Protein AF-A0A7R8VQY5-F1 (afdb_monomer_lite)

Sequence (567 aa):
MISCRVLVPRVKRPSGALSYQDTSLMSSVLMSSPSPHPIQCLLKETPDLGDINDELRLKAEQWLFHSKWLVLSSQHECLVTQEVYLQIVFLLGSRYFLYVQTEIWEEIQANLEKRLFHQKGLSPVKIGECLFQKQAAQLLLQLTVSLQTTPQTLFHRLEEVLVKMFTHQSYEVITVTLNFVLCVFENITEIDYENEDWNLTEAYKNGVHSWNNRSSLVLVDEIKISVIVMQTLVDLALREDIYHGCRKSVFRLLHHFREAFLVCQWAVNGNTIVVMEWLLRQCRQEHENVGYAVLRCMGYFIQVHLENKLQVPILPEYASEMCSTLLEFSLAERSFLCRQSAAIFLIDNCSLLSGNAPFLKVLDICTLWTAVLTLLQDDCQSVRELTSDLTHSLLPDNPKIPVLANRARELLLRQFVDLMLARDVSVCVVALLAWSLLNSAGEETVLTEDRVFDKGEMNIFVEEVTLTELTCQQLSRVFHIVGRDSLLSTPLSSEKVKWFSELCTINPVGVDTVEQLIAAALGKVSNQGLPTESRMDRTSHFLVPGQKNMFLAAFKVRRVVEVMCEV

Secondary structure (DSSP, 8-state):
----------PPPP-----TTHHHHHHHHHHHSPPHHHHHHHHHH----SS--HHHHHHHHHHHHHHGGGGT--SS--HHHHHHHHHHHHHHHHHHGGGS-HHHHHHHHHHHHHHHHS--S-----TTHHHHHHHHHHHHHHHHHHS--SHHHHHHHHHHHHHHHHT-S-HHHHHHHHHHHHHHHS-GGG--TT-TT--S-HHHHHHHHHHHHHTTTHHHHHHHH-HHHHHHHHHHHH-TTS-HHHHHHHHHHHTT-TTHHHHSHHHHT--HHHHHHHHHHHHHHS-HHHHHHHHHHHHHHHHHHHHTT-SSPPPHHHHHHHHHHHHHHHSTTS-HHHHHHHHHHHHHTGGGTTT--TT--HHHHHHHHHHHHHHHT-SSHHHHHHHHTHHHHH-TTS-SSPPPHHHHHHHHHHHHHHHHHHH-HHHHHHHHHHHHH-----------------TTHHHHHHHHHHHHHHHHHHHHHHHHHH-HHHHHT-B--HHHHHHHHHHHT---SS--BHHHHHHHHHHHHHHTTPPPGGG--TT-SSPPTTHHHHHHHHHHHHHHHHHHHH-

Foldseek 3Di:
DDDDDDDDDDDDDDPDDDDPPPVVVVCCVCVVQPHLVVLVVVLVPDDDDPDDDVVVLVSLQVCLVVCLCLLQDDDDDALVVLLSVLVSVVSCCLPCVVPHDLVSLVSSLVSLCCNQQVPDDCDPDGVNPLSSLLSSLLSNLLSLLSSDPDLVSSLVSNLVSLLSQLPGPDPSSLLSSLLLLVLLVDDPVPPDPPCPPPPDDPSSSVSSVVSCVVVVVSNVVSCLPDLSNLQSLVVSLVDPPHDLSSNLSSLLNLLSRLCSLVSHPVCVVPDPAVLLVVLLCCLPPDDLSNNLSSLSNNLSSVLSCVVVVRVHADALVSLLSNLVSLLVLLAQPHDPSSNLSSLVSCQSVVVVLLVPRPSYDPLSNLSNLNSLLSQLLHLDPVSNQSSLCSCCVQPVVDPPDRDRSLRSLLSSLVSSLVSCVVPPLLLLLLSLLLLLQQQSDDDDDPDQDQDDQDVSNVVSLVSSLSSNLSSLVSNLVSCVVPPLVCQQADFDDPVSLVSSCVRRVFNQPPGGGNVSSLVSSLVVLVVVDQDDPVPPPVPDPTDGPPVSSSVSNVSSSVSNVCSSVVD

pLDDT: mean 77.96, std 19.27, range [21.45, 97.62]

InterPro domains:
  IPR016024 Armadillo-type fold [SSF48371] (133-445)

Radius of gyration: 31.46 Å; chains: 1; bounding box: 79×49×96 Å

Organism: Timema douglasi (NCBI:txid61478)

Structure (mmCIF, N/CA/C/O backbone):
data_AF-A0A7R8VQY5-F1
#
_entry.id   AF-A0A7R8VQY5-F1
#
loop_
_atom_site.group_PDB
_atom_site.id
_atom_site.type_symbol
_atom_site.label_atom_id
_atom_site.label_alt_id
_atom_site.label_comp_id
_atom_site.label_asym_id
_atom_site.label_entity_id
_atom_site.label_seq_id
_atom_site.pdbx_PDB_ins_code
_atom_site.Cartn_x
_atom_site.Cartn_y
_atom_site.Cartn_z
_atom_site.occupancy
_atom_site.B_iso_or_equiv
_atom_site.auth_seq_id
_atom_site.auth_comp_id
_atom_site.auth_asym_id
_atom_site.auth_atom_id
_atom_site.pdbx_PDB_model_num
ATOM 1 N N . MET A 1 1 ? -20.997 -8.696 -38.480 1.00 34.38 1 MET A N 1
ATOM 2 C CA . MET A 1 1 ? -20.256 -8.384 -39.724 1.00 34.38 1 MET A CA 1
ATOM 3 C C . MET A 1 1 ? -20.495 -6.927 -40.079 1.00 34.38 1 MET A C 1
ATOM 5 O O . MET A 1 1 ? -21.510 -6.612 -40.682 1.00 34.38 1 MET A O 1
ATOM 9 N N . ILE A 1 2 ? -19.604 -6.037 -39.644 1.00 23.94 2 ILE A N 1
ATOM 10 C CA . ILE A 1 2 ? -19.624 -4.615 -40.002 1.00 23.94 2 ILE A CA 1
ATOM 11 C C . ILE A 1 2 ? -18.206 -4.274 -40.459 1.00 23.94 2 ILE A C 1
ATOM 13 O O . ILE A 1 2 ? -17.239 -4.483 -39.734 1.00 23.94 2 ILE A O 1
ATOM 17 N N . SER A 1 3 ? -18.106 -3.854 -41.718 1.00 21.45 3 SER A N 1
ATOM 18 C CA . SER A 1 3 ? -16.881 -3.478 -42.420 1.00 21.45 3 SER A CA 1
ATOM 19 C C . SER A 1 3 ? -16.529 -2.030 -42.078 1.00 21.45 3 SER A C 1
ATOM 21 O O . SER A 1 3 ? -17.258 -1.115 -42.457 1.00 21.45 3 SER A O 1
ATOM 23 N N . CYS A 1 4 ? -15.408 -1.808 -41.389 1.00 23.11 4 CYS A N 1
ATOM 24 C CA . CYS A 1 4 ? -14.835 -0.472 -41.227 1.00 23.11 4 CYS A CA 1
ATOM 25 C C . CYS A 1 4 ? -13.930 -0.152 -42.423 1.00 23.11 4 CYS A C 1
ATOM 27 O O . CYS A 1 4 ? -12.768 -0.551 -42.475 1.00 23.11 4 CYS A O 1
ATOM 29 N N . ARG A 1 5 ? -14.479 0.578 -43.401 1.00 25.08 5 ARG A N 1
ATOM 30 C CA . ARG A 1 5 ? -13.703 1.282 -44.430 1.00 25.08 5 ARG A CA 1
ATOM 31 C C . ARG A 1 5 ? -13.025 2.494 -43.791 1.00 25.08 5 ARG A C 1
ATOM 33 O O . ARG A 1 5 ? -13.704 3.420 -43.356 1.00 25.08 5 ARG A O 1
ATOM 40 N N . VAL A 1 6 ? -11.696 2.500 -43.775 1.00 26.03 6 VAL A N 1
ATOM 41 C CA . VAL A 1 6 ? -10.888 3.669 -43.408 1.00 26.03 6 VAL A CA 1
ATOM 42 C C . VAL A 1 6 ? -11.078 4.753 -44.474 1.00 26.03 6 VAL A C 1
ATOM 44 O O . VAL A 1 6 ? -10.739 4.566 -45.643 1.00 26.03 6 VAL A O 1
ATOM 47 N N . LEU A 1 7 ? -11.658 5.883 -44.070 1.00 24.23 7 LEU A N 1
ATOM 48 C CA . LEU A 1 7 ? -11.763 7.101 -44.868 1.00 24.23 7 LEU A CA 1
ATOM 49 C C . LEU A 1 7 ? -10.409 7.820 -44.870 1.00 24.23 7 LEU A C 1
ATOM 51 O O . LEU A 1 7 ? -9.959 8.317 -43.843 1.00 24.23 7 LEU A O 1
ATOM 55 N N . VAL A 1 8 ? -9.777 7.899 -46.041 1.00 26.69 8 VAL A N 1
ATOM 56 C CA . VAL A 1 8 ? -8.613 8.760 -46.289 1.00 26.69 8 VAL A CA 1
ATOM 57 C C . VAL A 1 8 ? -9.110 10.200 -46.486 1.00 26.69 8 VAL A C 1
ATOM 59 O O . VAL A 1 8 ? -9.892 10.437 -47.415 1.00 26.69 8 VAL A O 1
ATOM 62 N N . PRO A 1 9 ? -8.686 11.188 -45.678 1.00 26.88 9 PRO A N 1
ATOM 63 C CA . PRO A 1 9 ? -9.050 12.573 -45.926 1.00 26.88 9 PRO A CA 1
ATOM 64 C C . PRO A 1 9 ? -8.280 13.116 -47.137 1.00 26.88 9 PRO A C 1
ATOM 66 O O . PRO A 1 9 ? -7.052 13.071 -47.202 1.00 26.88 9 PRO A O 1
ATOM 69 N N . ARG A 1 10 ? -9.014 13.667 -48.113 1.00 25.62 10 ARG A N 1
ATOM 70 C CA . ARG A 1 10 ? -8.450 14.454 -49.221 1.00 25.62 10 ARG A CA 1
ATOM 71 C C . ARG A 1 10 ? -7.886 15.768 -48.674 1.00 25.62 10 ARG A C 1
ATOM 73 O O . ARG A 1 10 ? -8.628 16.726 -48.473 1.00 25.62 10 ARG A O 1
ATOM 80 N N . VAL A 1 11 ? -6.571 15.828 -48.486 1.00 28.77 11 VAL A N 1
ATOM 81 C CA . VAL A 1 11 ? -5.852 17.079 -48.212 1.00 28.77 11 VAL A CA 1
ATOM 82 C C . VAL A 1 11 ? -5.717 17.876 -49.515 1.00 28.77 11 VAL A C 1
ATOM 84 O O . VAL A 1 11 ? -5.180 17.390 -50.513 1.00 28.77 11 VAL A O 1
ATOM 87 N N . LYS A 1 12 ? -6.234 19.111 -49.517 1.00 27.45 12 LYS A N 1
ATOM 88 C CA . LYS A 1 12 ? -6.000 20.110 -50.571 1.00 27.45 12 LYS A CA 1
ATOM 89 C C . LYS A 1 12 ? -4.505 20.453 -50.613 1.00 27.45 12 LYS A C 1
ATOM 91 O O . LYS A 1 12 ? -3.930 20.815 -49.593 1.00 27.45 12 LYS A O 1
ATOM 96 N N . ARG A 1 13 ? -3.896 20.359 -51.800 1.00 26.38 13 ARG A N 1
ATOM 97 C CA . ARG A 1 13 ? -2.498 20.748 -52.061 1.00 26.38 13 ARG A CA 1
ATOM 98 C C . ARG A 1 13 ? -2.269 22.229 -51.713 1.00 26.38 13 ARG A C 1
ATOM 10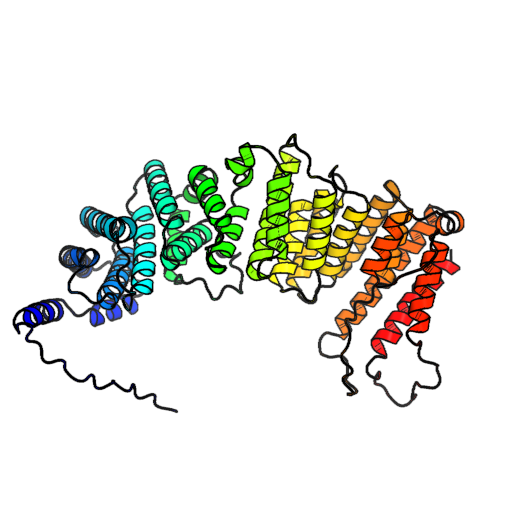0 O O . ARG A 1 13 ? -2.964 23.063 -52.296 1.00 26.38 13 ARG A O 1
ATOM 107 N N . PRO A 1 14 ? -1.266 22.584 -50.893 1.00 27.61 14 PRO A N 1
ATOM 108 C CA . PRO A 1 14 ? -0.628 23.883 -50.996 1.00 27.61 14 PRO A CA 1
ATOM 109 C C . PRO A 1 14 ? 0.340 23.842 -52.182 1.00 27.61 14 PRO A C 1
ATOM 111 O O . PRO A 1 14 ? 1.211 22.979 -52.288 1.00 27.61 14 PRO A O 1
ATOM 114 N N . SER A 1 15 ? 0.151 24.771 -53.108 1.00 31.50 15 SER A N 1
ATOM 115 C CA . SER A 1 15 ? 1.085 25.097 -54.176 1.00 31.50 15 SER A CA 1
ATOM 116 C C . SER A 1 15 ? 2.346 25.727 -53.581 1.00 31.50 15 SER A C 1
ATOM 118 O O . SER A 1 15 ? 2.346 26.902 -53.228 1.00 31.50 15 SER A O 1
ATOM 120 N N . GLY A 1 16 ? 3.411 24.940 -53.471 1.00 29.59 16 GLY A N 1
ATOM 121 C CA . GLY A 1 16 ? 4.752 25.398 -53.123 1.00 29.59 16 GLY A CA 1
ATOM 122 C C . GLY A 1 16 ? 5.750 24.347 -53.582 1.00 29.59 16 GLY A C 1
ATOM 123 O O . GLY A 1 16 ? 5.718 23.216 -53.108 1.00 29.59 16 GLY A O 1
ATOM 124 N N . ALA A 1 17 ? 6.558 24.690 -54.581 1.00 33.94 17 ALA A N 1
ATOM 125 C CA . ALA A 1 17 ? 7.503 23.794 -55.227 1.00 33.94 17 ALA A CA 1
ATOM 126 C C . ALA A 1 17 ? 8.576 23.310 -54.235 1.00 33.94 17 ALA A C 1
ATOM 128 O O . ALA A 1 17 ? 9.464 24.067 -53.857 1.00 33.94 17 ALA A O 1
ATOM 129 N N . LEU A 1 18 ? 8.495 22.038 -53.844 1.00 27.86 18 LEU A N 1
ATOM 130 C CA . LEU A 1 18 ? 9.621 21.270 -53.317 1.00 27.86 18 LEU A CA 1
ATOM 131 C C . LEU A 1 18 ? 10.141 20.385 -54.451 1.00 27.86 18 LEU A C 1
ATOM 133 O O . LEU A 1 18 ? 9.359 19.792 -55.197 1.00 27.86 18 LEU A O 1
ATOM 137 N N . SER A 1 19 ? 11.461 20.378 -54.623 1.00 30.75 19 SER A N 1
ATOM 138 C CA . SER A 1 19 ? 12.134 19.717 -55.736 1.00 30.75 19 SER A CA 1
ATOM 139 C C . SER A 1 19 ? 11.834 18.210 -55.756 1.00 30.75 19 SER A C 1
ATOM 141 O O . SER A 1 19 ? 11.828 17.532 -54.731 1.00 30.75 19 SER A O 1
ATOM 143 N N . TYR A 1 20 ? 11.563 17.682 -56.947 1.00 29.66 20 TYR A N 1
ATOM 144 C CA . TYR A 1 20 ? 11.150 16.296 -57.192 1.00 29.66 20 TYR A CA 1
ATOM 145 C C . TYR A 1 20 ? 12.300 15.270 -57.066 1.00 29.66 20 TYR A C 1
ATOM 147 O O . TYR A 1 20 ? 12.116 14.107 -57.415 1.00 29.66 20 TYR A O 1
ATOM 155 N N . GLN A 1 21 ? 13.491 15.676 -56.606 1.00 30.36 21 GLN A N 1
ATOM 156 C CA . GLN A 1 21 ? 14.675 14.809 -56.572 1.00 30.36 21 GLN A CA 1
ATOM 157 C C . GLN A 1 21 ? 14.874 14.087 -55.225 1.00 30.36 21 GLN A C 1
ATOM 159 O O . GLN A 1 21 ? 15.297 12.930 -55.235 1.00 30.36 21 GLN A O 1
ATOM 164 N N . ASP A 1 22 ? 14.431 14.655 -54.098 1.00 32.56 22 ASP A N 1
ATOM 165 C CA . ASP A 1 22 ? 14.669 14.069 -52.762 1.00 32.56 22 ASP A CA 1
ATOM 166 C C . ASP A 1 22 ? 13.656 12.980 -52.348 1.00 32.56 22 ASP A C 1
ATOM 168 O O . ASP A 1 22 ? 13.945 12.130 -51.507 1.00 32.56 22 ASP A O 1
ATOM 172 N N . THR A 1 23 ? 12.488 12.905 -52.997 1.00 32.62 23 THR A N 1
ATOM 173 C CA . THR A 1 23 ? 11.527 11.794 -52.802 1.00 32.62 23 THR A CA 1
ATOM 174 C C . THR A 1 23 ? 11.926 10.519 -53.557 1.00 32.62 23 THR A C 1
ATOM 176 O O . THR A 1 23 ? 11.497 9.419 -53.193 1.00 32.62 23 THR A O 1
ATOM 179 N N . SER A 1 24 ? 12.794 10.634 -54.570 1.00 32.19 24 SER A N 1
ATOM 180 C CA . SER A 1 24 ? 13.313 9.483 -55.322 1.00 32.19 24 SER A CA 1
ATOM 181 C C . SER A 1 24 ? 14.397 8.717 -54.553 1.00 32.19 24 SER A C 1
ATOM 183 O O . SER A 1 24 ? 14.490 7.501 -54.690 1.00 32.19 24 SER A O 1
ATOM 185 N N . LEU A 1 25 ? 15.149 9.397 -53.675 1.00 34.53 25 LEU A N 1
ATOM 186 C CA . LEU A 1 25 ? 16.160 8.768 -52.820 1.00 34.53 25 LEU A CA 1
ATOM 187 C C . LEU A 1 25 ? 15.533 8.016 -51.635 1.00 34.53 25 LEU A C 1
ATOM 189 O O . LEU A 1 25 ? 15.974 6.924 -51.298 1.00 34.53 25 LEU A O 1
ATOM 193 N N . MET A 1 26 ? 14.459 8.538 -51.031 1.00 33.72 26 MET A N 1
ATOM 194 C CA . MET A 1 26 ? 13.738 7.808 -49.975 1.00 33.72 26 MET A CA 1
ATOM 195 C C . MET A 1 26 ? 12.961 6.605 -50.513 1.00 33.72 26 MET A C 1
ATOM 197 O O . MET A 1 26 ? 12.927 5.563 -49.864 1.00 33.72 26 MET A O 1
ATOM 201 N N . SER A 1 27 ? 12.351 6.721 -51.697 1.00 33.25 27 SER A N 1
ATOM 202 C CA . SER A 1 27 ? 11.717 5.570 -52.346 1.00 33.25 27 SER A CA 1
ATOM 203 C C . SER A 1 27 ? 12.754 4.563 -52.832 1.00 33.25 27 SER A C 1
ATOM 205 O O . SER A 1 27 ? 12.504 3.375 -52.701 1.00 33.25 27 SER A O 1
ATOM 207 N N . SER A 1 28 ? 13.941 4.978 -53.286 1.00 32.22 28 SER A N 1
ATOM 208 C CA . SER A 1 28 ? 14.998 4.030 -53.647 1.00 32.22 28 SER A CA 1
ATOM 209 C C . SER A 1 28 ? 15.638 3.355 -52.431 1.00 32.22 28 SER A C 1
ATOM 211 O O . SER A 1 28 ? 15.892 2.162 -52.513 1.00 32.22 28 SER A O 1
ATOM 213 N N . VAL A 1 29 ? 15.813 4.018 -51.281 1.00 36.72 29 VAL A N 1
ATOM 214 C CA . VAL A 1 29 ? 16.324 3.389 -50.039 1.00 36.72 29 VAL A CA 1
ATOM 215 C C . VAL A 1 29 ? 15.279 2.467 -49.387 1.00 36.72 29 VAL A C 1
ATOM 217 O O . VAL A 1 29 ? 15.623 1.373 -48.943 1.00 36.72 29 VAL A O 1
ATOM 220 N N . LEU A 1 30 ? 13.992 2.836 -49.406 1.00 33.88 30 LEU A N 1
ATOM 221 C CA . LEU A 1 30 ? 12.891 1.979 -48.929 1.00 33.88 30 LEU A CA 1
ATOM 222 C C . LEU A 1 30 ? 12.521 0.843 -49.906 1.00 33.88 30 LEU A C 1
ATOM 224 O O . LEU A 1 30 ? 11.869 -0.110 -49.487 1.00 33.88 30 LEU A O 1
ATOM 228 N N . MET A 1 31 ? 12.913 0.934 -51.185 1.00 33.31 31 MET A N 1
ATOM 229 C CA . MET A 1 31 ? 12.715 -0.116 -52.204 1.00 33.31 31 MET A CA 1
ATOM 230 C C . MET A 1 31 ? 13.965 -0.979 -52.455 1.00 33.31 31 MET A C 1
ATOM 232 O O . MET A 1 31 ? 13.833 -2.055 -53.032 1.00 33.31 31 MET A O 1
ATOM 236 N N . SER A 1 32 ? 15.166 -0.537 -52.057 1.00 34.78 32 SER A N 1
ATOM 237 C CA . SER A 1 32 ? 16.423 -1.310 -52.177 1.00 34.78 32 SER A CA 1
ATOM 238 C C . SER A 1 32 ? 16.846 -2.015 -50.884 1.00 34.78 32 SER A C 1
ATOM 240 O O . SER A 1 32 ? 17.662 -2.932 -50.932 1.00 34.78 32 SER A O 1
ATOM 242 N N . SER A 1 33 ? 16.256 -1.649 -49.746 1.00 38.16 33 SER A N 1
ATOM 243 C CA . SER A 1 33 ? 16.259 -2.443 -48.514 1.00 38.16 33 SER A CA 1
ATOM 244 C C . SER A 1 33 ? 14.977 -3.284 -48.470 1.00 38.16 33 SER A C 1
ATOM 246 O O . SER A 1 33 ? 13.924 -2.768 -48.859 1.00 38.16 33 SER A O 1
ATOM 248 N N . PRO A 1 34 ? 15.006 -4.568 -48.050 1.00 38.28 34 PRO A N 1
ATOM 249 C CA . PRO A 1 34 ? 13.780 -5.347 -47.924 1.00 38.28 34 PRO A CA 1
ATOM 250 C C . PRO A 1 34 ? 12.838 -4.577 -47.000 1.00 38.28 34 PRO A C 1
ATOM 252 O O . PRO A 1 34 ? 13.249 -4.112 -45.936 1.00 38.28 34 PRO A O 1
ATOM 255 N N . SER A 1 35 ? 11.597 -4.374 -47.441 1.00 40.47 35 SER A N 1
ATOM 256 C CA . SER A 1 35 ? 10.646 -3.543 -46.711 1.00 40.47 35 SER A CA 1
ATOM 257 C C . SER A 1 35 ? 10.541 -3.981 -45.234 1.00 40.47 35 SER A C 1
ATOM 259 O O . SER A 1 35 ? 10.805 -5.137 -44.891 1.00 40.47 35 SER A O 1
ATOM 261 N N . PRO A 1 36 ? 10.157 -3.086 -44.308 1.00 42.69 36 PRO A N 1
ATOM 262 C CA . PRO A 1 36 ? 9.990 -3.450 -42.897 1.00 42.69 36 PRO A CA 1
ATOM 263 C C . PRO A 1 36 ? 8.952 -4.572 -42.685 1.00 42.69 36 PRO A C 1
ATOM 265 O O . PRO A 1 36 ? 8.957 -5.242 -41.655 1.00 42.69 36 PRO A O 1
ATOM 268 N N . HIS A 1 37 ? 8.089 -4.817 -43.677 1.00 43.12 37 HIS A N 1
ATOM 269 C CA . HIS A 1 37 ? 6.975 -5.753 -43.598 1.00 43.12 37 HIS A CA 1
ATOM 270 C C . HIS A 1 37 ? 7.401 -7.242 -43.681 1.00 43.12 37 HIS A C 1
ATOM 272 O O . HIS A 1 37 ? 6.973 -8.007 -42.818 1.00 43.12 37 HIS A O 1
ATOM 278 N N . PRO A 1 38 ? 8.279 -7.682 -44.609 1.00 40.50 38 PRO A N 1
ATOM 279 C CA . PRO A 1 38 ? 8.898 -9.006 -44.580 1.00 40.50 38 PRO A CA 1
ATOM 280 C C . PRO A 1 38 ? 9.696 -9.297 -43.313 1.00 40.50 38 PRO A C 1
ATOM 282 O O . PRO A 1 38 ? 9.561 -10.390 -42.782 1.00 40.50 38 PRO A O 1
ATOM 285 N N . ILE A 1 39 ? 10.488 -8.347 -42.800 1.00 43.91 39 ILE A N 1
ATOM 286 C CA . ILE A 1 39 ? 11.306 -8.564 -41.593 1.00 43.91 39 ILE A CA 1
ATOM 287 C C . ILE A 1 39 ? 10.414 -8.722 -40.355 1.00 43.91 39 ILE A C 1
ATOM 289 O O . ILE A 1 39 ? 10.633 -9.632 -39.560 1.00 43.91 39 ILE A O 1
ATOM 293 N N . GLN A 1 40 ? 9.369 -7.902 -40.205 1.00 42.69 40 GLN A N 1
ATOM 294 C CA . GLN A 1 40 ? 8.418 -8.055 -39.099 1.00 42.69 40 GLN A CA 1
ATOM 295 C C . GLN A 1 40 ? 7.598 -9.352 -39.186 1.00 42.69 40 GLN A C 1
ATOM 297 O O . GLN A 1 40 ? 7.351 -9.965 -38.148 1.00 42.69 40 GLN A O 1
ATOM 302 N N . CYS A 1 41 ? 7.202 -9.794 -40.386 1.00 44.31 41 CYS A N 1
ATOM 303 C CA . CYS A 1 41 ? 6.523 -11.082 -40.583 1.00 44.31 41 CYS A CA 1
ATOM 304 C C . CYS A 1 41 ? 7.463 -12.269 -40.304 1.00 44.31 41 CYS A C 1
ATOM 306 O O . CYS A 1 41 ? 7.114 -13.139 -39.514 1.00 44.31 41 CYS A O 1
ATOM 308 N N . LEU A 1 42 ? 8.690 -12.251 -40.839 1.00 44.53 42 LEU A N 1
ATOM 309 C CA . LEU A 1 42 ? 9.710 -13.283 -40.603 1.00 44.53 42 LEU A CA 1
ATOM 310 C C . LEU A 1 42 ? 10.110 -13.387 -39.128 1.00 44.53 42 LEU A C 1
ATOM 312 O O . LEU A 1 42 ? 10.303 -14.486 -38.624 1.00 44.53 42 LEU A O 1
ATOM 316 N N . LEU A 1 43 ? 10.218 -12.264 -38.412 1.00 47.41 43 LEU A N 1
ATOM 317 C CA . LEU A 1 43 ? 10.582 -12.279 -36.996 1.00 47.41 43 LEU A CA 1
ATOM 318 C C . LEU A 1 43 ? 9.411 -12.706 -36.097 1.00 47.41 43 LEU A C 1
ATOM 320 O O . LEU A 1 43 ? 9.649 -13.373 -35.093 1.00 47.41 43 LEU A O 1
ATOM 324 N N . LYS A 1 44 ? 8.155 -12.386 -36.434 1.00 49.28 44 LYS A N 1
ATOM 325 C CA . LYS A 1 44 ? 6.986 -12.826 -35.646 1.00 49.28 44 LYS A CA 1
ATOM 326 C C . LYS A 1 44 ? 6.641 -14.308 -35.835 1.00 49.28 44 LYS A C 1
ATOM 328 O O . LYS A 1 44 ? 6.089 -14.896 -34.914 1.00 49.28 44 LYS A O 1
ATOM 333 N N . GLU A 1 45 ? 6.979 -14.905 -36.978 1.00 42.72 45 GLU A N 1
ATOM 334 C CA . GLU A 1 45 ? 6.582 -16.279 -37.335 1.00 42.72 45 GLU A CA 1
ATOM 335 C C . GLU A 1 45 ? 7.619 -17.370 -37.016 1.00 42.72 45 GLU A C 1
ATOM 337 O O . GLU A 1 45 ? 7.315 -18.548 -37.180 1.00 42.72 45 GLU A O 1
ATOM 342 N N . THR A 1 46 ? 8.818 -17.033 -36.526 1.00 42.72 46 THR A N 1
ATOM 343 C CA . THR A 1 46 ? 9.845 -18.032 -36.167 1.00 42.72 46 THR A CA 1
ATOM 344 C C . THR A 1 46 ? 10.036 -18.146 -34.647 1.00 42.72 46 THR A C 1
ATOM 346 O O . THR A 1 46 ? 10.909 -17.463 -34.094 1.00 42.72 46 THR A O 1
ATOM 349 N N . PRO A 1 47 ? 9.240 -18.967 -33.942 1.00 41.28 47 PRO A N 1
ATOM 350 C CA . PRO A 1 47 ? 9.587 -19.440 -32.610 1.00 41.28 47 PRO A CA 1
ATOM 351 C C . PRO A 1 47 ? 10.605 -20.584 -32.753 1.00 41.28 47 PRO A C 1
ATOM 353 O O . PRO A 1 47 ? 10.423 -21.465 -33.586 1.00 41.28 47 PRO A O 1
ATOM 356 N N . ASP A 1 48 ? 11.684 -20.552 -31.973 1.00 45.44 48 ASP A N 1
ATOM 357 C CA . ASP A 1 48 ? 12.651 -21.650 -31.817 1.00 45.44 48 ASP A CA 1
ATOM 358 C C . ASP A 1 48 ? 13.304 -22.214 -33.092 1.00 45.44 48 ASP A C 1
ATOM 360 O O . ASP A 1 48 ? 13.007 -23.317 -33.548 1.00 45.44 48 ASP A O 1
ATOM 364 N N . LEU A 1 49 ? 14.322 -21.519 -33.603 1.00 43.78 49 LEU A N 1
ATOM 365 C CA . LEU A 1 49 ? 15.382 -22.181 -34.367 1.00 43.78 49 LEU A CA 1
ATOM 366 C C . LEU A 1 49 ? 16.663 -22.138 -33.538 1.00 43.78 49 LEU A C 1
ATOM 368 O O . LEU A 1 49 ? 17.332 -21.112 -33.450 1.00 43.78 49 LEU A O 1
ATOM 372 N N . GLY A 1 50 ? 16.974 -23.282 -32.924 1.00 44.78 50 GLY A N 1
ATOM 373 C CA . GLY A 1 50 ? 18.222 -23.551 -32.203 1.00 44.78 50 GLY A CA 1
ATOM 374 C C . GLY A 1 50 ? 19.483 -23.482 -33.073 1.00 44.78 50 GLY A C 1
ATOM 375 O O . GLY A 1 50 ? 20.577 -23.557 -32.531 1.00 44.78 50 GLY A O 1
ATOM 376 N N . ASP A 1 51 ? 19.332 -23.261 -34.381 1.00 50.75 51 ASP A N 1
ATOM 377 C CA . ASP A 1 51 ? 20.398 -22.847 -35.285 1.00 50.75 51 ASP A CA 1
ATOM 378 C C . ASP A 1 51 ? 20.090 -21.439 -35.798 1.00 50.75 51 ASP A C 1
ATOM 380 O O . ASP A 1 51 ? 19.240 -21.224 -36.669 1.00 50.75 51 ASP A O 1
ATOM 384 N N . ILE A 1 52 ? 20.786 -20.450 -35.242 1.00 58.97 52 ILE A N 1
ATOM 385 C CA . ILE A 1 52 ? 20.768 -19.089 -35.769 1.00 58.97 52 ILE A CA 1
ATOM 386 C C . ILE A 1 52 ? 21.368 -19.143 -37.172 1.00 58.97 52 ILE A C 1
ATOM 388 O O . ILE A 1 52 ? 22.565 -19.355 -37.334 1.00 58.97 52 ILE A O 1
ATOM 392 N N . ASN A 1 53 ? 20.528 -18.961 -38.191 1.00 73.56 53 ASN A N 1
ATOM 393 C CA . ASN A 1 53 ? 20.972 -18.909 -39.577 1.00 73.56 53 ASN A CA 1
ATOM 394 C C . ASN A 1 53 ? 21.998 -17.768 -39.738 1.00 73.56 53 ASN A C 1
ATOM 396 O O . ASN A 1 53 ? 21.632 -16.590 -39.674 1.00 73.56 53 ASN A O 1
ATOM 400 N N . ASP A 1 54 ? 23.273 -18.116 -39.949 1.00 77.00 54 ASP A N 1
ATOM 401 C CA . ASP A 1 54 ? 24.388 -17.174 -40.132 1.00 77.00 54 ASP A CA 1
ATOM 402 C C . ASP A 1 54 ? 24.098 -16.128 -41.224 1.00 77.00 54 ASP A C 1
ATOM 404 O O . ASP A 1 54 ? 24.537 -14.980 -41.128 1.00 77.00 54 ASP A O 1
ATOM 408 N N . GLU A 1 55 ? 23.305 -16.492 -42.237 1.00 81.25 55 GLU A N 1
ATOM 409 C CA . GLU A 1 55 ? 22.863 -15.581 -43.292 1.00 81.25 55 GLU A CA 1
ATOM 410 C C . GLU A 1 55 ? 21.918 -14.496 -42.753 1.00 81.25 55 GLU A C 1
ATOM 412 O O . GLU A 1 55 ? 22.046 -13.323 -43.111 1.00 81.25 55 GLU A O 1
ATOM 417 N N . LEU A 1 56 ? 20.977 -14.858 -41.873 1.00 79.00 56 LEU A N 1
ATOM 418 C CA . LEU A 1 56 ? 20.065 -13.902 -41.236 1.00 79.00 56 LEU A CA 1
ATOM 419 C C . LEU A 1 56 ? 20.802 -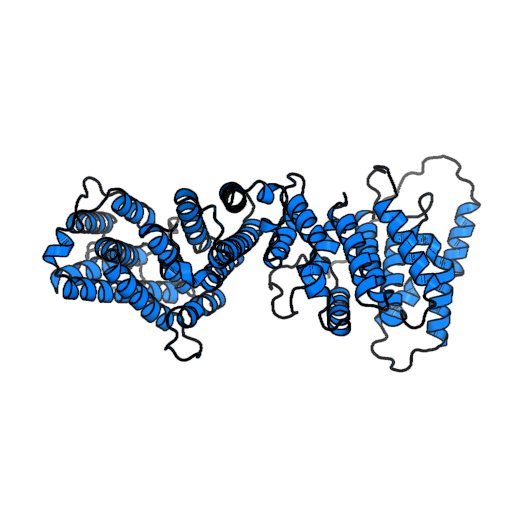13.007 -40.242 1.00 79.00 56 LEU A C 1
ATOM 421 O O . LEU A 1 56 ? 20.519 -11.809 -40.201 1.00 79.00 56 LEU A O 1
ATOM 425 N N . ARG A 1 57 ? 21.781 -13.552 -39.508 1.00 81.75 57 ARG A N 1
ATOM 426 C CA . ARG A 1 57 ? 22.674 -12.757 -38.652 1.00 81.75 57 ARG A CA 1
ATOM 427 C C . ARG A 1 57 ? 23.398 -11.688 -39.467 1.00 81.75 57 ARG A C 1
ATOM 429 O O . ARG A 1 57 ? 23.305 -10.511 -39.134 1.00 81.75 57 ARG A O 1
ATOM 436 N N . LEU A 1 58 ? 24.084 -12.087 -40.542 1.00 84.88 58 LEU A N 1
ATOM 437 C CA . LEU A 1 58 ? 24.868 -11.163 -41.366 1.00 84.88 58 LEU A CA 1
ATOM 438 C C . LEU A 1 58 ? 23.976 -10.088 -42.005 1.00 84.88 58 LEU A C 1
ATOM 440 O O . LEU A 1 58 ? 24.345 -8.916 -42.040 1.00 84.88 58 LEU A O 1
ATOM 444 N N . LYS A 1 59 ? 22.775 -10.466 -42.464 1.00 85.50 59 LYS A N 1
ATOM 445 C CA . LYS A 1 59 ? 21.783 -9.513 -42.986 1.00 85.50 59 LYS A CA 1
ATOM 446 C C . LYS A 1 59 ? 21.306 -8.533 -41.917 1.00 85.50 59 LYS A C 1
ATOM 448 O O . LYS A 1 59 ? 21.170 -7.351 -42.219 1.00 85.50 59 LYS A O 1
ATOM 453 N N . ALA A 1 60 ? 21.062 -8.995 -40.691 1.00 84.38 60 ALA A N 1
ATOM 454 C CA . ALA A 1 60 ? 20.664 -8.132 -39.582 1.00 84.38 60 ALA A CA 1
ATOM 455 C C . ALA A 1 60 ? 21.775 -7.139 -39.209 1.00 84.38 60 ALA A C 1
ATOM 457 O O . ALA A 1 60 ? 21.504 -5.948 -39.075 1.00 84.38 60 ALA A O 1
ATOM 458 N N . GLU A 1 61 ? 23.020 -7.606 -39.107 1.00 87.44 61 GLU A N 1
ATOM 459 C CA . GLU A 1 61 ? 24.192 -6.769 -38.832 1.00 87.44 61 GLU A CA 1
ATOM 460 C C . GLU A 1 61 ? 24.391 -5.702 -39.914 1.00 87.44 61 GLU A C 1
ATOM 462 O O . GLU A 1 61 ? 24.491 -4.513 -39.608 1.00 87.44 61 GLU A O 1
ATOM 467 N N . GLN A 1 62 ? 24.372 -6.106 -41.188 1.00 88.69 62 GLN A N 1
ATOM 468 C CA . GLN A 1 62 ? 24.466 -5.174 -42.310 1.00 88.69 62 GLN A CA 1
ATOM 469 C C . GLN A 1 62 ? 23.316 -4.171 -42.290 1.00 88.69 62 GLN A C 1
ATOM 471 O O . GLN A 1 62 ? 23.554 -2.980 -42.477 1.00 88.69 62 GLN A O 1
ATOM 476 N N . TRP A 1 63 ? 22.082 -4.615 -42.052 1.00 89.19 63 TRP A N 1
ATOM 477 C CA . TRP A 1 63 ? 20.938 -3.712 -41.982 1.00 89.19 63 TRP A CA 1
ATOM 478 C C . TRP A 1 63 ? 21.137 -2.666 -40.882 1.00 89.19 63 TRP A C 1
ATOM 480 O O . TRP A 1 63 ? 21.121 -1.478 -41.198 1.00 89.19 63 TRP A O 1
ATOM 490 N N . LEU A 1 64 ? 21.451 -3.092 -39.650 1.00 89.38 64 LEU A N 1
ATOM 491 C CA . LEU A 1 64 ? 21.706 -2.202 -38.511 1.00 89.38 64 LEU A CA 1
ATOM 492 C C . LEU A 1 64 ? 22.830 -1.201 -38.800 1.00 89.38 64 LEU A C 1
ATOM 494 O O . LEU A 1 64 ? 22.679 -0.008 -38.528 1.00 89.38 64 LEU A O 1
ATOM 498 N N . PHE A 1 65 ? 23.933 -1.658 -39.397 1.00 88.75 65 PHE A N 1
ATOM 499 C CA . PHE A 1 65 ? 25.054 -0.795 -39.764 1.00 88.75 65 PHE A CA 1
ATOM 500 C C . PHE A 1 65 ? 24.634 0.329 -40.723 1.00 88.75 65 PHE A C 1
ATOM 502 O O . PHE A 1 65 ? 25.034 1.479 -40.536 1.00 88.75 65 PHE A O 1
ATOM 509 N N . HIS A 1 66 ? 23.801 0.022 -41.722 1.00 86.88 66 HIS A N 1
ATOM 510 C CA . HIS A 1 66 ? 23.341 0.998 -42.715 1.00 86.88 66 HIS A CA 1
ATOM 511 C C . HIS A 1 66 ? 22.159 1.850 -42.238 1.00 86.88 66 HIS A C 1
ATOM 513 O O . HIS A 1 66 ? 21.899 2.897 -42.829 1.00 86.88 66 HIS A O 1
ATOM 519 N N . SER A 1 67 ? 21.435 1.428 -41.199 1.00 84.50 67 SER A N 1
ATOM 520 C CA . SER A 1 67 ? 20.207 2.080 -40.730 1.00 84.50 67 SER A CA 1
ATOM 521 C C . SER A 1 67 ? 20.359 2.845 -39.414 1.00 84.50 67 SER A C 1
ATOM 523 O O . SER A 1 67 ? 19.480 3.633 -39.075 1.00 84.50 67 SER A O 1
ATOM 525 N N . LYS A 1 68 ? 21.456 2.663 -38.664 1.00 83.12 68 LYS A N 1
ATOM 526 C CA . LYS A 1 68 ? 21.679 3.285 -37.338 1.00 83.12 68 LYS A CA 1
ATOM 527 C C . LYS A 1 68 ? 21.546 4.811 -37.299 1.00 83.12 68 LYS A C 1
ATOM 529 O O . LYS A 1 68 ? 21.192 5.369 -36.261 1.00 83.12 68 LYS A O 1
ATOM 534 N N . TRP A 1 69 ? 21.765 5.489 -38.42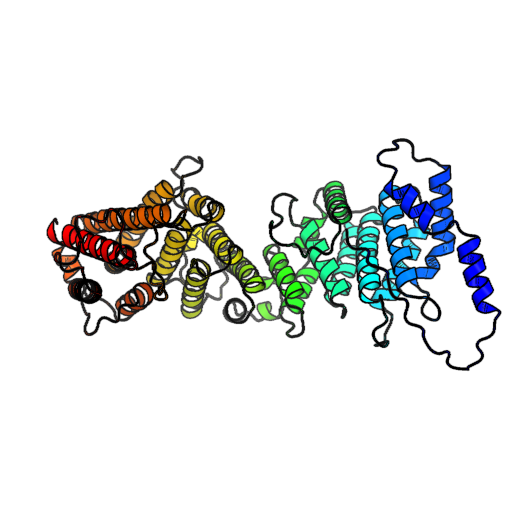6 1.00 80.00 69 TRP A N 1
ATOM 535 C CA . TRP A 1 69 ? 21.604 6.941 -38.555 1.00 80.00 69 TRP A CA 1
ATOM 536 C C . TRP A 1 69 ? 20.144 7.411 -38.429 1.00 80.00 69 TRP A C 1
ATOM 538 O O . TRP A 1 69 ? 19.918 8.568 -38.063 1.00 80.00 69 TRP A O 1
ATOM 548 N N . LEU A 1 70 ? 19.159 6.529 -38.661 1.00 80.69 70 LEU A N 1
ATOM 549 C CA . LEU A 1 70 ? 17.722 6.831 -38.548 1.00 80.69 70 LEU A CA 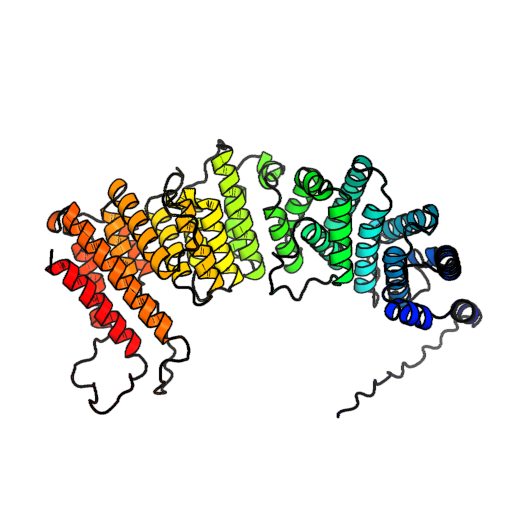1
ATOM 550 C C . LEU A 1 70 ? 17.317 7.265 -37.129 1.00 80.69 70 LEU A C 1
ATOM 552 O O . LEU A 1 70 ? 16.308 7.939 -36.952 1.00 80.69 70 LEU A O 1
ATOM 556 N N . VAL A 1 71 ? 18.121 6.937 -36.111 1.00 77.88 71 VAL A N 1
ATOM 557 C CA . VAL A 1 71 ? 17.908 7.400 -34.728 1.00 77.88 71 VAL A CA 1
ATOM 558 C C . VAL A 1 71 ? 18.137 8.914 -34.590 1.00 77.88 71 VAL A C 1
ATOM 560 O O . VAL A 1 71 ? 17.471 9.579 -33.795 1.00 77.88 71 VAL A O 1
ATOM 563 N N . LEU A 1 72 ? 19.073 9.486 -35.358 1.00 74.88 72 LEU A N 1
ATOM 564 C CA . LEU A 1 72 ? 19.462 10.899 -35.261 1.00 74.88 72 LEU A CA 1
ATOM 565 C C . LEU A 1 72 ? 18.777 11.813 -36.279 1.00 74.88 72 LEU A C 1
ATOM 567 O O . LEU A 1 72 ? 18.870 13.041 -36.145 1.00 74.88 72 LEU A O 1
ATOM 571 N N . SER A 1 73 ? 18.101 11.268 -37.290 1.00 72.12 73 SER A N 1
ATOM 572 C CA . SER A 1 73 ? 17.468 12.084 -38.324 1.00 72.12 73 SER A CA 1
ATOM 573 C C . SER A 1 73 ? 16.414 13.008 -37.680 1.00 72.12 73 SER A C 1
ATOM 575 O O . SER A 1 73 ? 15.516 12.614 -36.935 1.00 72.12 73 SER A O 1
ATOM 577 N N . SER A 1 74 ? 16.590 14.319 -37.845 1.00 61.25 74 SER A N 1
ATOM 578 C CA . SER A 1 74 ? 15.756 15.337 -37.178 1.00 61.25 74 SER A CA 1
ATOM 579 C C . SER A 1 74 ? 15.007 16.239 -38.152 1.00 61.25 74 SER A C 1
ATOM 581 O O . SER A 1 74 ? 14.074 16.924 -37.734 1.00 61.25 74 SER A O 1
ATOM 583 N N . GLN A 1 75 ? 15.381 16.223 -39.436 1.00 54.94 75 GLN A N 1
ATOM 584 C CA . GLN A 1 75 ? 14.957 17.247 -40.392 1.00 54.94 75 GLN A CA 1
ATOM 585 C C . GLN A 1 75 ? 13.996 16.754 -41.488 1.00 54.94 75 GLN A C 1
ATOM 587 O O . GLN A 1 75 ? 13.248 17.580 -42.002 1.00 54.94 75 GLN A O 1
ATOM 592 N N . HIS A 1 76 ? 13.923 15.450 -41.802 1.00 54.12 76 HIS A N 1
ATOM 593 C CA . HIS A 1 76 ? 13.157 14.978 -42.974 1.00 54.12 76 HIS A CA 1
ATOM 594 C C . HIS A 1 76 ? 12.342 13.685 -42.799 1.00 54.12 76 HIS A C 1
ATOM 596 O O . HIS A 1 76 ? 11.672 13.271 -43.741 1.00 54.12 76 HIS A O 1
ATOM 602 N N . GLU A 1 77 ? 12.334 13.062 -41.618 1.00 62.22 77 GLU A N 1
ATOM 603 C CA . GLU A 1 77 ? 11.682 11.759 -41.428 1.00 62.22 77 GLU A CA 1
ATOM 604 C C . GLU A 1 77 ? 10.478 11.815 -40.489 1.00 62.22 77 GLU A C 1
ATOM 606 O O . GLU A 1 77 ? 10.447 12.557 -39.506 1.00 62.22 77 GLU A O 1
ATOM 611 N N . CYS A 1 78 ? 9.461 11.016 -40.821 1.00 76.19 78 CYS A N 1
ATOM 612 C CA . CYS A 1 78 ? 8.284 10.830 -39.987 1.00 76.19 78 CYS A CA 1
ATOM 613 C C . CYS A 1 78 ? 8.676 10.049 -38.724 1.00 76.19 78 CYS A C 1
ATOM 615 O O . CYS A 1 78 ? 9.268 8.976 -38.828 1.00 76.19 78 CYS A O 1
ATOM 617 N N . LEU A 1 79 ? 8.302 10.544 -37.539 1.00 79.00 79 LEU A N 1
ATOM 618 C CA . LEU A 1 79 ? 8.575 9.862 -36.265 1.00 79.00 79 LEU A CA 1
ATOM 619 C C . LEU A 1 79 ? 7.956 8.461 -36.201 1.00 79.00 79 LEU A C 1
ATOM 621 O O . LEU A 1 79 ? 8.493 7.595 -35.526 1.00 79.00 79 LEU A O 1
ATOM 625 N N . VAL A 1 80 ? 6.882 8.211 -36.955 1.00 77.75 80 VAL A N 1
ATOM 626 C CA . VAL A 1 80 ? 6.291 6.872 -37.106 1.00 77.75 80 VAL A CA 1
ATOM 627 C C . VAL A 1 80 ? 7.272 5.906 -37.781 1.00 77.75 80 VAL A C 1
ATOM 629 O O . VAL A 1 80 ? 7.384 4.757 -37.376 1.00 77.75 80 VAL A O 1
ATOM 632 N N . THR A 1 81 ? 8.038 6.359 -38.777 1.00 81.62 81 THR A N 1
ATOM 633 C CA . THR A 1 81 ? 9.066 5.525 -39.419 1.00 81.62 81 THR A CA 1
ATOM 634 C C . THR A 1 81 ? 10.201 5.211 -38.450 1.00 81.62 81 THR A C 1
ATOM 636 O O . THR A 1 81 ? 10.668 4.076 -38.397 1.00 81.62 81 THR A O 1
ATOM 639 N N . GLN A 1 82 ? 10.623 6.201 -37.661 1.00 83.50 82 GLN A N 1
ATOM 640 C CA . GLN A 1 82 ? 11.647 6.007 -36.633 1.00 83.50 82 GLN A CA 1
ATOM 641 C C . GLN A 1 82 ? 11.161 5.071 -35.523 1.00 83.50 82 GLN A C 1
ATOM 643 O O . GLN A 1 82 ? 11.921 4.250 -35.032 1.00 83.50 82 GLN A O 1
ATOM 648 N N . GLU A 1 83 ? 9.891 5.154 -35.151 1.00 84.38 83 GLU A N 1
ATOM 649 C CA . GLU A 1 83 ? 9.266 4.265 -34.177 1.00 84.38 83 GLU A CA 1
ATOM 650 C C . GLU A 1 83 ? 9.255 2.809 -34.663 1.00 84.38 83 GLU A C 1
ATOM 652 O O . GLU A 1 83 ? 9.752 1.930 -33.959 1.00 84.38 83 GLU A O 1
ATOM 657 N N . VAL A 1 84 ? 8.821 2.559 -35.903 1.00 84.00 84 VAL A N 1
ATOM 658 C CA . VAL A 1 84 ? 8.887 1.226 -36.530 1.00 84.00 84 VAL A CA 1
ATOM 659 C C . VAL A 1 84 ? 10.329 0.728 -36.615 1.00 84.00 84 VAL A C 1
ATOM 661 O O . VAL A 1 84 ? 10.597 -0.447 -36.362 1.00 84.00 84 VAL A O 1
ATOM 664 N N . TYR A 1 85 ? 11.269 1.617 -36.943 1.00 87.69 85 TYR A N 1
ATOM 665 C CA . TYR A 1 85 ? 12.691 1.301 -36.934 1.00 87.69 85 TYR A CA 1
ATOM 666 C C . TYR A 1 85 ? 13.145 0.822 -35.548 1.00 87.69 85 TYR A C 1
ATOM 668 O O . TYR A 1 85 ? 13.714 -0.263 -35.442 1.00 87.69 85 TYR A O 1
ATOM 676 N N . LEU A 1 86 ? 12.834 1.567 -34.484 1.00 87.88 86 LEU A N 1
ATOM 677 C CA . LEU A 1 86 ? 13.190 1.191 -33.114 1.00 87.88 86 LEU A CA 1
ATOM 678 C C . LEU A 1 86 ? 12.567 -0.142 -32.693 1.00 87.88 86 LEU A C 1
ATOM 680 O O . LEU A 1 86 ? 13.251 -0.940 -32.059 1.00 87.88 86 LEU A O 1
ATOM 684 N N . GLN A 1 87 ? 11.328 -0.435 -33.097 1.00 83.38 87 GLN A N 1
ATOM 685 C CA . GLN A 1 87 ? 10.719 -1.747 -32.851 1.00 83.38 87 GLN A CA 1
ATOM 686 C C . GLN A 1 87 ? 11.502 -2.885 -33.522 1.00 83.38 87 GLN A C 1
ATOM 688 O O . GLN A 1 87 ? 11.693 -3.945 -32.926 1.00 83.38 87 GLN A O 1
ATOM 693 N N . ILE A 1 88 ? 11.964 -2.686 -34.761 1.00 85.00 88 ILE A N 1
ATOM 694 C CA . ILE A 1 88 ? 12.780 -3.686 -35.462 1.00 85.00 88 ILE A CA 1
ATOM 695 C C . ILE A 1 88 ? 14.122 -3.853 -34.750 1.00 85.00 88 ILE A C 1
ATOM 697 O O . ILE A 1 88 ? 14.533 -4.983 -34.501 1.00 85.00 88 ILE A O 1
ATOM 701 N N . VAL A 1 89 ? 14.779 -2.755 -34.366 1.00 88.06 89 VAL A N 1
ATOM 702 C CA . VAL A 1 89 ? 16.043 -2.806 -33.615 1.00 88.06 89 VAL A CA 1
ATOM 703 C C . VAL A 1 89 ? 15.861 -3.524 -32.279 1.00 88.06 89 VAL A C 1
ATOM 705 O O . VAL A 1 89 ? 16.692 -4.356 -31.930 1.00 88.06 89 VAL A O 1
ATOM 708 N N . PHE A 1 90 ? 14.761 -3.276 -31.568 1.00 84.81 90 PHE A N 1
ATOM 709 C CA . PHE A 1 90 ? 14.412 -3.969 -30.329 1.00 84.81 90 PHE A CA 1
ATOM 710 C C . PHE A 1 90 ? 14.279 -5.486 -30.539 1.00 84.81 90 PHE A C 1
ATOM 712 O O . PHE A 1 90 ? 14.893 -6.279 -29.821 1.00 84.81 90 PHE A O 1
ATOM 719 N N . LEU A 1 91 ? 13.543 -5.906 -31.574 1.00 82.06 91 LEU A N 1
ATOM 720 C CA . LEU A 1 91 ? 13.402 -7.321 -31.932 1.00 82.06 91 LEU A CA 1
ATOM 721 C C . LEU A 1 91 ? 14.748 -7.950 -32.310 1.00 82.06 91 LEU A C 1
ATOM 723 O O . LEU A 1 91 ? 15.059 -9.052 -31.854 1.00 82.06 91 LEU A O 1
ATOM 727 N N . LEU A 1 92 ? 15.565 -7.252 -33.102 1.00 85.25 92 LEU A N 1
ATOM 728 C CA . LEU A 1 92 ? 16.901 -7.716 -33.470 1.00 85.25 92 LEU A CA 1
ATOM 729 C C . LEU A 1 92 ? 17.811 -7.823 -32.245 1.00 85.25 92 LEU A C 1
ATOM 731 O O . LEU A 1 92 ? 18.484 -8.837 -32.096 1.00 85.25 92 LEU A O 1
ATOM 735 N N . GLY A 1 93 ? 17.776 -6.851 -31.334 1.00 82.69 93 GLY A N 1
ATOM 736 C CA . GLY A 1 93 ? 18.498 -6.901 -30.066 1.00 82.69 93 GLY A CA 1
ATOM 737 C C . GLY A 1 93 ? 18.064 -8.094 -29.216 1.00 82.69 93 GLY A C 1
ATOM 738 O O . GLY A 1 93 ? 18.895 -8.837 -28.717 1.00 82.69 93 GLY A O 1
ATOM 739 N N . SER A 1 94 ? 16.767 -8.386 -29.118 1.00 77.62 94 SER A N 1
ATOM 740 C CA . SER A 1 94 ? 16.304 -9.533 -28.321 1.00 77.62 94 SER A CA 1
ATOM 741 C C . SER A 1 94 ? 16.824 -10.899 -28.809 1.00 77.62 94 SER A C 1
ATOM 743 O O . SER A 1 94 ? 16.916 -11.830 -28.012 1.00 77.62 94 SER A O 1
ATOM 745 N N . ARG A 1 95 ? 17.191 -11.026 -30.095 1.00 79.62 95 ARG A N 1
ATOM 746 C CA . ARG A 1 95 ? 17.588 -12.305 -30.720 1.00 79.62 95 ARG A CA 1
ATOM 747 C C . ARG A 1 95 ? 19.059 -12.397 -31.112 1.00 79.62 95 ARG A C 1
ATOM 749 O O . ARG A 1 95 ? 19.660 -13.456 -30.984 1.00 79.62 95 ARG A O 1
ATOM 756 N N . TYR A 1 96 ? 19.629 -11.305 -31.605 1.00 82.81 96 TYR A N 1
ATOM 757 C CA . TYR A 1 96 ? 20.938 -11.272 -32.257 1.00 82.81 96 TYR A CA 1
ATOM 758 C C . TYR A 1 96 ? 21.962 -10.410 -31.513 1.00 82.81 96 TYR A C 1
ATOM 760 O O . TYR A 1 96 ? 23.040 -10.172 -32.048 1.00 82.81 96 TYR A O 1
ATOM 768 N N . PHE A 1 97 ? 21.668 -9.945 -30.293 1.00 84.31 97 PHE A N 1
ATOM 769 C CA . PHE A 1 97 ? 22.556 -9.034 -29.562 1.00 84.31 97 PHE A CA 1
ATOM 770 C C . PHE A 1 97 ? 24.005 -9.533 -29.468 1.00 84.31 97 PHE A C 1
ATOM 772 O O . PHE A 1 97 ? 24.912 -8.814 -29.865 1.00 84.31 97 PHE A O 1
ATOM 779 N N . LEU A 1 98 ? 24.208 -10.787 -29.040 1.00 83.38 98 LEU A N 1
ATOM 780 C CA . LEU A 1 98 ? 25.536 -11.409 -28.887 1.00 83.38 98 LEU A CA 1
ATOM 781 C C . LEU A 1 98 ? 26.258 -11.692 -30.216 1.00 83.38 98 LEU A C 1
ATOM 783 O O . LEU A 1 98 ? 27.406 -12.126 -30.217 1.00 83.38 98 LEU A O 1
ATOM 787 N N . TYR A 1 99 ? 25.564 -11.518 -31.337 1.00 84.50 99 TYR A N 1
ATOM 788 C CA . TYR A 1 99 ? 25.985 -11.965 -32.660 1.00 84.50 99 TYR A CA 1
ATOM 789 C C . TYR A 1 99 ? 26.300 -10.810 -33.613 1.00 84.50 99 TYR A C 1
ATOM 791 O O . TYR A 1 99 ? 26.926 -11.026 -34.646 1.00 84.50 99 TYR A O 1
ATOM 799 N N . VAL A 1 100 ? 25.845 -9.606 -33.282 1.00 86.50 100 VAL A N 1
ATOM 800 C CA . VAL A 1 100 ? 26.123 -8.364 -34.006 1.00 86.50 100 VAL A CA 1
ATOM 801 C C . VAL A 1 100 ? 27.293 -7.659 -33.318 1.00 86.50 100 VAL A C 1
ATOM 803 O O . VAL A 1 100 ? 27.403 -7.711 -32.094 1.00 86.50 100 VAL A O 1
ATOM 806 N N . GLN A 1 101 ? 28.151 -6.992 -34.095 1.00 89.38 101 GLN A N 1
ATOM 807 C CA . GLN A 1 101 ? 29.282 -6.216 -33.573 1.00 89.38 101 GLN A CA 1
ATOM 808 C C . GLN A 1 101 ? 28.851 -5.219 -32.489 1.00 89.38 101 GLN A C 1
ATOM 810 O O . GLN A 1 101 ? 27.921 -4.429 -32.688 1.00 89.38 101 GLN A O 1
ATOM 815 N N . THR A 1 102 ? 29.551 -5.241 -31.353 1.00 90.19 102 THR A N 1
ATOM 816 C CA . THR A 1 102 ? 29.278 -4.396 -30.182 1.00 90.19 102 THR A CA 1
ATOM 817 C C . THR A 1 102 ? 29.286 -2.911 -30.540 1.00 90.19 102 THR A C 1
ATOM 819 O O . THR A 1 102 ? 28.418 -2.168 -30.090 1.00 90.19 102 THR A O 1
ATOM 822 N N . GLU A 1 103 ? 30.181 -2.489 -31.432 1.00 92.75 103 GLU A N 1
ATOM 823 C CA . GLU A 1 103 ? 30.344 -1.102 -31.875 1.00 92.75 103 GLU A CA 1
ATOM 824 C C . GLU A 1 103 ? 29.071 -0.550 -32.540 1.00 92.75 103 GLU A C 1
ATOM 826 O O . GLU A 1 103 ? 28.754 0.635 -32.420 1.00 92.75 103 GLU A O 1
ATOM 831 N N . ILE A 1 104 ? 28.302 -1.405 -33.228 1.00 91.62 104 ILE A N 1
ATOM 832 C CA . ILE A 1 104 ? 27.027 -1.010 -33.845 1.00 91.62 104 ILE A CA 1
ATOM 833 C C . ILE A 1 104 ? 26.005 -0.679 -32.755 1.00 91.62 104 ILE A C 1
ATOM 835 O O . ILE A 1 104 ? 25.295 0.324 -32.853 1.00 91.62 104 ILE A O 1
ATOM 839 N N . TRP A 1 105 ? 25.935 -1.506 -31.713 1.00 93.12 105 TRP A N 1
ATOM 840 C CA . TRP A 1 105 ? 25.032 -1.295 -30.587 1.00 93.12 105 TRP A CA 1
ATOM 841 C C . TRP A 1 105 ? 25.425 -0.081 -29.748 1.00 93.12 105 TRP A C 1
ATOM 843 O O . TRP A 1 105 ? 24.544 0.692 -29.373 1.00 93.12 105 TRP A O 1
ATOM 853 N N . GLU A 1 106 ? 26.719 0.120 -29.501 1.00 92.69 106 GLU A N 1
ATOM 854 C CA . GLU A 1 106 ? 27.246 1.300 -28.806 1.00 92.69 106 GLU A CA 1
ATOM 855 C C . GLU A 1 106 ? 26.902 2.594 -29.556 1.00 92.69 106 GLU A C 1
ATOM 857 O O . GLU A 1 106 ? 26.463 3.572 -28.948 1.00 92.69 106 GLU A O 1
ATOM 862 N N . GLU A 1 107 ? 27.013 2.603 -30.888 1.00 92.69 107 GLU A N 1
ATOM 863 C CA . GLU A 1 107 ? 26.632 3.768 -31.691 1.00 92.69 107 GLU A CA 1
ATOM 864 C C . GLU A 1 107 ? 25.117 4.020 -31.658 1.00 92.69 107 GLU A C 1
ATOM 866 O O . GLU A 1 107 ? 24.681 5.167 -31.525 1.00 92.69 107 GLU A O 1
ATOM 871 N N . ILE A 1 108 ? 24.295 2.966 -31.727 1.00 92.44 108 ILE A N 1
ATOM 872 C CA . ILE A 1 108 ? 22.838 3.086 -31.563 1.00 92.44 108 ILE A CA 1
ATOM 873 C C . ILE A 1 108 ? 22.505 3.651 -30.175 1.00 92.44 108 ILE A C 1
ATOM 875 O O . ILE A 1 108 ? 21.693 4.574 -30.081 1.00 92.44 108 ILE A O 1
ATOM 879 N N . GLN A 1 109 ? 23.145 3.154 -29.113 1.00 93.75 109 GLN A N 1
ATOM 880 C CA . GLN A 1 109 ? 22.962 3.645 -27.746 1.00 93.75 109 GLN A CA 1
ATOM 881 C C . GLN A 1 109 ? 23.326 5.133 -27.637 1.00 93.75 109 GLN A C 1
ATOM 883 O O . GLN A 1 109 ? 22.510 5.934 -27.177 1.00 93.75 109 GLN A O 1
ATOM 888 N N . ALA A 1 110 ? 24.500 5.533 -28.131 1.00 91.62 110 ALA A N 1
ATOM 889 C CA . ALA A 1 110 ? 24.942 6.927 -28.126 1.00 91.62 110 ALA A CA 1
ATOM 890 C C . ALA A 1 110 ? 23.977 7.843 -28.901 1.00 91.62 110 ALA A C 1
ATOM 892 O O . ALA A 1 110 ? 23.675 8.963 -28.471 1.00 91.62 110 ALA A O 1
ATOM 893 N N . ASN A 1 111 ? 23.441 7.358 -30.023 1.00 91.06 111 ASN A N 1
ATOM 894 C CA . ASN A 1 111 ? 22.454 8.083 -30.815 1.00 91.06 111 ASN A CA 1
ATOM 895 C C . ASN A 1 111 ? 21.126 8.261 -30.063 1.00 91.06 111 ASN A C 1
ATOM 897 O O . ASN A 1 111 ? 20.553 9.354 -30.100 1.00 91.06 111 ASN A O 1
ATOM 901 N N . LEU A 1 112 ? 20.658 7.230 -29.351 1.00 92.31 112 LEU A N 1
ATOM 902 C CA . LEU A 1 112 ? 19.457 7.299 -28.512 1.00 92.31 112 LEU A CA 1
ATOM 903 C C . LEU A 1 112 ? 19.632 8.305 -27.373 1.00 92.31 112 LEU A C 1
ATOM 905 O O . LEU A 1 112 ? 18.763 9.149 -27.170 1.00 92.31 112 LEU A O 1
ATOM 909 N N . GLU A 1 113 ? 20.765 8.283 -26.674 1.00 92.50 113 GLU A N 1
ATOM 910 C CA . GLU A 1 113 ? 21.050 9.223 -25.581 1.00 92.50 113 GLU A CA 1
ATOM 911 C C . GLU A 1 113 ? 21.153 10.667 -26.060 1.00 92.50 113 GLU A C 1
ATOM 913 O O . GLU A 1 113 ? 20.642 11.596 -25.426 1.00 92.50 113 GLU A O 1
ATOM 918 N N . LYS A 1 114 ? 21.794 10.882 -27.209 1.00 89.62 114 LYS A N 1
ATOM 919 C CA . LYS A 1 114 ? 21.838 12.201 -27.838 1.00 89.62 114 LYS A CA 1
ATOM 920 C C . LYS A 1 114 ? 20.430 12.673 -28.195 1.00 89.62 114 LYS A C 1
ATOM 922 O O . LYS A 1 114 ? 20.103 13.840 -27.979 1.00 89.62 114 LYS A O 1
ATOM 927 N N . ARG A 1 115 ? 19.590 11.779 -28.717 1.00 86.50 115 ARG A N 1
ATOM 928 C CA . ARG A 1 115 ? 18.224 12.107 -29.122 1.00 86.50 115 ARG A CA 1
ATOM 929 C C . ARG A 1 115 ? 17.308 12.393 -27.932 1.00 86.50 115 ARG A C 1
ATOM 931 O O . ARG A 1 115 ? 16.579 13.376 -27.984 1.00 86.50 115 ARG A O 1
ATOM 938 N N . LEU A 1 116 ? 17.365 11.575 -26.884 1.00 89.06 116 LEU A N 1
ATOM 939 C CA . LEU A 1 116 ? 16.532 11.722 -25.690 1.00 89.06 116 LEU A CA 1
ATOM 940 C C . LEU A 1 116 ? 16.998 12.886 -24.805 1.00 89.06 116 LEU A C 1
ATOM 942 O O . LEU A 1 116 ? 16.180 13.699 -24.399 1.00 89.06 116 LEU A O 1
ATOM 946 N N . PHE A 1 117 ? 18.301 13.021 -24.539 1.00 89.62 117 PHE A N 1
ATOM 947 C CA . PHE A 1 117 ? 18.784 13.953 -23.508 1.00 89.62 117 PHE A CA 1
ATOM 948 C C . PHE A 1 117 ? 19.336 15.283 -24.036 1.00 89.62 117 PHE A C 1
ATOM 950 O O . PHE A 1 117 ? 19.407 16.252 -23.282 1.00 89.62 117 PHE A O 1
ATOM 957 N N . HIS A 1 118 ? 19.752 15.367 -25.306 1.00 79.56 118 HIS A N 1
ATOM 958 C CA . HIS A 1 118 ? 20.486 16.539 -25.814 1.00 79.56 118 HIS A CA 1
ATOM 959 C C . HIS A 1 118 ? 19.708 17.386 -26.824 1.00 79.56 118 HIS A C 1
ATOM 961 O O . HIS A 1 118 ? 20.164 18.479 -27.180 1.00 79.56 118 HIS A O 1
ATOM 967 N N . GLN A 1 119 ? 18.536 16.943 -27.285 1.00 68.56 119 GLN A N 1
ATOM 968 C CA . GLN A 1 119 ? 17.746 17.714 -28.240 1.00 68.56 119 GLN A CA 1
ATOM 969 C C . GLN A 1 119 ? 16.944 18.811 -27.522 1.00 68.56 119 GLN A C 1
ATOM 971 O O . GLN A 1 119 ? 15.774 18.661 -27.187 1.00 68.56 119 GLN A O 1
ATOM 976 N N . LYS A 1 120 ? 17.608 19.942 -27.258 1.00 53.69 120 LYS A N 1
ATOM 977 C CA . LYS A 1 120 ? 16.993 21.128 -26.651 1.00 53.69 120 LYS A CA 1
ATOM 978 C C . LYS A 1 120 ? 16.037 21.801 -27.634 1.00 53.69 120 LYS A C 1
ATOM 980 O O . LYS A 1 120 ? 16.471 22.410 -28.609 1.00 53.69 120 LYS A O 1
ATOM 985 N N . GLY A 1 121 ? 14.747 21.749 -27.333 1.00 53.59 121 GLY A N 1
ATOM 986 C CA . GLY A 1 121 ? 13.744 22.600 -27.958 1.00 53.59 121 GLY A CA 1
ATOM 987 C C . GLY A 1 121 ? 12.375 21.946 -27.952 1.00 53.59 121 GLY A C 1
ATOM 988 O O . GLY A 1 121 ? 12.224 20.845 -28.470 1.00 53.59 121 GLY A O 1
ATOM 989 N N . LEU A 1 122 ? 11.385 22.659 -27.410 1.00 44.69 122 LEU A N 1
ATOM 990 C CA . LEU A 1 122 ? 9.962 22.404 -27.626 1.00 44.69 122 LEU A CA 1
ATOM 991 C C . LEU A 1 122 ? 9.683 22.515 -29.132 1.00 44.69 122 LEU A C 1
ATOM 993 O O . LEU A 1 122 ? 9.314 23.572 -29.644 1.00 44.69 122 LEU A O 1
ATOM 997 N N . SER A 1 123 ? 9.939 21.439 -29.874 1.00 53.22 123 SER A N 1
ATOM 998 C CA . SER A 1 123 ? 9.372 21.284 -31.205 1.00 53.22 123 SER A CA 1
ATOM 999 C C . SER A 1 123 ? 7.856 21.171 -31.018 1.00 53.22 123 SER A C 1
ATOM 1001 O O . SER A 1 123 ? 7.424 20.547 -30.049 1.00 53.22 123 SER A O 1
ATOM 1003 N N . PRO A 1 124 ? 7.029 21.792 -31.876 1.00 56.91 124 PRO A N 1
ATOM 1004 C CA . PRO A 1 124 ? 5.583 21.608 -31.798 1.00 56.91 124 PRO A CA 1
ATOM 1005 C C . PRO A 1 124 ? 5.273 20.110 -31.796 1.00 56.91 124 PRO A C 1
ATOM 1007 O O . PRO A 1 124 ? 5.850 19.406 -32.622 1.00 56.91 124 PRO A O 1
ATOM 1010 N N . VAL A 1 125 ? 4.401 19.662 -30.879 1.00 59.62 125 VAL A N 1
ATOM 1011 C CA . VAL A 1 125 ? 4.008 18.254 -30.672 1.00 59.62 125 VAL A CA 1
ATOM 1012 C C . VAL A 1 125 ? 3.944 17.527 -32.011 1.00 59.62 125 VAL A C 1
ATOM 1014 O O . VAL A 1 125 ? 3.058 17.790 -32.834 1.00 59.62 125 VAL A O 1
ATOM 1017 N N . LYS A 1 126 ? 4.918 16.650 -32.267 1.00 73.06 126 LYS A N 1
ATOM 1018 C CA . LYS A 1 126 ? 4.982 15.916 -33.531 1.00 73.06 126 LYS A CA 1
ATOM 1019 C C . LYS A 1 126 ? 4.193 14.622 -33.389 1.00 73.06 126 LYS A C 1
ATOM 1021 O O . LYS A 1 126 ? 4.321 13.893 -32.409 1.00 73.06 126 LYS A O 1
ATOM 1026 N N . ILE A 1 127 ? 3.386 14.303 -34.398 1.00 76.44 127 ILE A N 1
ATOM 1027 C 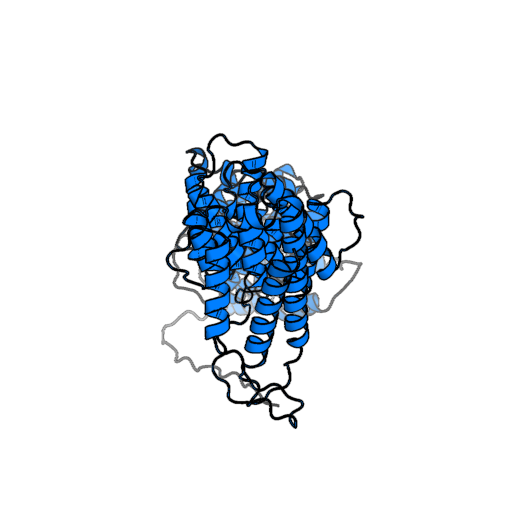CA . ILE A 1 127 ? 2.666 13.025 -34.455 1.00 76.44 127 ILE A CA 1
ATOM 1028 C C . ILE A 1 127 ? 3.683 11.879 -34.331 1.00 76.44 127 ILE A C 1
ATOM 1030 O O . ILE A 1 127 ? 4.624 11.805 -35.121 1.00 76.44 127 ILE A O 1
ATOM 1034 N N . GLY A 1 128 ? 3.480 10.996 -33.351 1.00 78.62 128 GLY A N 1
ATOM 1035 C CA . GLY A 1 128 ? 4.345 9.840 -33.091 1.00 78.62 128 GLY A CA 1
ATOM 1036 C C . GLY A 1 128 ? 5.495 10.087 -32.109 1.00 78.62 128 GLY A C 1
ATOM 1037 O O . GLY A 1 128 ? 6.228 9.148 -31.819 1.00 78.62 128 GLY A O 1
ATOM 1038 N N . GLU A 1 129 ? 5.649 11.296 -31.563 1.00 84.06 129 GLU A N 1
ATOM 1039 C CA . GLU A 1 129 ? 6.723 11.625 -30.612 1.00 84.06 129 GLU A CA 1
ATOM 1040 C C . GLU A 1 129 ? 6.656 10.809 -29.320 1.00 84.06 129 GLU A C 1
ATOM 1042 O O . GLU A 1 129 ? 7.656 10.204 -28.943 1.00 84.06 129 GLU A O 1
ATOM 1047 N N . CYS A 1 130 ? 5.471 10.685 -28.719 1.00 85.75 130 CYS A N 1
ATOM 1048 C CA . CYS A 1 130 ? 5.243 9.850 -27.539 1.00 85.75 130 CYS A CA 1
ATOM 1049 C C . CYS A 1 130 ? 5.643 8.383 -27.786 1.00 85.75 130 CYS A C 1
ATOM 1051 O O . CYS A 1 130 ? 6.335 7.766 -26.977 1.00 85.75 130 CYS A O 1
ATOM 1053 N N . LEU A 1 131 ? 5.244 7.820 -28.935 1.00 85.31 131 LEU A N 1
ATOM 1054 C CA . LEU A 1 131 ? 5.556 6.431 -29.289 1.00 85.31 131 LEU A CA 1
ATOM 1055 C C . LEU A 1 131 ? 7.056 6.241 -29.537 1.00 85.31 131 LEU A C 1
ATOM 1057 O O . LEU A 1 131 ? 7.641 5.284 -29.036 1.00 85.31 131 LEU A O 1
ATOM 1061 N N . PHE A 1 132 ? 7.688 7.176 -30.250 1.00 88.38 132 PHE A N 1
ATOM 1062 C CA . PHE A 1 132 ? 9.133 7.174 -30.448 1.00 88.38 132 PHE A CA 1
ATOM 1063 C C . PHE A 1 132 ? 9.878 7.234 -29.109 1.00 88.38 132 PHE A C 1
ATOM 1065 O O . PHE A 1 132 ? 10.742 6.399 -28.863 1.00 88.38 132 PHE A O 1
ATOM 1072 N N . GLN A 1 133 ? 9.531 8.178 -28.228 1.00 89.88 133 GLN A N 1
ATOM 1073 C CA . GLN A 1 133 ? 10.170 8.350 -26.919 1.00 89.88 133 GLN A CA 1
ATOM 1074 C C . GLN A 1 133 ? 10.022 7.101 -26.049 1.00 89.88 133 GLN A C 1
ATOM 1076 O O . GLN A 1 133 ? 10.999 6.661 -25.445 1.00 89.88 133 GLN A O 1
ATOM 1081 N N . LYS A 1 134 ? 8.834 6.486 -26.051 1.00 89.19 134 LYS A N 1
ATOM 1082 C CA . LYS A 1 134 ? 8.567 5.214 -25.373 1.00 89.19 134 LYS A CA 1
ATOM 1083 C C . LYS A 1 134 ? 9.495 4.098 -25.867 1.00 89.19 134 LYS A C 1
ATOM 1085 O O . LYS A 1 134 ? 10.159 3.458 -25.055 1.00 89.19 134 LYS A O 1
ATOM 1090 N N . GLN A 1 135 ? 9.567 3.877 -27.181 1.00 88.50 135 GLN A N 1
ATOM 1091 C CA . GLN A 1 135 ? 10.408 2.822 -27.768 1.00 88.50 135 GLN A CA 1
ATOM 1092 C C . GLN A 1 135 ? 11.904 3.107 -27.588 1.00 88.50 135 GLN A C 1
ATOM 1094 O O . GLN A 1 135 ? 12.685 2.206 -27.288 1.00 88.50 135 GLN A O 1
ATOM 1099 N N . ALA A 1 136 ? 12.308 4.371 -27.722 1.00 91.69 136 ALA A N 1
ATOM 1100 C CA . ALA A 1 136 ? 13.687 4.804 -27.533 1.00 91.69 136 ALA A CA 1
ATOM 1101 C C . ALA A 1 136 ? 14.147 4.571 -26.090 1.00 91.69 136 ALA A C 1
ATOM 1103 O O . ALA A 1 136 ? 15.242 4.057 -25.876 1.00 91.69 136 ALA A O 1
ATOM 1104 N N . ALA A 1 137 ? 13.298 4.897 -25.112 1.00 93.19 137 ALA A N 1
ATOM 1105 C CA . ALA A 1 137 ? 13.548 4.646 -23.698 1.00 93.19 137 ALA A CA 1
ATOM 1106 C C . ALA A 1 137 ? 13.705 3.144 -23.399 1.00 93.19 137 ALA A C 1
ATOM 1108 O O . ALA A 1 137 ? 14.667 2.752 -22.741 1.00 93.19 137 ALA A O 1
ATOM 1109 N N . GLN A 1 138 ? 12.809 2.299 -23.924 1.00 91.25 138 GLN A N 1
ATOM 1110 C CA . GLN A 1 138 ? 12.878 0.841 -23.748 1.00 91.25 138 GLN A CA 1
ATOM 1111 C C . GLN A 1 138 ? 14.173 0.258 -24.322 1.00 91.25 138 GLN A C 1
ATOM 1113 O O . GLN A 1 138 ? 14.874 -0.497 -23.648 1.00 91.25 138 GLN A O 1
ATOM 1118 N N . LEU A 1 139 ? 14.512 0.634 -25.558 1.00 91.44 139 LEU A N 1
ATOM 1119 C CA . LEU A 1 139 ? 15.721 0.152 -26.215 1.00 91.44 139 LEU A CA 1
ATOM 1120 C C . LEU A 1 139 ? 16.990 0.657 -25.515 1.00 91.44 139 LEU A C 1
ATOM 1122 O O . LEU A 1 139 ? 17.941 -0.105 -25.364 1.00 91.44 139 LEU A O 1
ATOM 1126 N N . LEU A 1 140 ? 17.009 1.908 -25.048 1.00 94.44 140 LEU A N 1
ATOM 1127 C CA . LEU A 1 140 ? 18.148 2.457 -24.313 1.00 94.44 140 LEU A CA 1
ATOM 1128 C C . LEU A 1 140 ? 18.413 1.676 -23.018 1.00 94.44 140 LEU A C 1
ATOM 1130 O O . LEU A 1 140 ? 19.561 1.324 -22.745 1.00 94.44 140 LEU A O 1
ATOM 1134 N N . LEU A 1 141 ? 17.370 1.365 -22.244 1.00 92.44 141 LEU A N 1
ATOM 1135 C CA . LEU A 1 141 ? 17.496 0.565 -21.021 1.00 92.44 141 LEU A CA 1
ATOM 1136 C C . LEU A 1 141 ? 17.992 -0.854 -21.331 1.00 92.44 141 LEU A C 1
ATOM 1138 O O . LEU A 1 141 ? 18.935 -1.324 -20.695 1.00 92.44 141 LEU A O 1
ATOM 1142 N N . GLN A 1 142 ? 17.441 -1.499 -22.364 1.00 89.00 142 GLN A N 1
ATOM 1143 C CA . GLN A 1 142 ? 17.910 -2.807 -22.825 1.00 89.00 142 GLN A CA 1
ATOM 1144 C C . GLN A 1 142 ? 19.395 -2.795 -23.202 1.00 89.00 142 GLN A C 1
ATOM 1146 O O . GLN A 1 142 ? 20.145 -3.667 -22.760 1.00 89.00 142 GLN A O 1
ATOM 1151 N N . LEU A 1 143 ? 19.822 -1.839 -24.031 1.00 90.62 143 LEU A N 1
ATOM 1152 C CA . LEU A 1 143 ? 21.211 -1.749 -24.485 1.00 90.62 143 LEU A CA 1
ATOM 1153 C C . LEU A 1 143 ? 22.154 -1.449 -23.320 1.00 90.62 143 LEU A C 1
ATOM 1155 O O . LEU A 1 143 ? 23.218 -2.053 -23.236 1.00 90.62 143 LEU A O 1
ATOM 1159 N N . THR A 1 144 ? 21.734 -0.594 -22.386 1.00 91.12 144 THR A N 1
ATOM 1160 C CA . THR A 1 144 ? 22.512 -0.273 -21.182 1.00 91.12 144 THR A CA 1
ATOM 1161 C C . THR A 1 144 ? 22.783 -1.515 -20.343 1.00 91.12 144 THR A C 1
ATOM 1163 O O . THR A 1 144 ? 23.912 -1.716 -19.902 1.00 91.12 144 THR A O 1
ATOM 1166 N N . VAL A 1 145 ? 21.776 -2.373 -20.172 1.00 87.88 145 VAL A N 1
ATOM 1167 C CA . VAL A 1 145 ? 21.935 -3.628 -19.429 1.00 87.88 145 VAL A CA 1
ATOM 1168 C C . VAL A 1 145 ? 22.726 -4.670 -20.221 1.00 87.88 145 VAL A C 1
ATOM 1170 O O . VAL A 1 145 ? 23.532 -5.397 -19.649 1.00 87.88 145 VAL A O 1
ATOM 1173 N N . SER A 1 146 ? 22.523 -4.741 -21.537 1.00 85.06 146 SER A N 1
ATOM 1174 C CA . SER A 1 146 ? 23.077 -5.815 -22.369 1.00 85.06 146 SER A CA 1
ATOM 1175 C C . SER A 1 146 ? 24.541 -5.591 -22.771 1.00 85.06 146 SER A C 1
ATOM 1177 O O . SER A 1 146 ? 25.277 -6.563 -22.913 1.00 85.06 146 SER A O 1
ATOM 1179 N N . LEU A 1 147 ? 24.982 -4.340 -22.966 1.00 86.44 147 LEU A N 1
ATOM 1180 C CA . LEU A 1 147 ? 26.338 -4.016 -23.450 1.00 86.44 147 LEU A CA 1
ATOM 1181 C C . LEU A 1 147 ? 27.420 -4.107 -22.373 1.00 86.44 147 LEU A C 1
ATOM 1183 O O . LEU A 1 147 ? 28.607 -4.145 -22.688 1.00 86.44 147 LEU A O 1
ATOM 1187 N N . GLN A 1 148 ? 27.036 -4.133 -21.102 1.00 82.31 148 GLN A N 1
ATOM 1188 C CA . GLN A 1 148 ? 27.987 -4.073 -20.002 1.00 82.31 148 GLN A CA 1
ATOM 1189 C C . GLN A 1 148 ? 28.404 -5.480 -19.575 1.00 82.31 148 GLN A C 1
ATOM 1191 O O . GLN A 1 148 ? 27.579 -6.311 -19.206 1.00 82.31 148 GLN A O 1
ATOM 1196 N N . THR A 1 149 ? 29.709 -5.749 -19.624 1.00 71.00 149 THR A N 1
ATOM 1197 C CA . THR A 1 149 ? 30.264 -7.084 -19.352 1.00 71.00 149 THR A CA 1
ATOM 1198 C C . THR A 1 149 ? 30.579 -7.323 -17.879 1.00 71.00 149 THR A C 1
ATOM 1200 O O . THR A 1 149 ? 30.710 -8.476 -17.469 1.00 71.00 149 THR A O 1
ATOM 1203 N N . THR A 1 150 ? 30.696 -6.261 -17.072 1.00 77.19 150 THR A N 1
ATOM 1204 C CA . THR A 1 150 ? 30.999 -6.366 -15.639 1.00 77.19 150 THR A CA 1
ATOM 1205 C C . THR A 1 150 ? 29.902 -5.726 -14.786 1.00 77.19 150 THR A C 1
ATOM 1207 O O . THR A 1 150 ? 29.397 -4.665 -15.159 1.00 77.19 150 THR A O 1
ATOM 1210 N N . PRO A 1 151 ? 29.551 -6.307 -13.621 1.00 75.31 151 PRO A N 1
ATOM 1211 C CA . PRO A 1 151 ? 28.505 -5.759 -12.753 1.00 75.31 151 PRO A CA 1
ATOM 1212 C C . PRO A 1 151 ? 28.770 -4.320 -12.281 1.00 75.31 151 PRO A C 1
ATOM 1214 O O . PRO A 1 151 ? 27.853 -3.510 -12.218 1.00 75.31 151 PRO A O 1
ATOM 1217 N N . GLN A 1 152 ? 30.034 -3.980 -12.006 1.00 74.31 152 GLN A N 1
ATOM 1218 C CA . GLN A 1 152 ? 30.422 -2.658 -11.501 1.00 74.31 152 GLN A CA 1
ATOM 1219 C C . GLN A 1 152 ? 30.240 -1.555 -12.553 1.00 74.31 152 GLN A C 1
ATOM 1221 O O . GLN A 1 152 ? 29.674 -0.503 -12.262 1.00 74.31 152 GLN A O 1
ATOM 1226 N N . THR A 1 153 ? 30.688 -1.791 -13.792 1.00 80.19 153 THR A N 1
ATOM 1227 C CA . THR A 1 153 ? 30.516 -0.816 -14.884 1.00 80.19 153 THR A CA 1
ATOM 1228 C C . THR A 1 153 ? 29.061 -0.727 -15.329 1.00 80.19 153 THR A C 1
ATOM 1230 O O . THR A 1 153 ? 28.589 0.359 -15.667 1.00 80.19 153 THR A O 1
ATOM 1233 N N . LEU A 1 154 ? 28.341 -1.854 -15.273 1.00 83.50 154 LEU A N 1
ATOM 1234 C CA . LEU A 1 154 ? 26.908 -1.924 -15.526 1.00 83.50 154 LEU A CA 1
ATOM 1235 C C . LEU A 1 154 ? 26.134 -1.001 -14.593 1.00 83.50 154 LEU A C 1
ATOM 1237 O O . LEU A 1 154 ? 25.368 -0.166 -15.072 1.00 83.50 154 LEU A O 1
ATOM 1241 N N . PHE A 1 155 ? 26.348 -1.126 -13.284 1.00 84.75 155 PHE A N 1
ATOM 1242 C CA . PHE A 1 155 ? 25.572 -0.363 -12.321 1.00 84.75 155 PHE A CA 1
ATOM 1243 C C . PHE A 1 155 ? 25.825 1.144 -12.425 1.00 84.75 155 PHE A C 1
ATOM 1245 O O . PHE A 1 155 ? 24.863 1.892 -12.574 1.00 84.75 155 PHE A O 1
ATOM 1252 N N . HIS A 1 156 ? 27.085 1.596 -12.457 1.00 88.69 156 HIS A N 1
ATOM 1253 C CA . HIS A 1 156 ? 27.391 3.027 -12.598 1.00 88.69 156 HIS A CA 1
ATOM 1254 C C . HIS A 1 156 ? 26.736 3.624 -13.853 1.00 88.69 156 HIS A C 1
ATOM 1256 O O . HIS A 1 156 ? 26.196 4.732 -13.834 1.00 88.69 156 HIS A O 1
ATOM 1262 N N . ARG A 1 157 ? 26.768 2.890 -14.973 1.00 90.75 157 ARG A N 1
ATOM 1263 C CA . ARG A 1 157 ? 26.145 3.356 -16.213 1.00 90.75 157 ARG A CA 1
ATOM 1264 C C . ARG A 1 157 ? 24.621 3.360 -16.126 1.00 90.75 157 ARG A C 1
ATOM 1266 O O . ARG A 1 157 ? 23.990 4.306 -16.595 1.00 90.75 157 ARG A O 1
ATOM 1273 N N . LEU A 1 158 ? 24.033 2.318 -15.547 1.00 91.81 158 LEU A N 1
ATOM 1274 C CA . LEU A 1 158 ? 22.592 2.218 -15.365 1.00 91.81 158 LEU A CA 1
ATOM 1275 C C . LEU A 1 158 ? 22.077 3.322 -14.437 1.00 91.81 158 LEU A C 1
ATOM 1277 O O . LEU A 1 158 ? 21.100 3.973 -14.786 1.00 91.81 158 LEU A O 1
ATOM 1281 N N . GLU A 1 159 ? 22.753 3.585 -13.318 1.00 93.88 159 GLU A N 1
ATOM 1282 C CA . GLU A 1 159 ? 22.436 4.677 -12.392 1.00 93.88 159 GLU A CA 1
ATOM 1283 C C . GLU A 1 159 ? 22.389 6.028 -13.122 1.00 93.88 159 GLU A C 1
ATOM 1285 O O . GLU A 1 159 ? 21.383 6.736 -13.053 1.00 93.88 159 GLU A O 1
ATOM 1290 N N . GLU A 1 160 ? 23.425 6.351 -13.905 1.00 94.38 160 GLU A N 1
ATOM 1291 C CA . GLU A 1 160 ? 23.483 7.589 -14.693 1.00 94.38 160 GLU A CA 1
ATOM 1292 C C . GLU A 1 160 ? 22.296 7.717 -15.666 1.00 94.38 160 GLU A C 1
ATOM 1294 O O . GLU A 1 160 ? 21.685 8.786 -15.784 1.00 94.38 160 GLU A O 1
ATOM 1299 N N . VAL A 1 161 ? 21.959 6.629 -16.368 1.00 95.19 161 VAL A N 1
ATOM 1300 C CA . VAL A 1 161 ? 20.842 6.589 -17.322 1.00 95.19 161 VAL A CA 1
ATOM 1301 C C . VAL A 1 161 ? 19.502 6.734 -16.599 1.00 95.19 161 VAL A C 1
ATOM 1303 O O . VAL A 1 161 ? 18.684 7.559 -17.009 1.00 95.19 161 VAL A O 1
ATOM 1306 N N . LEU A 1 162 ? 19.286 6.003 -15.503 1.00 95.81 162 LEU A N 1
ATOM 1307 C CA . LEU A 1 162 ? 18.056 6.064 -14.710 1.00 95.81 162 LEU A CA 1
ATOM 1308 C C . LEU A 1 162 ? 17.799 7.483 -14.195 1.00 95.81 162 LEU A C 1
ATOM 1310 O O . LEU A 1 162 ? 16.707 8.014 -14.391 1.00 95.81 162 LEU A O 1
ATOM 1314 N N . VAL A 1 163 ? 18.809 8.139 -13.619 1.00 95.44 163 VAL A N 1
ATOM 1315 C CA . VAL A 1 163 ? 18.691 9.513 -13.097 1.00 95.44 163 VAL A CA 1
ATOM 1316 C C . VAL A 1 163 ? 18.302 10.497 -14.205 1.00 95.44 163 VAL A C 1
ATOM 1318 O O . VAL A 1 163 ? 17.386 11.308 -14.033 1.00 95.44 163 VAL A O 1
ATOM 1321 N N . LYS A 1 164 ? 18.938 10.403 -15.379 1.00 95.50 164 LYS A N 1
ATOM 1322 C CA . LYS A 1 164 ? 18.599 11.240 -16.544 1.00 95.50 164 LYS A CA 1
ATOM 1323 C C . LYS A 1 164 ? 17.178 10.993 -17.053 1.00 95.50 164 LYS A C 1
ATOM 1325 O O . LYS A 1 164 ? 16.518 11.930 -17.497 1.00 95.50 164 LYS A O 1
ATOM 1330 N N . MET A 1 165 ? 16.694 9.753 -17.002 1.00 95.75 165 MET A N 1
ATOM 1331 C CA . MET A 1 165 ? 15.350 9.413 -17.472 1.00 95.75 165 MET A CA 1
ATOM 1332 C C . MET A 1 165 ? 14.251 9.769 -16.462 1.00 95.75 165 MET A C 1
ATOM 1334 O O . MET A 1 165 ? 13.188 10.230 -16.875 1.00 95.75 165 MET A O 1
ATOM 1338 N N . PHE A 1 166 ? 14.496 9.642 -15.154 1.00 94.81 166 PHE A N 1
ATOM 1339 C CA . PHE A 1 166 ? 13.559 10.093 -14.114 1.00 94.81 166 PHE A CA 1
ATOM 1340 C C . PHE A 1 166 ? 13.374 11.612 -14.105 1.00 94.81 166 PHE A C 1
ATOM 1342 O O . PHE A 1 166 ? 12.286 12.107 -13.819 1.00 94.81 166 PHE A O 1
ATOM 1349 N N . THR A 1 167 ? 14.423 12.353 -14.459 1.00 92.69 167 THR A N 1
ATOM 1350 C CA . THR A 1 167 ? 14.398 13.821 -14.556 1.00 92.69 167 THR A CA 1
ATOM 1351 C C . THR A 1 167 ? 13.968 14.332 -15.936 1.00 92.69 167 THR A C 1
ATOM 1353 O O . THR A 1 167 ? 13.980 15.538 -16.190 1.00 92.69 167 THR A O 1
ATOM 1356 N N . HIS A 1 168 ? 13.558 13.433 -16.836 1.00 92.50 168 HIS A N 1
ATOM 1357 C CA . HIS A 1 168 ? 13.118 13.784 -18.181 1.00 92.50 168 HIS A CA 1
ATOM 1358 C C . HIS A 1 168 ? 11.787 14.562 -18.167 1.00 92.50 168 HIS A C 1
ATOM 1360 O O . HIS A 1 168 ? 11.021 14.505 -17.210 1.00 92.50 168 HIS A O 1
ATOM 1366 N N . GLN A 1 169 ? 11.491 15.310 -19.235 1.00 88.81 169 GLN A N 1
ATOM 1367 C CA . GLN A 1 169 ? 10.251 16.102 -19.335 1.00 88.81 169 GLN A CA 1
ATOM 1368 C C . GLN A 1 169 ? 9.069 15.311 -19.921 1.00 88.81 169 GLN A C 1
ATOM 1370 O O . GLN A 1 169 ? 7.918 15.615 -19.623 1.00 88.81 169 GLN A O 1
ATOM 1375 N N . SER A 1 170 ? 9.340 14.305 -20.761 1.00 89.00 170 SER A N 1
ATOM 1376 C CA . SER A 1 170 ? 8.298 13.437 -21.334 1.00 89.00 170 SER A CA 1
ATOM 1377 C C . SER A 1 170 ? 7.819 12.389 -20.331 1.00 89.00 170 SER A C 1
ATOM 1379 O O . SER A 1 170 ? 8.617 11.653 -19.741 1.00 89.00 170 SER A O 1
ATOM 1381 N N . TYR A 1 171 ? 6.495 12.295 -20.221 1.00 88.88 171 TYR A N 1
ATOM 1382 C CA . TYR A 1 171 ? 5.769 11.297 -19.443 1.00 88.88 171 TYR A CA 1
ATOM 1383 C C . TYR A 1 171 ? 6.138 9.861 -19.834 1.00 88.88 171 TYR A C 1
ATOM 1385 O O . TYR A 1 171 ? 6.306 9.003 -18.969 1.00 88.88 171 TYR A O 1
ATOM 1393 N N . GLU A 1 172 ? 6.290 9.599 -21.129 1.00 90.00 172 GLU A N 1
ATOM 1394 C CA . GLU A 1 172 ? 6.560 8.277 -21.688 1.00 90.00 172 GLU A CA 1
ATOM 1395 C C . GLU A 1 172 ? 7.928 7.760 -21.251 1.00 90.00 172 GLU A C 1
ATOM 1397 O O . GLU A 1 172 ? 8.045 6.598 -20.860 1.00 90.00 172 GLU A O 1
ATOM 1402 N N . VAL A 1 173 ? 8.946 8.627 -21.260 1.00 92.75 173 VAL A N 1
ATOM 1403 C CA . VAL A 1 173 ? 10.298 8.277 -20.803 1.00 92.75 173 VAL A CA 1
ATOM 1404 C C . VAL A 1 173 ? 10.290 7.962 -19.309 1.00 92.75 173 VAL A C 1
ATOM 1406 O O . VAL A 1 173 ? 10.792 6.910 -18.910 1.00 92.75 173 VAL A O 1
ATOM 1409 N N . ILE A 1 174 ? 9.669 8.816 -18.488 1.00 93.38 174 ILE A N 1
ATOM 1410 C CA . ILE A 1 174 ? 9.570 8.593 -17.037 1.00 93.38 174 ILE A CA 1
ATOM 1411 C C . ILE A 1 174 ? 8.832 7.277 -16.756 1.00 93.38 174 ILE A C 1
ATOM 1413 O O . ILE A 1 174 ? 9.334 6.431 -16.022 1.00 93.38 174 ILE A O 1
ATOM 1417 N N . THR A 1 175 ? 7.670 7.066 -17.380 1.00 91.12 175 THR A N 1
ATOM 1418 C CA . THR A 1 175 ? 6.821 5.886 -17.150 1.00 91.12 175 THR A CA 1
ATOM 1419 C C . THR A 1 175 ? 7.523 4.589 -17.541 1.00 91.12 175 THR A C 1
ATOM 1421 O O . THR A 1 175 ? 7.490 3.621 -16.784 1.00 91.12 175 THR A O 1
ATOM 1424 N N . VAL A 1 176 ? 8.190 4.554 -18.701 1.00 91.12 176 VAL A N 1
ATOM 1425 C CA . VAL A 1 176 ? 8.980 3.384 -19.123 1.00 91.12 176 VAL A CA 1
ATOM 1426 C C . VAL A 1 176 ? 10.088 3.083 -18.118 1.00 91.12 176 VAL A C 1
ATOM 1428 O O . VAL A 1 176 ? 10.305 1.918 -17.794 1.00 91.12 176 VAL A O 1
ATOM 1431 N N . THR A 1 177 ? 10.749 4.117 -17.602 1.00 94.56 177 THR A N 1
ATOM 1432 C CA . THR A 1 177 ? 11.839 3.972 -16.628 1.00 94.56 177 THR A CA 1
ATOM 1433 C C . THR A 1 177 ? 11.328 3.435 -15.299 1.00 94.56 177 THR A C 1
ATOM 1435 O O . THR A 1 177 ? 11.869 2.459 -14.789 1.00 94.56 177 THR A O 1
ATOM 1438 N N . LEU A 1 178 ? 10.246 4.009 -14.764 1.00 93.00 178 LEU A N 1
ATOM 1439 C CA . LEU A 1 178 ? 9.624 3.542 -13.522 1.00 93.00 178 LEU A CA 1
ATOM 1440 C C . LEU A 1 178 ? 9.162 2.086 -13.648 1.00 93.00 178 LEU A C 1
ATOM 1442 O O . LEU A 1 178 ? 9.448 1.276 -12.773 1.00 93.00 178 LEU A O 1
ATOM 1446 N N . ASN A 1 179 ? 8.511 1.730 -14.759 1.00 88.88 179 ASN A N 1
ATOM 1447 C CA . ASN A 1 179 ? 8.043 0.364 -14.988 1.00 88.88 179 ASN A CA 1
ATOM 1448 C C . ASN A 1 179 ? 9.197 -0.623 -15.206 1.00 88.88 179 ASN A C 1
ATOM 1450 O O . ASN A 1 179 ? 9.099 -1.768 -14.778 1.00 88.88 179 ASN A O 1
ATOM 1454 N N . PHE A 1 180 ? 10.291 -0.200 -15.848 1.00 90.62 180 PHE A N 1
ATOM 1455 C CA . PHE A 1 180 ? 11.499 -1.016 -15.954 1.00 90.62 180 PHE A CA 1
ATOM 1456 C C . PHE A 1 180 ? 12.058 -1.336 -14.570 1.00 90.62 180 PHE A C 1
ATOM 1458 O O . PHE A 1 180 ? 12.305 -2.502 -14.282 1.00 90.62 180 PHE A O 1
ATOM 1465 N N . VAL A 1 181 ? 12.206 -0.326 -13.708 1.00 91.50 181 VAL A N 1
ATOM 1466 C CA . VAL A 1 181 ? 12.703 -0.552 -12.350 1.00 91.50 181 VAL A CA 1
ATOM 1467 C C . VAL A 1 181 ? 11.716 -1.426 -11.573 1.00 91.50 181 VAL A C 1
ATOM 1469 O O . VAL A 1 181 ? 12.141 -2.422 -11.010 1.00 91.50 181 VAL A O 1
ATOM 1472 N N . LEU A 1 182 ? 10.404 -1.184 -11.639 1.00 88.25 182 LEU A N 1
ATOM 1473 C CA . LEU A 1 182 ? 9.414 -2.068 -11.002 1.00 88.25 182 LEU A CA 1
ATOM 1474 C C . LEU A 1 182 ? 9.542 -3.525 -11.475 1.00 88.25 182 LEU A C 1
ATOM 1476 O O . LEU A 1 182 ? 9.554 -4.419 -10.641 1.00 88.25 182 LEU A O 1
ATOM 1480 N N . CYS A 1 183 ? 9.739 -3.778 -12.776 1.00 86.25 183 CYS A N 1
ATOM 1481 C CA . CYS A 1 183 ? 10.015 -5.127 -13.293 1.00 86.25 183 CYS A CA 1
ATOM 1482 C C . CYS A 1 183 ? 11.317 -5.741 -12.753 1.00 86.25 183 CYS A C 1
ATOM 1484 O O . CYS A 1 183 ? 11.426 -6.961 -12.676 1.00 86.25 183 CYS A O 1
ATOM 1486 N N . VAL A 1 184 ? 12.329 -4.931 -12.429 1.00 87.19 184 VAL A N 1
ATOM 1487 C CA . VAL A 1 184 ? 13.565 -5.425 -11.799 1.00 87.19 184 VAL A CA 1
ATOM 1488 C C . VAL A 1 184 ? 13.291 -5.869 -10.356 1.00 87.19 184 VAL A C 1
ATOM 1490 O O . VAL A 1 184 ? 13.850 -6.875 -9.926 1.00 87.19 184 VAL A O 1
ATOM 1493 N N . PHE A 1 185 ? 12.424 -5.155 -9.630 1.00 82.56 185 PHE A N 1
ATOM 1494 C CA . PHE A 1 185 ? 12.110 -5.407 -8.218 1.00 82.56 185 PHE A CA 1
ATOM 1495 C C . PHE A 1 185 ? 11.030 -6.473 -7.978 1.00 82.56 185 PHE A C 1
ATOM 1497 O O . PHE A 1 185 ? 11.162 -7.262 -7.043 1.00 82.56 185 PHE A O 1
ATOM 1504 N N . GLU A 1 186 ? 9.963 -6.489 -8.776 1.00 75.19 186 GLU A N 1
ATOM 1505 C CA . GLU A 1 186 ? 8.839 -7.412 -8.610 1.00 75.19 186 GLU A CA 1
ATOM 1506 C C . GLU A 1 186 ? 9.196 -8.791 -9.187 1.00 75.19 186 GLU A C 1
ATOM 1508 O O . GLU A 1 186 ? 9.576 -8.926 -10.352 1.00 75.19 186 GLU A O 1
ATOM 1513 N N . ASN A 1 187 ? 9.035 -9.848 -8.389 1.00 60.62 187 ASN A N 1
ATOM 1514 C CA . ASN A 1 187 ? 8.940 -11.195 -8.945 1.00 60.62 187 ASN A CA 1
ATOM 1515 C C . ASN A 1 187 ? 7.614 -11.304 -9.713 1.00 60.62 187 ASN A C 1
ATOM 1517 O O . ASN A 1 187 ? 6.596 -10.784 -9.260 1.00 60.62 187 ASN A O 1
ATOM 1521 N N . ILE A 1 188 ? 7.609 -12.028 -10.839 1.00 49.00 188 ILE A N 1
ATOM 1522 C CA . ILE A 1 188 ? 6.460 -12.214 -11.759 1.00 49.00 188 ILE A CA 1
ATOM 1523 C C . ILE A 1 188 ? 5.141 -12.584 -11.034 1.00 49.00 188 ILE A C 1
ATOM 1525 O O . ILE A 1 188 ? 4.055 -12.382 -11.567 1.00 49.00 188 ILE A O 1
ATOM 1529 N N . THR A 1 189 ? 5.220 -13.107 -9.809 1.00 40.97 189 THR A N 1
ATOM 1530 C CA . THR A 1 189 ? 4.096 -13.570 -8.988 1.00 40.97 189 THR A CA 1
ATOM 1531 C C . THR A 1 189 ? 3.330 -12.484 -8.223 1.00 40.97 189 THR A C 1
ATOM 1533 O O . THR A 1 189 ? 2.198 -12.751 -7.834 1.00 40.97 189 THR A O 1
ATOM 1536 N N . GLU A 1 190 ? 3.899 -11.294 -7.996 1.00 44.78 190 GLU A N 1
ATOM 1537 C CA . GLU A 1 190 ? 3.258 -10.195 -7.233 1.00 44.78 190 GLU A CA 1
ATOM 1538 C C . GLU A 1 190 ? 2.721 -9.061 -8.117 1.00 44.78 190 GLU A C 1
ATOM 1540 O O . GLU A 1 190 ? 2.315 -8.011 -7.618 1.00 44.78 190 GLU A O 1
ATOM 1545 N N . ILE A 1 191 ? 2.701 -9.261 -9.436 1.00 46.06 191 ILE A N 1
ATOM 1546 C CA . ILE A 1 191 ? 2.173 -8.266 -10.366 1.00 46.06 191 ILE A CA 1
ATOM 1547 C C . ILE A 1 191 ? 0.676 -8.105 -10.074 1.00 46.06 191 ILE A C 1
ATOM 1549 O O . ILE A 1 191 ? -0.121 -8.976 -10.419 1.00 46.06 191 ILE A O 1
ATOM 1553 N N . ASP A 1 192 ? 0.317 -6.991 -9.424 1.00 50.16 192 ASP A N 1
ATOM 1554 C CA . ASP A 1 192 ? -1.060 -6.557 -9.167 1.00 50.16 192 ASP A CA 1
ATOM 1555 C C . ASP A 1 192 ? -1.927 -6.839 -10.407 1.00 50.16 192 ASP A C 1
ATOM 1557 O O . ASP A 1 192 ? -1.751 -6.200 -11.452 1.00 50.16 192 ASP A O 1
ATOM 1561 N N . TYR A 1 193 ? -2.867 -7.783 -10.278 1.00 41.47 193 TYR A N 1
ATOM 1562 C CA . TYR A 1 193 ? -3.736 -8.280 -11.355 1.00 41.47 193 TYR A CA 1
ATOM 1563 C C . TYR A 1 193 ? -4.631 -7.198 -11.997 1.00 41.47 193 TYR A C 1
ATOM 1565 O O . TYR A 1 193 ? -5.319 -7.481 -12.973 1.00 41.47 193 TYR A O 1
ATOM 1573 N N . GLU A 1 194 ? -4.605 -5.958 -11.499 1.00 47.28 194 GLU A N 1
ATOM 1574 C CA . GLU A 1 194 ? -5.437 -4.848 -11.979 1.00 47.28 194 GLU A CA 1
ATOM 1575 C C . GLU A 1 194 ? -4.678 -3.740 -12.729 1.00 47.28 194 GLU A C 1
ATOM 1577 O O . GLU A 1 194 ? -5.299 -2.793 -13.211 1.00 47.28 194 GLU A O 1
ATOM 1582 N N . ASN A 1 195 ? -3.351 -3.810 -12.890 1.00 46.81 195 ASN A N 1
ATOM 1583 C CA . ASN A 1 195 ? -2.660 -2.817 -13.723 1.00 46.81 195 ASN A CA 1
ATOM 1584 C C . ASN A 1 195 ? -2.696 -3.232 -15.209 1.00 46.81 195 ASN A C 1
ATOM 1586 O O . ASN A 1 195 ? -1.727 -3.765 -15.748 1.00 46.81 195 ASN A O 1
ATOM 1590 N N . GLU A 1 196 ? -3.788 -2.908 -15.904 1.00 46.62 196 GLU A N 1
ATOM 1591 C CA . GLU A 1 196 ? -3.864 -2.947 -17.379 1.00 46.62 196 GLU A CA 1
ATOM 1592 C C . GLU A 1 196 ? -2.918 -1.929 -18.063 1.00 46.62 196 GLU A C 1
ATOM 1594 O O . GLU A 1 196 ? -2.690 -1.997 -19.268 1.00 46.62 196 GLU A O 1
ATOM 1599 N N . ASP A 1 197 ? -2.286 -1.030 -17.299 1.00 49.91 197 ASP A N 1
ATOM 1600 C CA . ASP A 1 197 ? -1.490 0.093 -17.814 1.00 49.91 197 ASP A CA 1
ATOM 1601 C C . ASP A 1 197 ? 0.036 -0.104 -17.765 1.00 49.91 197 ASP A C 1
ATOM 1603 O O . ASP A 1 197 ? 0.806 0.854 -17.935 1.00 49.91 197 ASP A O 1
ATOM 1607 N N . TRP A 1 198 ? 0.529 -1.339 -17.594 1.00 51.66 198 TRP A N 1
ATOM 1608 C CA . TRP A 1 198 ? 1.937 -1.607 -17.911 1.00 51.66 198 TRP A CA 1
ATOM 1609 C C . TRP A 1 198 ? 2.067 -1.497 -19.420 1.00 51.66 198 TRP A C 1
ATOM 1611 O O . TRP A 1 198 ? 1.952 -2.462 -20.162 1.00 51.66 198 TRP A O 1
ATOM 1621 N N . ASN A 1 199 ? 2.372 -0.296 -19.879 1.00 58.47 199 ASN A N 1
ATOM 1622 C CA . ASN A 1 199 ? 2.688 0.036 -21.257 1.00 58.47 199 ASN A CA 1
ATOM 1623 C C . ASN A 1 199 ? 3.888 -0.767 -21.834 1.00 58.47 199 ASN A C 1
ATOM 1625 O O . ASN A 1 199 ? 4.351 -0.465 -22.935 1.00 58.47 199 ASN A O 1
ATOM 1629 N N . LEU A 1 200 ? 4.414 -1.754 -21.104 1.00 65.69 200 LEU A N 1
ATOM 1630 C CA . LEU A 1 200 ? 5.476 -2.672 -21.487 1.00 65.69 200 LEU A CA 1
ATOM 1631 C C . LEU A 1 200 ? 4.874 -3.950 -22.079 1.00 65.69 200 LEU A C 1
ATOM 1633 O O . LEU A 1 200 ? 3.949 -4.533 -21.522 1.00 65.69 200 LEU A O 1
ATOM 1637 N N . THR A 1 201 ? 5.430 -4.413 -23.194 1.00 71.69 201 THR A N 1
ATOM 1638 C CA . THR A 1 201 ? 5.046 -5.705 -23.769 1.00 71.69 201 THR A CA 1
ATOM 1639 C C . THR A 1 201 ? 5.508 -6.845 -22.860 1.00 71.69 201 THR A C 1
ATOM 1641 O O . THR A 1 201 ? 6.549 -6.747 -22.212 1.00 71.69 201 THR A O 1
ATOM 1644 N N . GLU A 1 202 ? 4.777 -7.959 -22.847 1.00 73.50 202 GLU A N 1
ATOM 1645 C CA . GLU A 1 202 ? 5.151 -9.158 -22.079 1.00 73.50 202 GLU A CA 1
ATOM 1646 C C . GLU A 1 202 ? 6.569 -9.650 -22.424 1.00 73.50 202 GLU A C 1
ATOM 1648 O O . GLU A 1 202 ? 7.348 -10.049 -21.562 1.00 73.50 202 GLU A O 1
ATOM 1653 N N . ALA A 1 203 ? 6.958 -9.521 -23.697 1.00 72.75 203 ALA A N 1
ATOM 1654 C CA . ALA A 1 203 ? 8.313 -9.806 -24.159 1.00 72.75 203 ALA A CA 1
ATOM 1655 C C . ALA A 1 203 ? 9.376 -8.921 -23.480 1.00 72.75 203 ALA A C 1
ATOM 1657 O O . ALA A 1 203 ? 10.451 -9.413 -23.141 1.00 72.75 203 ALA A O 1
ATOM 1658 N N . TYR A 1 204 ? 9.083 -7.635 -23.257 1.00 74.62 204 TYR A N 1
ATOM 1659 C CA . TYR A 1 204 ? 9.987 -6.728 -22.549 1.00 74.62 204 TYR A CA 1
ATOM 1660 C C . TYR A 1 204 ? 10.124 -7.119 -21.076 1.00 74.62 204 TYR A C 1
ATOM 1662 O O . TYR A 1 204 ? 11.246 -7.217 -20.589 1.00 74.62 204 TYR A O 1
ATOM 1670 N N . LYS A 1 205 ? 9.012 -7.413 -20.386 1.00 77.62 205 LYS A N 1
ATOM 1671 C CA . LYS A 1 205 ? 9.031 -7.862 -18.980 1.00 77.62 205 LYS A CA 1
ATOM 1672 C C . LYS A 1 205 ? 9.889 -9.117 -18.809 1.00 77.62 205 LYS A C 1
ATOM 1674 O O . LYS A 1 205 ? 10.816 -9.134 -18.003 1.00 77.62 205 LYS A O 1
ATOM 1679 N N . ASN A 1 206 ? 9.657 -10.125 -19.651 1.00 79.50 206 ASN A N 1
ATOM 1680 C CA . ASN A 1 206 ? 10.447 -11.357 -19.665 1.00 79.50 206 ASN A CA 1
ATOM 1681 C C . ASN A 1 206 ? 11.935 -11.101 -19.954 1.00 79.50 206 ASN A C 1
ATOM 1683 O O . ASN A 1 206 ? 12.801 -11.735 -19.348 1.00 79.50 206 ASN A O 1
ATOM 1687 N N . GLY A 1 207 ? 12.241 -10.139 -20.831 1.00 78.62 207 GLY A N 1
ATOM 1688 C CA . GLY A 1 207 ? 13.604 -9.666 -21.071 1.00 78.62 207 GLY A CA 1
ATOM 1689 C C . GLY A 1 207 ? 14.257 -9.106 -19.807 1.00 78.62 207 GLY A C 1
ATOM 1690 O O . GLY A 1 207 ? 15.335 -9.566 -19.431 1.00 78.62 207 GLY A O 1
ATOM 1691 N N . VAL A 1 208 ? 13.577 -8.191 -19.108 1.00 80.31 208 VAL A N 1
ATOM 1692 C CA . VAL A 1 208 ? 14.062 -7.583 -17.856 1.00 80.31 208 VAL A CA 1
ATOM 1693 C C . VAL A 1 208 ? 14.333 -8.641 -16.787 1.00 80.31 208 VAL A C 1
ATOM 1695 O O . VAL A 1 208 ? 15.424 -8.658 -16.214 1.00 80.31 208 VAL A O 1
ATOM 1698 N N . HIS A 1 209 ? 13.406 -9.578 -16.567 1.00 79.38 209 HIS A N 1
ATOM 1699 C CA . HIS A 1 209 ? 13.612 -10.668 -15.607 1.00 79.38 209 HIS A CA 1
ATOM 1700 C C . HIS A 1 209 ? 14.778 -11.577 -16.009 1.00 79.38 209 HIS A C 1
ATOM 1702 O O . HIS A 1 209 ? 15.599 -11.941 -15.166 1.00 79.38 209 HIS A O 1
ATOM 1708 N N . SER A 1 210 ? 14.912 -11.909 -17.299 1.00 79.88 210 SER A N 1
ATOM 1709 C CA . SER A 1 210 ? 16.062 -12.680 -17.777 1.00 79.88 210 SER A CA 1
ATOM 1710 C C . SER A 1 210 ? 17.380 -11.947 -17.534 1.00 79.88 210 SER A C 1
ATOM 1712 O O . SER A 1 210 ? 18.374 -12.613 -17.240 1.00 79.88 210 SER A O 1
ATOM 1714 N N . TRP A 1 211 ? 17.428 -10.623 -17.679 1.00 76.75 211 TRP A N 1
ATOM 1715 C CA . TRP A 1 211 ? 18.638 -9.849 -17.404 1.00 76.75 211 TRP A CA 1
ATOM 1716 C C . TRP A 1 211 ? 18.960 -9.824 -15.913 1.00 76.75 211 TRP A C 1
ATOM 1718 O O . TRP A 1 211 ? 20.100 -10.102 -15.541 1.00 76.75 211 TRP A O 1
ATOM 1728 N N . ASN A 1 212 ? 17.955 -9.596 -15.064 1.00 75.62 212 ASN A N 1
ATOM 1729 C CA . ASN A 1 212 ? 18.122 -9.615 -13.613 1.00 75.62 212 ASN A CA 1
ATOM 1730 C C . ASN A 1 212 ? 18.659 -10.975 -13.124 1.00 75.62 212 ASN A C 1
ATOM 1732 O O . ASN A 1 212 ? 19.655 -11.038 -12.400 1.00 75.62 212 ASN A O 1
ATOM 1736 N N . ASN A 1 213 ? 18.089 -12.072 -13.631 1.00 77.00 213 ASN A N 1
ATOM 1737 C CA . ASN A 1 213 ? 18.523 -13.434 -13.310 1.00 77.00 213 ASN A CA 1
ATOM 1738 C C . ASN A 1 213 ? 19.957 -13.729 -13.775 1.00 77.00 213 ASN A C 1
ATOM 1740 O O . ASN A 1 213 ? 20.720 -14.358 -13.045 1.00 77.00 213 ASN A O 1
ATOM 1744 N N . ARG A 1 214 ? 20.357 -13.255 -14.965 1.00 73.06 214 ARG A N 1
ATOM 1745 C CA . ARG A 1 214 ? 21.743 -13.397 -15.458 1.00 73.06 214 ARG A CA 1
ATOM 1746 C C . ARG A 1 214 ? 22.746 -12.620 -14.611 1.00 73.06 214 ARG A C 1
ATOM 1748 O O . ARG A 1 214 ? 23.889 -13.048 -14.493 1.00 73.06 214 ARG A O 1
ATOM 1755 N N . SER A 1 215 ? 22.320 -11.504 -14.027 1.00 64.38 215 SER A N 1
ATOM 1756 C CA . SER A 1 215 ? 23.137 -10.701 -13.116 1.00 64.38 215 SER A CA 1
ATOM 1757 C C . SER A 1 215 ? 23.162 -11.231 -11.676 1.00 64.38 215 SER A C 1
ATOM 1759 O O . SER A 1 215 ? 23.677 -10.546 -10.802 1.00 64.38 215 SER A O 1
ATOM 1761 N N . SER A 1 216 ? 22.616 -12.425 -11.404 1.00 64.12 216 SER A N 1
ATOM 1762 C CA . SER A 1 216 ? 22.530 -13.013 -10.057 1.00 64.12 216 SER A CA 1
ATOM 1763 C C . SER A 1 216 ? 21.883 -12.082 -9.020 1.00 64.12 216 SER A C 1
ATOM 1765 O O . SER A 1 216 ? 22.332 -12.041 -7.880 1.00 64.12 216 SER A O 1
ATOM 1767 N N . LEU A 1 217 ? 20.853 -11.321 -9.418 1.00 68.62 217 LEU A N 1
ATOM 1768 C CA . LEU A 1 217 ? 20.160 -10.318 -8.588 1.00 68.62 217 LEU A CA 1
ATOM 1769 C C . LEU A 1 217 ? 21.011 -9.111 -8.146 1.00 68.62 217 LEU A C 1
ATOM 1771 O O . LEU A 1 217 ? 20.500 -8.240 -7.446 1.00 68.62 217 LEU A O 1
ATOM 1775 N N . VAL A 1 218 ? 22.258 -8.987 -8.620 1.00 75.75 218 VAL A N 1
ATOM 1776 C CA . VAL A 1 218 ? 23.147 -7.858 -8.287 1.00 75.75 218 VAL A CA 1
ATOM 1777 C C . VAL A 1 218 ? 22.516 -6.519 -8.678 1.00 75.75 218 VAL A C 1
ATOM 1779 O O . VAL A 1 218 ? 22.660 -5.540 -7.959 1.00 75.75 218 VAL A O 1
ATOM 1782 N N . LEU A 1 219 ? 21.751 -6.467 -9.775 1.00 79.44 219 LEU A N 1
ATOM 1783 C CA . LEU A 1 219 ? 21.063 -5.244 -10.200 1.00 79.44 219 LEU A CA 1
ATOM 1784 C C . LEU A 1 219 ? 20.050 -4.727 -9.170 1.00 79.44 219 LEU A C 1
ATOM 1786 O O . LEU A 1 219 ? 19.975 -3.520 -8.954 1.00 79.44 219 LEU A O 1
ATOM 1790 N N . VAL A 1 220 ? 19.276 -5.616 -8.542 1.00 84.88 220 VAL A N 1
ATOM 1791 C CA . VAL A 1 220 ? 18.296 -5.226 -7.516 1.00 84.88 220 VAL A CA 1
ATOM 1792 C C . VAL A 1 220 ? 19.015 -4.639 -6.311 1.00 84.88 220 VAL A C 1
ATOM 1794 O O . VAL A 1 220 ? 18.630 -3.574 -5.832 1.00 84.88 220 VAL A O 1
ATOM 1797 N N . ASP A 1 221 ? 20.054 -5.323 -5.839 1.00 84.44 221 ASP A N 1
ATOM 1798 C CA . ASP A 1 221 ? 20.782 -4.930 -4.635 1.00 84.44 221 ASP A CA 1
ATOM 1799 C C . ASP A 1 221 ? 21.531 -3.608 -4.834 1.00 84.44 221 ASP A C 1
ATOM 1801 O O . ASP A 1 221 ? 21.426 -2.719 -3.991 1.00 84.44 221 ASP A O 1
ATOM 1805 N N . GLU A 1 222 ? 22.200 -3.428 -5.975 1.00 87.19 222 GLU A N 1
ATOM 1806 C CA . GLU A 1 222 ? 22.914 -2.187 -6.298 1.00 87.19 222 GLU A CA 1
ATOM 1807 C C . GLU A 1 222 ? 21.950 -0.999 -6.461 1.00 87.19 222 GLU A C 1
ATOM 1809 O O . GLU A 1 222 ? 22.184 0.080 -5.913 1.00 87.19 222 GLU A O 1
ATOM 1814 N N . ILE A 1 223 ? 20.805 -1.189 -7.137 1.00 88.31 223 ILE A N 1
ATOM 1815 C CA . ILE A 1 223 ? 19.783 -0.133 -7.217 1.00 88.31 223 ILE A CA 1
ATOM 1816 C C . ILE A 1 223 ? 19.263 0.194 -5.813 1.00 88.31 223 ILE A C 1
ATOM 1818 O O . ILE A 1 223 ? 19.185 1.371 -5.468 1.00 88.31 223 ILE A O 1
ATOM 1822 N N . LYS A 1 224 ? 18.970 -0.811 -4.978 1.00 87.19 224 LYS A N 1
ATOM 1823 C CA . LYS A 1 224 ? 18.474 -0.623 -3.603 1.00 87.19 224 LYS A CA 1
ATOM 1824 C C . LYS A 1 224 ? 19.408 0.166 -2.697 1.00 87.19 224 LYS A C 1
ATOM 1826 O O . LYS A 1 224 ? 18.902 0.742 -1.743 1.00 87.19 224 LYS A O 1
ATOM 1831 N N . ILE A 1 225 ? 20.716 0.185 -2.948 1.00 88.44 225 ILE A N 1
ATOM 1832 C CA . ILE A 1 225 ? 21.689 0.954 -2.149 1.00 88.44 225 ILE A CA 1
ATOM 1833 C C . ILE A 1 225 ? 22.074 2.294 -2.796 1.00 88.44 225 ILE A C 1
ATOM 1835 O O . ILE A 1 225 ? 22.806 3.083 -2.196 1.00 88.44 225 ILE A O 1
ATOM 1839 N N . SER A 1 226 ? 21.570 2.587 -3.999 1.00 90.94 226 SER A N 1
ATOM 1840 C CA . SER A 1 226 ? 21.832 3.842 -4.706 1.00 90.94 226 SER A CA 1
ATOM 1841 C C . SER A 1 226 ? 21.175 5.038 -4.017 1.00 90.94 226 SER A C 1
ATOM 1843 O O . SER A 1 226 ? 19.981 5.311 -4.174 1.00 90.94 226 SER A O 1
ATOM 1845 N N . VAL A 1 227 ? 21.987 5.834 -3.325 1.00 90.19 227 VAL A N 1
ATOM 1846 C CA . VAL A 1 227 ? 21.563 7.117 -2.746 1.00 90.19 227 VAL A CA 1
ATOM 1847 C C . VAL A 1 227 ? 21.048 8.083 -3.820 1.00 90.19 227 VAL A C 1
ATOM 1849 O O . VAL A 1 227 ? 20.075 8.803 -3.597 1.00 90.19 227 VAL A O 1
ATOM 1852 N N . ILE A 1 228 ? 21.676 8.095 -5.000 1.00 91.44 228 ILE A N 1
ATOM 1853 C CA . ILE A 1 228 ? 21.337 9.034 -6.076 1.00 91.44 228 ILE A CA 1
ATOM 1854 C C . ILE A 1 228 ? 19.972 8.686 -6.682 1.00 91.44 228 ILE A C 1
ATOM 1856 O O . ILE A 1 228 ? 19.147 9.582 -6.886 1.00 91.44 228 ILE A O 1
ATOM 1860 N N . VAL A 1 229 ? 19.693 7.400 -6.928 1.00 92.25 229 VAL A N 1
ATOM 1861 C CA . VAL A 1 229 ? 18.378 6.951 -7.414 1.00 92.25 229 VAL A CA 1
ATOM 1862 C C . VAL A 1 229 ? 17.300 7.223 -6.371 1.00 92.25 229 VAL A C 1
ATOM 1864 O O . VAL A 1 229 ? 16.260 7.773 -6.732 1.00 92.25 229 VAL A O 1
ATOM 1867 N N . MET A 1 230 ? 17.551 6.921 -5.091 1.00 90.31 230 MET A N 1
ATOM 1868 C CA . MET A 1 230 ? 16.611 7.233 -4.007 1.00 90.31 230 MET A CA 1
ATOM 1869 C C . MET A 1 230 ? 16.258 8.721 -3.971 1.00 90.31 230 MET A C 1
ATOM 1871 O O . MET A 1 230 ? 15.080 9.067 -4.029 1.00 90.31 230 MET A O 1
ATOM 1875 N N . GLN A 1 231 ? 17.266 9.599 -3.932 1.00 89.75 231 GLN A N 1
ATOM 1876 C CA . GLN A 1 231 ? 17.062 11.049 -3.913 1.00 89.75 231 GLN A CA 1
ATOM 1877 C C . GLN A 1 231 ? 16.268 11.510 -5.138 1.00 89.75 231 GLN A C 1
ATOM 1879 O O . GLN A 1 231 ? 15.313 12.266 -5.000 1.00 89.75 231 GLN A O 1
ATOM 1884 N N . THR A 1 232 ? 16.599 10.990 -6.322 1.00 92.19 232 THR A N 1
ATOM 1885 C CA . THR A 1 232 ? 15.904 11.346 -7.567 1.00 92.19 232 THR A CA 1
ATOM 1886 C C . THR A 1 232 ? 14.434 10.917 -7.551 1.00 92.19 232 THR A C 1
ATOM 1888 O O . THR A 1 232 ? 13.569 11.681 -7.976 1.00 92.19 232 THR A O 1
ATOM 1891 N N . LEU A 1 233 ? 14.125 9.712 -7.061 1.00 92.56 233 LEU A N 1
ATOM 1892 C CA . LEU A 1 233 ? 12.745 9.225 -6.940 1.00 92.56 233 LEU A CA 1
ATOM 1893 C C . LEU A 1 233 ? 11.945 10.050 -5.936 1.00 92.56 233 LEU A C 1
ATOM 1895 O O . LEU A 1 233 ? 10.782 10.365 -6.179 1.00 92.56 233 LEU A O 1
ATOM 1899 N N . VAL A 1 234 ? 12.566 10.425 -4.825 1.00 89.62 234 VAL A N 1
ATOM 1900 C CA . VAL A 1 234 ? 11.926 11.263 -3.818 1.00 89.62 234 VAL A CA 1
ATOM 1901 C C . VAL A 1 234 ? 11.682 12.680 -4.344 1.00 89.62 234 VAL A C 1
ATOM 1903 O O . VAL A 1 234 ? 10.571 13.188 -4.207 1.00 89.62 234 VAL A O 1
ATOM 1906 N N . ASP A 1 235 ? 12.654 13.291 -5.021 1.00 88.81 235 ASP A N 1
ATOM 1907 C CA . ASP A 1 235 ? 12.471 14.589 -5.680 1.00 88.81 235 ASP A CA 1
ATOM 1908 C C . ASP A 1 235 ? 11.346 14.522 -6.722 1.00 88.81 235 ASP A C 1
ATOM 1910 O O . ASP A 1 235 ? 10.519 15.429 -6.821 1.00 88.81 235 ASP A O 1
ATOM 1914 N N . LEU A 1 236 ? 11.263 13.412 -7.461 1.00 90.94 236 LEU A N 1
ATOM 1915 C CA . LEU A 1 236 ? 10.189 13.155 -8.415 1.00 90.94 236 LEU A CA 1
ATOM 1916 C C . LEU A 1 236 ? 8.820 13.005 -7.725 1.00 90.94 236 LEU A C 1
ATOM 1918 O O . LEU A 1 236 ? 7.823 13.474 -8.271 1.00 90.94 236 LEU A O 1
ATOM 1922 N N . ALA A 1 237 ? 8.754 12.418 -6.527 1.00 89.69 237 ALA A N 1
ATOM 1923 C CA . ALA A 1 237 ? 7.526 12.333 -5.731 1.00 89.69 237 ALA A CA 1
ATOM 1924 C C . ALA A 1 237 ? 7.057 13.708 -5.222 1.00 89.69 237 ALA A C 1
ATOM 1926 O O . ALA A 1 237 ? 5.855 13.959 -5.143 1.00 89.69 237 ALA A O 1
ATOM 1927 N N . LEU A 1 238 ? 8.001 14.598 -4.896 1.00 87.75 238 LEU A N 1
ATOM 1928 C CA . LEU A 1 238 ? 7.734 15.948 -4.386 1.00 87.75 238 LEU A CA 1
ATOM 1929 C C . LEU A 1 238 ? 7.271 16.932 -5.471 1.00 87.75 238 LEU A C 1
ATOM 1931 O O . LEU A 1 238 ? 6.703 17.977 -5.148 1.00 87.75 238 LEU A O 1
ATOM 1935 N N . ARG A 1 239 ? 7.499 16.625 -6.752 1.00 87.56 239 ARG A N 1
ATOM 1936 C CA . ARG A 1 239 ? 7.069 17.468 -7.874 1.00 87.56 239 ARG A CA 1
ATOM 1937 C C . ARG A 1 239 ? 5.551 17.550 -7.958 1.00 87.56 239 ARG A C 1
ATOM 1939 O O . ARG A 1 239 ? 4.875 16.531 -8.066 1.00 87.56 239 ARG A O 1
ATOM 1946 N N . GLU A 1 240 ? 5.012 18.765 -7.993 1.00 83.69 240 GLU A N 1
ATOM 1947 C CA . GLU A 1 240 ? 3.567 18.995 -8.127 1.00 83.69 240 GLU A CA 1
ATOM 1948 C C . GLU A 1 240 ? 3.048 18.708 -9.545 1.00 83.69 240 GLU A C 1
ATOM 1950 O O . GLU A 1 240 ? 1.900 18.302 -9.701 1.00 83.69 240 GLU A O 1
ATOM 1955 N N . ASP A 1 241 ? 3.900 18.856 -10.565 1.00 86.19 241 ASP A N 1
ATOM 1956 C CA . ASP A 1 241 ? 3.565 18.775 -11.993 1.00 86.19 241 ASP A CA 1
ATOM 1957 C C . ASP A 1 241 ? 3.623 17.356 -12.589 1.00 86.19 241 ASP A C 1
ATOM 1959 O O . ASP A 1 241 ? 3.456 17.171 -13.796 1.00 86.19 241 ASP A O 1
ATOM 1963 N N . ILE A 1 242 ? 3.878 16.339 -11.766 1.00 86.81 242 ILE A N 1
ATOM 1964 C CA . ILE A 1 242 ? 3.980 14.953 -12.221 1.00 86.81 242 ILE A CA 1
ATOM 1965 C C . ILE A 1 242 ? 2.596 14.319 -12.438 1.00 86.81 242 ILE A C 1
ATOM 1967 O O . ILE A 1 242 ? 1.678 14.463 -11.635 1.00 86.81 242 ILE A O 1
ATOM 1971 N N . TYR A 1 243 ? 2.461 13.545 -13.516 1.00 85.94 243 TYR A N 1
ATOM 1972 C CA . TYR A 1 243 ? 1.259 12.760 -13.803 1.00 85.94 243 TYR A CA 1
ATOM 1973 C C . TYR A 1 243 ? 0.978 11.723 -12.702 1.00 85.94 243 TYR A C 1
ATOM 1975 O O . TYR A 1 243 ? 1.893 11.020 -12.265 1.00 85.94 243 TYR A O 1
ATOM 1983 N N . HIS A 1 244 ? -0.296 11.540 -12.328 1.00 84.38 244 HIS A N 1
ATOM 1984 C CA . HIS A 1 244 ? -0.702 10.605 -11.265 1.00 84.38 244 HIS A CA 1
ATOM 1985 C C . HIS A 1 244 ? -0.200 9.168 -11.479 1.00 84.38 244 HIS A C 1
ATOM 1987 O O . HIS A 1 244 ? 0.214 8.521 -10.521 1.00 84.38 244 HIS A O 1
ATOM 1993 N N . GLY A 1 245 ? -0.173 8.675 -12.725 1.00 83.44 245 GLY A N 1
ATOM 1994 C CA . GLY A 1 245 ? 0.360 7.342 -13.041 1.00 83.44 245 GLY A CA 1
ATOM 1995 C C . GLY A 1 245 ? 1.851 7.201 -12.715 1.00 83.44 245 GLY A C 1
ATOM 1996 O O . GLY A 1 245 ? 2.264 6.198 -12.140 1.00 83.44 245 GLY A O 1
ATOM 1997 N N . CYS A 1 246 ? 2.652 8.237 -12.989 1.00 88.69 246 CYS A N 1
ATOM 1998 C CA . CYS A 1 246 ? 4.054 8.262 -12.577 1.00 88.69 246 CYS A CA 1
ATOM 1999 C C . CYS A 1 246 ? 4.174 8.370 -11.057 1.00 88.69 246 CYS A C 1
ATOM 2001 O O . CYS A 1 246 ? 4.953 7.630 -10.469 1.00 88.69 246 CYS A O 1
ATOM 2003 N N . ARG A 1 247 ? 3.385 9.242 -10.411 1.00 89.94 247 ARG A N 1
ATOM 2004 C CA . ARG A 1 247 ? 3.398 9.410 -8.947 1.00 89.94 247 ARG A CA 1
ATOM 2005 C C . ARG A 1 247 ? 3.100 8.090 -8.229 1.00 89.94 247 ARG A C 1
ATOM 2007 O O . ARG A 1 247 ? 3.851 7.699 -7.341 1.00 89.94 247 ARG A O 1
ATOM 2014 N N . LYS A 1 248 ? 2.077 7.357 -8.680 1.00 88.69 248 LYS A N 1
ATOM 2015 C CA . LYS A 1 248 ? 1.757 5.994 -8.224 1.00 88.69 248 LYS A CA 1
ATOM 2016 C C . LYS A 1 248 ? 2.973 5.071 -8.322 1.00 88.69 248 LYS A C 1
ATOM 2018 O O . LYS A 1 248 ? 3.353 4.459 -7.328 1.00 88.69 248 LYS A O 1
ATOM 2023 N N . SER A 1 249 ? 3.596 4.978 -9.498 1.00 89.19 249 SER A N 1
ATOM 2024 C CA . SER A 1 249 ? 4.754 4.101 -9.709 1.00 89.19 249 SER A CA 1
ATOM 2025 C C . SER A 1 249 ? 5.980 4.523 -8.896 1.00 89.19 249 SER A C 1
ATOM 2027 O O . SER A 1 249 ? 6.713 3.658 -8.427 1.00 89.19 249 SER A O 1
ATOM 2029 N N . VAL A 1 250 ? 6.182 5.825 -8.673 1.00 92.62 250 VAL A N 1
ATOM 2030 C CA . VAL A 1 250 ? 7.235 6.337 -7.786 1.00 92.62 250 VAL A CA 1
ATOM 2031 C C . VAL A 1 250 ? 7.013 5.853 -6.357 1.00 92.62 250 VAL A C 1
ATOM 2033 O O . VAL A 1 250 ? 7.938 5.298 -5.778 1.00 92.62 250 VAL A O 1
ATOM 2036 N N . PHE A 1 251 ? 5.807 5.976 -5.797 1.00 91.19 251 PHE A N 1
ATOM 2037 C CA . PHE A 1 251 ? 5.534 5.458 -4.451 1.00 91.19 251 PHE A CA 1
ATOM 2038 C C . PHE A 1 251 ? 5.654 3.929 -4.379 1.00 91.19 251 PHE A C 1
ATOM 2040 O O . PHE A 1 251 ? 6.281 3.409 -3.460 1.00 91.19 251 PHE A O 1
ATOM 2047 N N . ARG A 1 252 ? 5.165 3.189 -5.386 1.00 88.31 252 ARG A N 1
ATOM 2048 C CA . ARG A 1 252 ? 5.383 1.729 -5.453 1.00 88.31 252 ARG A CA 1
ATOM 2049 C C . ARG A 1 252 ? 6.872 1.376 -5.431 1.00 88.31 252 ARG A C 1
ATOM 2051 O O . ARG A 1 252 ? 7.260 0.446 -4.738 1.00 88.31 252 ARG A O 1
ATOM 2058 N N . LEU A 1 253 ? 7.710 2.147 -6.126 1.00 89.38 253 LEU A N 1
ATOM 2059 C CA . LEU A 1 253 ? 9.158 1.973 -6.071 1.00 89.38 253 LEU A CA 1
ATOM 2060 C C . LEU A 1 253 ? 9.735 2.337 -4.710 1.00 89.38 253 LEU A C 1
ATOM 2062 O O . LEU A 1 253 ? 10.487 1.541 -4.163 1.00 89.38 253 LEU A O 1
ATOM 2066 N N . LEU A 1 254 ? 9.380 3.498 -4.152 1.00 89.31 254 LEU A N 1
ATOM 2067 C CA . LEU A 1 254 ? 9.890 3.983 -2.865 1.00 89.31 254 LEU A CA 1
ATOM 2068 C C . LEU A 1 254 ? 9.634 2.998 -1.719 1.00 89.31 254 LEU A C 1
ATOM 2070 O O . LEU A 1 254 ? 10.459 2.910 -0.817 1.00 89.31 254 LEU A O 1
ATOM 2074 N N . HIS A 1 255 ? 8.558 2.209 -1.779 1.00 84.12 255 HIS A N 1
ATOM 2075 C CA . HIS A 1 255 ? 8.319 1.100 -0.849 1.00 84.12 255 HIS A CA 1
ATOM 2076 C C . HIS A 1 255 ? 9.473 0.074 -0.804 1.00 84.12 255 HIS A C 1
ATOM 2078 O O . HIS A 1 255 ? 9.724 -0.520 0.240 1.00 84.12 255 HIS A O 1
ATOM 2084 N N . HIS A 1 256 ? 10.223 -0.106 -1.893 1.00 85.19 256 HIS A N 1
ATOM 2085 C CA . HIS A 1 256 ? 11.369 -1.014 -1.936 1.00 85.19 256 HIS A CA 1
ATOM 2086 C C . HIS A 1 256 ? 12.698 -0.389 -1.475 1.00 85.19 256 HIS A C 1
ATOM 2088 O O . HIS A 1 256 ? 13.687 -1.117 -1.339 1.00 85.19 256 HIS A O 1
ATOM 2094 N N . PHE A 1 257 ? 12.756 0.927 -1.237 1.00 84.88 257 PHE A N 1
ATOM 2095 C CA . PHE A 1 257 ? 13.984 1.629 -0.850 1.00 84.88 257 PHE A CA 1
ATOM 2096 C C . PHE A 1 257 ? 13.978 1.977 0.633 1.00 84.88 257 PHE A C 1
ATOM 2098 O O . PHE A 1 257 ? 13.418 2.995 1.048 1.00 84.88 257 PHE A O 1
ATOM 2105 N N . ARG A 1 258 ? 14.672 1.154 1.429 1.00 77.25 258 ARG A N 1
ATOM 2106 C CA . ARG A 1 258 ? 14.547 1.212 2.886 1.00 77.25 258 ARG A CA 1
ATOM 2107 C C . ARG A 1 258 ? 14.863 2.570 3.489 1.00 77.25 258 ARG A C 1
ATOM 2109 O O . ARG A 1 258 ? 14.193 3.057 4.394 1.00 77.25 258 ARG A O 1
ATOM 2116 N N . GLU A 1 259 ? 15.921 3.159 2.967 1.00 78.44 259 GLU A N 1
ATOM 2117 C CA . GLU A 1 259 ? 16.533 4.359 3.510 1.00 78.44 259 GLU A CA 1
ATOM 2118 C C . GLU A 1 259 ? 16.165 5.606 2.702 1.00 78.44 259 GLU A C 1
ATOM 2120 O O . GLU A 1 259 ? 16.676 6.683 2.998 1.00 78.44 259 GLU A O 1
ATOM 2125 N N . ALA A 1 260 ? 15.253 5.509 1.721 1.00 81.06 260 ALA A N 1
ATOM 2126 C CA . ALA A 1 260 ? 14.938 6.629 0.829 1.00 81.06 260 ALA A CA 1
ATOM 2127 C C . ALA A 1 260 ? 14.552 7.892 1.608 1.00 81.06 260 ALA A C 1
ATOM 2129 O O . ALA A 1 260 ? 15.103 8.964 1.373 1.00 81.06 260 ALA A O 1
ATOM 2130 N N . PHE A 1 261 ? 13.678 7.756 2.605 1.00 75.88 261 PHE A N 1
ATOM 2131 C CA . PHE A 1 261 ? 13.256 8.877 3.446 1.00 75.88 261 PHE A CA 1
ATOM 2132 C C . PHE A 1 261 ? 14.266 9.265 4.534 1.00 75.88 261 PHE A C 1
ATOM 2134 O O . PHE A 1 261 ? 14.056 10.270 5.199 1.00 75.88 261 PHE A O 1
ATOM 2141 N N . LEU A 1 262 ? 15.348 8.508 4.739 1.00 73.25 262 LEU A N 1
ATOM 2142 C CA . LEU A 1 262 ? 16.414 8.856 5.691 1.00 73.25 262 LEU A CA 1
ATOM 2143 C C . LEU A 1 262 ? 17.575 9.590 5.024 1.00 73.25 262 LEU A C 1
ATOM 2145 O O . LEU A 1 262 ? 18.222 10.429 5.645 1.00 73.25 262 LEU A O 1
ATOM 2149 N N . VAL A 1 263 ? 17.844 9.258 3.765 1.00 69.94 263 VAL A N 1
ATOM 2150 C CA . VAL A 1 263 ? 19.014 9.743 3.032 1.00 69.94 263 VAL A CA 1
ATOM 2151 C C . VAL A 1 263 ? 18.740 11.082 2.342 1.00 69.94 263 VAL A C 1
ATOM 2153 O O . VAL A 1 263 ? 19.671 11.833 2.050 1.00 69.94 263 VAL A O 1
ATOM 2156 N N . CYS A 1 264 ? 17.472 11.425 2.103 1.00 65.31 264 CYS A N 1
ATOM 2157 C CA . CYS A 1 264 ? 17.164 12.621 1.337 1.00 65.31 264 CYS A CA 1
ATOM 2158 C C . CYS A 1 264 ? 17.410 13.923 2.105 1.00 65.31 264 CYS A C 1
ATOM 2160 O O . CYS A 1 264 ? 17.001 14.060 3.252 1.00 65.31 264 CYS A O 1
ATOM 2162 N N . GLN A 1 265 ? 17.994 14.937 1.456 1.00 59.91 265 GLN A N 1
ATOM 2163 C CA . GLN A 1 265 ? 18.413 16.189 2.118 1.00 59.91 265 GLN A CA 1
ATOM 2164 C C . GLN A 1 265 ? 17.285 16.939 2.857 1.00 59.91 265 GLN A C 1
ATOM 2166 O O . GLN A 1 265 ? 17.523 17.547 3.902 1.00 59.91 265 GLN A O 1
ATOM 2171 N N . TRP A 1 266 ? 16.047 16.866 2.360 1.00 60.03 266 TRP A N 1
ATOM 2172 C CA . TRP A 1 266 ? 14.865 17.437 3.025 1.00 60.03 266 TRP A CA 1
ATOM 2173 C C . TRP A 1 266 ? 14.474 16.679 4.306 1.00 60.03 266 TRP A C 1
ATOM 2175 O O . TRP A 1 266 ? 13.888 17.273 5.207 1.00 60.03 266 TRP A O 1
ATOM 2185 N N . ALA A 1 267 ? 14.867 15.408 4.427 1.00 54.72 267 ALA A N 1
ATOM 2186 C CA . ALA A 1 267 ? 14.768 14.605 5.642 1.00 54.72 267 ALA A CA 1
ATOM 2187 C C . ALA A 1 267 ? 16.035 14.665 6.519 1.00 54.72 267 ALA A C 1
ATOM 2189 O O . ALA A 1 267 ? 15.935 14.498 7.732 1.00 54.72 267 ALA A O 1
ATOM 2190 N N . VAL A 1 268 ? 17.208 14.981 5.952 1.00 52.72 268 VAL A N 1
ATOM 2191 C CA . VAL A 1 268 ? 18.482 15.182 6.682 1.00 52.72 268 VAL A CA 1
ATOM 2192 C C . VAL A 1 268 ? 18.468 16.468 7.523 1.00 52.72 268 VAL A C 1
ATOM 2194 O O . VAL A 1 268 ? 19.102 16.513 8.575 1.00 52.72 268 VAL A O 1
ATOM 2197 N N . ASN A 1 269 ? 17.655 17.469 7.154 1.00 53.25 269 ASN A N 1
ATOM 2198 C CA . ASN A 1 269 ? 17.279 18.572 8.058 1.00 53.25 269 ASN A CA 1
ATOM 2199 C C . ASN A 1 269 ? 16.199 18.183 9.090 1.00 53.25 269 ASN A C 1
ATOM 2201 O O . ASN A 1 269 ? 15.730 19.027 9.851 1.00 53.25 269 ASN A O 1
ATOM 2205 N N . GLY A 1 270 ? 15.861 16.895 9.162 1.00 54.69 270 GLY A N 1
ATOM 2206 C CA . GLY A 1 270 ? 15.576 16.225 10.420 1.00 54.69 270 GLY A CA 1
ATOM 2207 C C . GLY A 1 270 ? 14.243 16.573 11.042 1.00 54.69 270 GLY A C 1
ATOM 2208 O O . GLY A 1 270 ? 14.198 16.951 12.211 1.00 54.69 270 GLY A O 1
ATOM 2209 N N . ASN A 1 271 ? 13.145 16.372 10.318 1.00 70.69 271 ASN A N 1
ATOM 2210 C CA . ASN A 1 271 ? 11.890 16.202 11.023 1.00 70.69 271 ASN A CA 1
ATOM 2211 C C . ASN A 1 271 ? 11.088 15.038 10.446 1.00 70.69 271 ASN A C 1
ATOM 2213 O O . ASN A 1 271 ? 10.405 15.187 9.437 1.00 70.69 271 ASN A O 1
ATOM 2217 N N . THR A 1 272 ? 11.145 13.887 11.131 1.00 77.38 272 THR A N 1
ATOM 2218 C CA . THR A 1 272 ? 10.204 12.758 10.990 1.00 77.38 272 THR A CA 1
ATOM 2219 C C . THR A 1 272 ? 8.768 13.264 10.825 1.00 77.38 272 THR A C 1
ATOM 2221 O O . THR A 1 272 ? 8.000 12.723 10.038 1.00 77.38 272 THR A O 1
ATOM 2224 N N . ILE A 1 273 ? 8.441 14.359 11.520 1.00 82.94 273 ILE A N 1
ATOM 2225 C CA . ILE A 1 273 ? 7.178 15.090 11.430 1.00 82.94 273 ILE A CA 1
ATOM 2226 C C . ILE A 1 273 ? 6.861 15.542 10.003 1.00 82.94 273 ILE A C 1
ATOM 2228 O O . ILE A 1 273 ? 5.769 15.267 9.534 1.00 82.94 273 ILE A O 1
ATOM 2232 N N . VAL A 1 274 ? 7.792 16.190 9.299 1.00 84.62 274 VAL A N 1
ATOM 2233 C CA . VAL A 1 274 ? 7.545 16.733 7.951 1.00 84.62 274 VAL A CA 1
ATOM 2234 C C . VAL A 1 274 ? 7.300 15.607 6.952 1.00 84.62 274 VAL A C 1
ATOM 2236 O O . VAL A 1 274 ? 6.413 15.717 6.111 1.00 84.62 274 VAL A O 1
ATOM 2239 N N . VAL A 1 275 ? 8.051 14.505 7.058 1.00 86.56 275 VAL A N 1
ATOM 2240 C CA . VAL A 1 275 ? 7.837 13.323 6.209 1.00 86.56 275 VAL A CA 1
ATOM 2241 C C . VAL A 1 275 ? 6.467 12.711 6.493 1.00 86.56 275 VAL A C 1
ATOM 2243 O O . VAL A 1 275 ? 5.710 12.453 5.561 1.00 86.56 275 VAL A O 1
ATOM 2246 N N . MET A 1 276 ? 6.127 12.521 7.770 1.00 88.75 276 MET A N 1
ATOM 2247 C CA . MET A 1 276 ? 4.853 11.930 8.177 1.00 88.75 276 MET A CA 1
ATOM 2248 C C . MET A 1 276 ? 3.658 12.802 7.772 1.00 88.75 276 MET A C 1
ATOM 2250 O O . MET A 1 276 ? 2.712 12.305 7.168 1.00 88.75 276 MET A O 1
ATOM 2254 N N . GLU A 1 277 ? 3.723 14.107 8.038 1.00 89.94 277 GLU A N 1
ATOM 2255 C CA . GLU A 1 277 ? 2.718 15.092 7.630 1.00 89.94 277 GLU A CA 1
ATOM 2256 C C . GLU A 1 277 ? 2.536 15.082 6.108 1.00 89.94 277 GLU A C 1
ATOM 2258 O O . GLU A 1 277 ? 1.409 15.055 5.607 1.00 89.94 277 GLU A O 1
ATOM 2263 N N . TRP A 1 278 ? 3.642 15.051 5.358 1.00 89.44 278 TRP A N 1
ATOM 2264 C CA . TRP A 1 278 ? 3.602 14.990 3.904 1.00 89.44 278 TRP A CA 1
ATOM 2265 C C . TRP A 1 278 ? 2.939 13.699 3.409 1.00 89.44 278 TRP A C 1
ATOM 2267 O O . TRP A 1 278 ? 2.021 13.789 2.595 1.00 89.44 278 TRP A O 1
ATOM 2277 N N . LEU A 1 279 ? 3.321 12.527 3.927 1.00 92.12 279 LEU A N 1
ATOM 2278 C CA . LEU A 1 279 ? 2.714 11.240 3.561 1.00 92.12 279 LEU A CA 1
ATOM 2279 C C . LEU A 1 279 ? 1.212 11.207 3.881 1.00 92.12 279 LEU A C 1
ATOM 2281 O O . LEU A 1 279 ? 0.411 10.856 3.016 1.00 92.12 279 LEU A O 1
ATOM 2285 N N . LEU A 1 280 ? 0.804 11.651 5.072 1.00 93.25 280 LEU A N 1
ATOM 2286 C CA . LEU A 1 280 ? -0.611 11.732 5.463 1.00 93.25 280 LEU A CA 1
ATOM 2287 C C . LEU A 1 280 ? -1.400 12.682 4.559 1.00 93.25 280 LEU A C 1
ATOM 2289 O O . LEU A 1 280 ? -2.518 12.385 4.132 1.00 93.25 280 LEU A O 1
ATOM 2293 N N . ARG A 1 281 ? -0.809 13.827 4.206 1.00 91.75 281 ARG A N 1
ATOM 2294 C CA . ARG A 1 281 ? -1.401 14.751 3.237 1.00 91.75 281 ARG A CA 1
ATOM 2295 C C . ARG A 1 281 ? -1.582 14.087 1.871 1.00 91.75 281 ARG A C 1
ATOM 2297 O O . ARG A 1 281 ? -2.639 14.264 1.272 1.00 91.75 281 ARG A O 1
ATOM 2304 N N . GLN A 1 282 ? -0.597 13.322 1.400 1.00 91.12 282 GLN A N 1
ATOM 2305 C CA . GLN A 1 282 ? -0.698 12.588 0.136 1.00 91.12 282 GLN A CA 1
ATOM 2306 C C . GLN A 1 282 ? -1.789 11.503 0.185 1.00 91.12 282 GLN A C 1
ATOM 2308 O O . GLN A 1 282 ? -2.568 11.410 -0.758 1.00 91.12 282 GLN A O 1
ATOM 2313 N N . CYS A 1 283 ? -1.936 10.759 1.289 1.00 91.38 283 CYS A N 1
ATOM 2314 C CA . CYS A 1 283 ? -3.028 9.786 1.447 1.00 91.38 283 CYS A CA 1
ATOM 2315 C C . CYS A 1 283 ? -4.427 10.417 1.324 1.00 91.38 283 CYS A C 1
ATOM 2317 O O . CYS A 1 283 ? -5.335 9.769 0.811 1.00 91.38 283 CYS A O 1
ATOM 2319 N N . ARG A 1 284 ? -4.603 11.668 1.777 1.00 86.62 284 ARG A N 1
ATOM 2320 C CA . ARG A 1 284 ? -5.899 12.377 1.756 1.00 86.62 284 ARG A CA 1
ATOM 2321 C C . ARG A 1 284 ? -6.206 13.095 0.446 1.00 86.62 284 ARG A C 1
ATOM 2323 O O . ARG A 1 284 ? -7.366 13.193 0.063 1.00 86.62 284 ARG A O 1
ATOM 2330 N N . GLN A 1 285 ? -5.194 13.708 -0.167 1.00 84.06 285 GLN A N 1
ATOM 2331 C CA . GLN A 1 285 ? -5.386 14.613 -1.307 1.00 84.06 285 GLN A CA 1
ATOM 2332 C C . GLN A 1 285 ? -5.364 13.889 -2.650 1.00 84.06 285 GLN A C 1
ATOM 2334 O O . GLN A 1 285 ? -5.941 14.381 -3.619 1.00 84.06 285 GLN A O 1
ATOM 2339 N N . GLU A 1 286 ? -4.672 12.757 -2.725 1.00 80.62 286 GLU A N 1
ATOM 2340 C CA . GLU A 1 286 ? -4.492 12.052 -3.981 1.00 80.62 286 GLU A CA 1
ATOM 2341 C C . GLU A 1 286 ? -5.669 11.130 -4.312 1.00 80.62 286 GLU A C 1
ATOM 2343 O O . GLU A 1 286 ? -6.426 10.684 -3.452 1.00 80.62 286 GLU A O 1
ATOM 2348 N N . HIS A 1 287 ? -5.785 10.798 -5.597 1.00 82.62 287 HIS A N 1
ATOM 2349 C CA . HIS A 1 287 ? -6.680 9.744 -6.062 1.00 82.62 287 HIS A CA 1
ATOM 2350 C C . HIS A 1 287 ? -6.352 8.415 -5.352 1.00 82.62 287 HIS A C 1
ATOM 2352 O O . HIS A 1 287 ? -5.176 8.125 -5.117 1.00 82.62 287 HIS A O 1
ATOM 2358 N N . GLU A 1 288 ? -7.352 7.566 -5.082 1.00 81.06 288 GLU A N 1
ATOM 2359 C CA . GLU A 1 288 ? -7.170 6.300 -4.338 1.00 81.06 288 GLU A CA 1
ATOM 2360 C C . GLU A 1 288 ? -6.007 5.446 -4.878 1.00 81.06 288 GLU A C 1
ATOM 2362 O O . GLU A 1 288 ? -5.180 4.943 -4.121 1.00 81.06 288 GLU A O 1
ATOM 2367 N N . ASN A 1 289 ? -5.880 5.390 -6.209 1.00 80.06 289 ASN A N 1
ATOM 2368 C CA . ASN A 1 289 ? -4.787 4.739 -6.944 1.00 80.06 289 ASN A CA 1
ATOM 2369 C C . ASN A 1 289 ? -3.359 5.170 -6.553 1.00 80.06 289 ASN A C 1
ATOM 2371 O O . ASN A 1 289 ? -2.419 4.434 -6.838 1.00 80.06 289 ASN A O 1
ATOM 2375 N N . VAL A 1 290 ? -3.169 6.357 -5.981 1.00 88.44 290 VAL A N 1
ATOM 2376 C CA . VAL A 1 290 ? -1.883 6.824 -5.437 1.00 88.44 290 VAL A CA 1
ATOM 2377 C C . VAL A 1 290 ? -1.872 6.636 -3.921 1.00 88.44 290 VAL A C 1
ATOM 2379 O O . VAL A 1 290 ? -0.873 6.164 -3.384 1.00 88.44 290 VAL A O 1
ATOM 2382 N N . GLY A 1 291 ? -2.987 6.935 -3.244 1.00 91.69 291 GLY A N 1
ATOM 2383 C CA . GLY A 1 291 ? -3.116 6.844 -1.788 1.00 91.69 291 GLY A CA 1
ATOM 2384 C C . GLY A 1 291 ? -2.710 5.482 -1.219 1.00 91.69 291 GLY A C 1
ATOM 2385 O O . GLY A 1 291 ? -1.994 5.432 -0.223 1.00 91.69 291 GLY A O 1
ATOM 2386 N N . TYR A 1 292 ? -3.065 4.372 -1.877 1.00 90.81 292 TYR A N 1
ATOM 2387 C CA . TYR A 1 292 ? -2.673 3.039 -1.392 1.00 90.81 292 TYR A CA 1
ATOM 2388 C C . TYR A 1 292 ? -1.152 2.812 -1.451 1.00 90.81 292 TYR A C 1
ATOM 2390 O O . TYR A 1 292 ? -0.579 2.182 -0.563 1.00 90.81 292 TYR A O 1
ATOM 2398 N N . ALA A 1 293 ? -0.479 3.342 -2.479 1.00 90.50 293 ALA A N 1
ATOM 2399 C CA . ALA A 1 293 ? 0.969 3.229 -2.618 1.00 90.50 293 ALA A CA 1
ATOM 2400 C C . ALA A 1 293 ? 1.680 4.096 -1.568 1.00 90.50 293 ALA A C 1
ATOM 2402 O O . ALA A 1 293 ? 2.657 3.659 -0.963 1.00 90.50 293 ALA A O 1
ATOM 2403 N N . VAL A 1 294 ? 1.137 5.287 -1.292 1.00 93.56 294 VAL A N 1
ATOM 2404 C CA . VAL A 1 294 ? 1.602 6.164 -0.208 1.00 93.56 294 VAL A CA 1
ATOM 2405 C C . VAL A 1 294 ? 1.445 5.477 1.150 1.00 93.56 294 VAL A C 1
ATOM 2407 O O . VAL A 1 294 ? 2.381 5.502 1.947 1.00 93.56 294 VAL A O 1
ATOM 2410 N N . LEU A 1 295 ? 0.314 4.809 1.405 1.00 93.88 295 LEU A N 1
ATOM 2411 C CA . LEU A 1 295 ? 0.081 4.058 2.641 1.00 93.88 295 LEU A CA 1
ATOM 2412 C C . LEU A 1 295 ? 1.144 2.968 2.849 1.00 93.88 295 LEU A C 1
ATOM 2414 O O . LEU A 1 295 ? 1.691 2.852 3.946 1.00 93.88 295 LEU A O 1
ATOM 2418 N N . ARG A 1 296 ? 1.508 2.220 1.797 1.00 89.69 296 ARG A N 1
ATOM 2419 C CA . ARG A 1 296 ? 2.598 1.228 1.870 1.00 89.69 296 ARG A CA 1
ATOM 2420 C C . ARG A 1 296 ? 3.953 1.874 2.169 1.00 89.69 296 ARG A C 1
ATOM 2422 O O . ARG A 1 296 ? 4.697 1.361 3.004 1.00 89.69 296 ARG A O 1
ATOM 2429 N N . CYS A 1 297 ? 4.271 3.012 1.546 1.00 90.00 297 CYS A N 1
ATOM 2430 C CA . CYS A 1 297 ? 5.478 3.778 1.881 1.00 90.00 297 CYS A CA 1
ATOM 2431 C C . CYS A 1 297 ? 5.482 4.251 3.336 1.00 90.00 297 CYS A C 1
ATOM 2433 O O . CYS A 1 297 ? 6.517 4.197 3.994 1.00 90.00 297 CYS A O 1
ATOM 2435 N N . MET A 1 298 ? 4.334 4.700 3.845 1.00 92.12 298 MET A N 1
ATOM 2436 C CA . MET A 1 298 ? 4.188 5.149 5.225 1.00 92.12 298 MET A CA 1
ATOM 2437 C C . MET A 1 298 ? 4.417 4.007 6.216 1.00 92.12 298 MET A C 1
ATOM 2439 O O . MET A 1 298 ? 5.169 4.187 7.170 1.00 92.12 298 MET A O 1
ATOM 2443 N N . GLY A 1 299 ? 3.847 2.824 5.966 1.00 91.06 299 GLY A N 1
ATOM 2444 C CA . GLY A 1 299 ? 4.100 1.633 6.787 1.00 91.06 299 GLY A CA 1
ATOM 2445 C C . GLY A 1 299 ? 5.579 1.286 6.838 1.00 91.06 299 GLY A C 1
ATOM 2446 O O . GLY A 1 299 ? 6.142 1.064 7.906 1.00 91.06 299 GLY A O 1
ATOM 2447 N N . TYR A 1 300 ? 6.233 1.346 5.686 1.00 87.88 300 TYR A N 1
ATOM 2448 C CA . TYR A 1 300 ? 7.659 1.098 5.591 1.00 87.88 300 TYR A CA 1
ATOM 2449 C C . TYR A 1 300 ? 8.497 2.136 6.366 1.00 87.88 300 TYR A C 1
ATOM 2451 O O . TYR A 1 300 ? 9.420 1.795 7.108 1.00 87.88 300 TYR A O 1
ATOM 2459 N N . PHE A 1 301 ? 8.151 3.419 6.246 1.00 88.56 301 PHE A N 1
ATOM 2460 C CA . PHE A 1 301 ? 8.796 4.500 6.992 1.00 88.56 301 PHE A CA 1
ATOM 2461 C C . PHE A 1 301 ? 8.683 4.305 8.513 1.00 88.56 301 PHE A C 1
ATOM 2463 O O . PHE A 1 301 ? 9.662 4.500 9.236 1.00 88.56 301 PHE A O 1
ATOM 2470 N N . ILE A 1 302 ? 7.518 3.875 9.003 1.00 89.06 302 ILE A N 1
ATOM 2471 C CA . ILE A 1 302 ? 7.284 3.610 10.430 1.00 89.06 302 ILE A CA 1
ATOM 2472 C C . ILE A 1 302 ? 8.123 2.438 10.920 1.00 89.06 302 ILE A C 1
ATOM 2474 O O . ILE A 1 302 ? 8.734 2.535 11.987 1.00 89.06 302 ILE A O 1
ATOM 2478 N N . GLN A 1 303 ? 8.193 1.359 10.143 1.00 87.50 303 GLN A N 1
ATOM 2479 C CA . GLN A 1 303 ? 9.027 0.209 10.468 1.00 87.50 303 GLN A CA 1
ATOM 2480 C C . GLN A 1 303 ? 10.487 0.638 10.671 1.00 87.50 303 GLN A C 1
ATOM 2482 O O . GLN A 1 303 ? 11.075 0.385 11.725 1.00 87.50 303 GLN A O 1
ATOM 2487 N N . VAL A 1 304 ? 11.038 1.381 9.710 1.00 84.31 304 VAL A N 1
ATOM 2488 C CA . VAL A 1 304 ? 12.403 1.919 9.782 1.00 84.31 304 VAL A CA 1
ATOM 2489 C C . VAL A 1 304 ? 12.582 2.842 10.986 1.00 84.31 304 VAL A C 1
ATOM 2491 O O . VAL A 1 304 ? 13.604 2.774 11.673 1.00 84.31 304 VAL A O 1
ATOM 2494 N N . HIS A 1 305 ? 11.593 3.690 11.271 1.00 83.44 305 HIS A N 1
ATOM 2495 C CA . HIS A 1 305 ? 11.615 4.593 12.418 1.00 83.44 305 HIS A CA 1
ATOM 2496 C C . HIS A 1 305 ? 11.700 3.834 13.754 1.00 83.44 305 HIS A C 1
ATOM 2498 O O . HIS A 1 305 ? 12.512 4.189 14.616 1.00 83.44 305 HIS A O 1
ATOM 2504 N N . LEU A 1 306 ? 10.906 2.770 13.906 1.00 84.06 306 LEU A N 1
ATOM 2505 C CA . LEU A 1 306 ? 10.883 1.915 15.095 1.00 84.06 306 LEU A CA 1
ATOM 2506 C C . LEU A 1 306 ? 12.175 1.102 15.259 1.00 84.06 306 LEU A C 1
ATOM 2508 O O . LEU A 1 306 ? 12.711 1.018 16.365 1.00 84.06 306 LEU A O 1
ATOM 2512 N N . GLU A 1 307 ? 12.695 0.527 14.175 1.00 84.06 307 GLU A N 1
ATOM 2513 C CA . GLU A 1 307 ? 13.893 -0.324 14.195 1.00 84.06 307 GLU A CA 1
ATOM 2514 C C . GLU A 1 307 ? 15.175 0.478 14.452 1.00 84.06 307 GLU A C 1
ATOM 2516 O O . GLU A 1 307 ? 15.998 0.083 15.282 1.00 84.06 307 GLU A O 1
ATOM 2521 N N . ASN A 1 308 ? 15.327 1.635 13.797 1.00 77.62 308 ASN A N 1
ATOM 2522 C CA . ASN A 1 308 ? 16.520 2.481 13.919 1.00 77.62 308 ASN A CA 1
ATOM 2523 C C . ASN A 1 308 ? 16.509 3.382 15.161 1.00 77.62 308 ASN A C 1
ATOM 2525 O O . ASN A 1 308 ? 17.479 4.106 15.390 1.00 77.62 308 ASN A O 1
ATOM 2529 N N . LYS A 1 309 ? 15.436 3.347 15.967 1.00 72.88 309 LYS A N 1
ATOM 2530 C CA . LYS A 1 309 ? 15.264 4.174 17.175 1.00 72.88 309 LYS A CA 1
ATOM 2531 C C . LYS A 1 309 ? 15.602 5.645 16.912 1.00 72.88 309 LYS A C 1
ATOM 2533 O O . LYS A 1 309 ? 16.371 6.259 17.657 1.00 72.88 309 LYS A O 1
ATOM 2538 N N . LEU A 1 310 ? 15.076 6.187 15.812 1.00 70.88 310 LEU A N 1
ATOM 2539 C CA . LEU A 1 310 ? 15.376 7.558 15.403 1.00 70.88 310 LEU A CA 1
ATOM 2540 C C . LEU A 1 310 ? 15.015 8.529 16.536 1.00 70.88 310 LEU A C 1
ATOM 2542 O O . LEU A 1 310 ? 13.964 8.412 17.161 1.00 70.88 310 LEU A O 1
ATOM 2546 N N . GLN A 1 311 ? 15.904 9.489 16.805 1.00 65.69 311 GLN A N 1
ATOM 2547 C CA . GLN A 1 311 ? 15.816 10.348 17.993 1.00 65.69 311 GLN A CA 1
ATOM 2548 C C . GLN A 1 311 ? 14.593 11.280 17.997 1.00 65.69 311 GLN A C 1
ATOM 2550 O O . GLN A 1 311 ? 14.182 11.730 19.063 1.00 65.69 311 GLN A O 1
ATOM 2555 N N . VAL A 1 312 ? 14.026 11.586 16.824 1.00 73.88 312 VAL A N 1
ATOM 2556 C CA . VAL A 1 312 ? 12.876 12.492 16.678 1.00 73.88 312 VAL A CA 1
ATOM 2557 C C . VAL A 1 312 ? 11.581 11.679 16.662 1.00 73.88 312 VAL A C 1
ATOM 2559 O O . VAL A 1 312 ? 11.302 11.059 15.633 1.00 73.88 312 VAL A O 1
ATOM 2562 N N . PRO A 1 313 ? 10.784 11.678 17.746 1.00 81.50 313 PRO A N 1
ATOM 2563 C CA . PRO A 1 313 ? 9.585 10.855 17.832 1.00 81.50 313 PRO A CA 1
ATOM 2564 C C . PRO A 1 313 ? 8.507 11.325 16.850 1.00 81.50 313 PRO A C 1
ATOM 2566 O O . PRO A 1 313 ? 8.354 12.520 16.590 1.00 81.50 313 PRO A O 1
ATOM 2569 N N . ILE A 1 314 ? 7.712 10.379 16.351 1.00 85.94 314 ILE A N 1
ATOM 2570 C CA . ILE A 1 314 ? 6.441 10.684 15.685 1.00 85.94 314 ILE A CA 1
ATOM 2571 C C . ILE A 1 314 ? 5.515 11.353 16.713 1.00 85.94 314 ILE A C 1
ATOM 2573 O O . ILE A 1 314 ? 5.341 10.833 17.818 1.00 85.94 314 ILE A O 1
ATOM 2577 N N . LEU A 1 315 ? 4.937 12.513 16.374 1.00 89.81 315 LEU A N 1
ATOM 2578 C CA . LEU A 1 315 ? 3.999 13.183 17.279 1.00 89.81 315 LEU A CA 1
ATOM 2579 C C . LEU A 1 315 ? 2.690 12.385 17.395 1.00 89.81 315 LEU A C 1
ATOM 2581 O O . LEU A 1 315 ? 2.219 11.850 16.387 1.00 89.81 315 LEU A O 1
ATOM 2585 N N . PRO A 1 316 ? 2.052 12.360 18.583 1.00 89.81 316 PRO A N 1
ATOM 2586 C CA . PRO A 1 316 ? 0.814 11.610 18.794 1.00 89.81 316 PRO A CA 1
ATOM 2587 C C . PRO A 1 316 ? -0.324 11.994 17.841 1.00 89.81 316 PRO A C 1
ATOM 2589 O O . PRO A 1 316 ? -1.117 11.143 17.472 1.00 89.81 316 PRO A O 1
ATOM 2592 N N . GLU A 1 317 ? -0.408 13.256 17.417 1.00 92.38 317 GLU A N 1
ATOM 2593 C CA . GLU A 1 317 ? -1.428 13.723 16.466 1.00 92.38 317 GLU A CA 1
ATOM 2594 C C . GLU A 1 317 ? -1.311 13.063 15.085 1.00 92.38 317 GLU A C 1
ATOM 2596 O O . GLU A 1 317 ? -2.309 12.565 14.568 1.00 92.38 317 GLU A O 1
ATOM 2601 N N . TYR A 1 318 ? -0.097 12.951 14.537 1.00 93.69 318 TYR A N 1
ATOM 2602 C CA . TYR A 1 318 ? 0.138 12.246 13.273 1.00 93.69 318 TYR A CA 1
ATOM 2603 C C . TYR A 1 318 ? -0.037 10.738 13.415 1.00 93.69 318 TYR A C 1
ATOM 2605 O O . TYR A 1 318 ? -0.478 10.075 12.479 1.00 93.69 318 TYR A O 1
ATOM 2613 N N . ALA A 1 319 ? 0.282 10.186 14.586 1.00 93.75 319 ALA A N 1
ATOM 2614 C CA . ALA A 1 319 ? 0.041 8.779 14.869 1.00 93.75 319 ALA A CA 1
ATOM 2615 C C . ALA A 1 319 ? -1.462 8.456 14.910 1.00 93.75 319 ALA A C 1
ATOM 2617 O O . ALA A 1 319 ? -1.895 7.483 14.291 1.00 93.75 319 ALA A O 1
ATOM 2618 N N . SER A 1 320 ? -2.268 9.294 15.569 1.00 94.44 320 SER A N 1
ATOM 2619 C CA . SER A 1 320 ? -3.728 9.173 15.549 1.00 94.44 320 SER A CA 1
ATOM 2620 C C . SER A 1 320 ? -4.284 9.329 14.134 1.00 94.44 320 SER A C 1
ATOM 2622 O O . SER A 1 320 ? -5.103 8.521 13.704 1.00 94.44 320 SER A O 1
ATOM 2624 N N . GLU A 1 321 ? -3.804 10.315 13.373 1.00 95.38 321 GLU A N 1
ATOM 2625 C CA . GLU A 1 321 ? -4.240 10.545 11.991 1.00 95.38 321 GLU A CA 1
ATOM 2626 C C . GLU A 1 321 ? -3.904 9.372 11.059 1.00 95.38 321 GLU A C 1
ATOM 2628 O O . GLU A 1 321 ? -4.726 8.970 10.235 1.00 95.38 321 GLU A O 1
ATOM 2633 N N . MET A 1 322 ? -2.727 8.771 11.223 1.00 96.25 322 MET A N 1
ATOM 2634 C CA . MET A 1 322 ? -2.333 7.549 10.528 1.00 96.25 322 MET A CA 1
ATOM 2635 C C . MET A 1 322 ? -3.274 6.388 10.836 1.00 96.25 322 MET A C 1
ATOM 2637 O O . MET A 1 322 ? -3.705 5.698 9.914 1.00 96.25 322 MET A O 1
ATOM 2641 N N . CYS A 1 323 ? -3.611 6.173 12.110 1.00 96.94 323 CYS A N 1
ATOM 2642 C CA . CYS A 1 323 ? -4.529 5.104 12.501 1.00 96.94 323 CYS A CA 1
ATOM 2643 C C . CYS A 1 323 ? -5.924 5.332 11.908 1.00 96.94 323 CYS A C 1
ATOM 2645 O O . CYS A 1 323 ? -6.527 4.391 11.396 1.00 96.94 323 CYS A O 1
ATOM 2647 N N . SER A 1 324 ? -6.410 6.577 11.910 1.00 95.38 324 SER A N 1
ATOM 2648 C CA . SER A 1 324 ? -7.677 6.942 11.268 1.00 95.38 324 SER A CA 1
ATOM 2649 C C . SER A 1 324 ? -7.643 6.725 9.756 1.00 95.38 324 SER A C 1
ATOM 2651 O O . SER A 1 324 ? -8.579 6.151 9.210 1.00 95.38 324 SER A O 1
ATOM 2653 N N . THR A 1 325 ? -6.550 7.109 9.088 1.00 95.94 325 THR A N 1
ATOM 2654 C CA . THR A 1 325 ? -6.353 6.875 7.647 1.00 95.94 325 THR A CA 1
ATOM 2655 C C . THR A 1 325 ? -6.352 5.378 7.337 1.00 95.94 325 THR A C 1
ATOM 2657 O O . THR A 1 325 ? -6.956 4.941 6.365 1.00 95.94 325 THR A O 1
ATOM 2660 N N . LEU A 1 326 ? -5.714 4.562 8.179 1.00 96.88 326 LEU A N 1
ATOM 2661 C CA . LEU A 1 326 ? -5.685 3.113 8.006 1.00 96.88 326 LEU A CA 1
ATOM 2662 C C . LEU A 1 326 ? -7.073 2.481 8.171 1.00 96.88 326 LEU A C 1
ATOM 2664 O O . LEU A 1 326 ? -7.450 1.624 7.374 1.00 96.88 326 LEU A O 1
ATOM 2668 N N . LEU A 1 327 ? -7.842 2.924 9.172 1.00 95.69 327 LEU A N 1
ATOM 2669 C CA . LEU A 1 327 ? -9.232 2.505 9.343 1.00 95.69 327 LEU A CA 1
ATOM 2670 C C . LEU A 1 327 ? -10.069 2.911 8.129 1.00 95.69 327 LEU A C 1
ATOM 2672 O O . LEU A 1 327 ? -10.774 2.074 7.579 1.00 95.69 327 LEU A O 1
ATOM 2676 N N . GLU A 1 328 ? -9.947 4.150 7.661 1.00 94.38 328 GLU A N 1
ATOM 2677 C CA . GLU A 1 328 ? -10.648 4.635 6.473 1.00 94.38 328 GLU A CA 1
ATOM 2678 C C . GLU A 1 328 ? -10.322 3.798 5.229 1.00 94.38 328 GLU A C 1
ATOM 2680 O O . GLU A 1 328 ? -11.228 3.441 4.482 1.00 94.38 328 GLU A O 1
ATOM 2685 N N . PHE A 1 329 ? -9.053 3.428 5.035 1.00 95.56 329 PHE A N 1
ATOM 2686 C CA . PHE A 1 329 ? -8.608 2.572 3.932 1.00 95.56 329 PHE A CA 1
ATOM 2687 C C . PHE A 1 329 ? -9.107 1.128 4.040 1.00 95.56 329 PHE A C 1
ATOM 2689 O O . PHE A 1 329 ? -9.134 0.437 3.025 1.00 95.56 329 PHE A O 1
ATOM 2696 N N . SER A 1 330 ? -9.494 0.679 5.236 1.00 95.56 330 SER A N 1
ATOM 2697 C CA . SER A 1 330 ? -10.046 -0.659 5.471 1.00 95.56 330 SER A CA 1
ATOM 2698 C C . SER A 1 330 ? -11.547 -0.780 5.206 1.00 95.56 330 SER A C 1
ATOM 2700 O O . SER A 1 330 ? -12.056 -1.896 5.152 1.00 95.56 330 SER A O 1
ATOM 2702 N N . LEU A 1 331 ? -12.260 0.341 5.062 1.00 92.06 331 LEU A N 1
ATOM 2703 C CA . LEU A 1 331 ? -13.713 0.342 4.889 1.00 92.06 331 LEU A CA 1
ATOM 2704 C C . LEU A 1 331 ? -14.127 -0.241 3.532 1.00 92.06 331 LEU A C 1
ATOM 2706 O O . LEU A 1 331 ? -13.421 -0.088 2.534 1.00 92.06 331 LEU A O 1
ATOM 2710 N N . ALA A 1 332 ? -15.300 -0.877 3.489 1.00 88.06 332 ALA A N 1
ATOM 2711 C CA . ALA A 1 332 ? -15.805 -1.587 2.313 1.00 88.06 332 ALA A CA 1
ATOM 2712 C C . ALA A 1 332 ? -16.021 -0.672 1.091 1.00 88.06 332 ALA A C 1
ATOM 2714 O O . ALA A 1 332 ? -15.920 -1.130 -0.047 1.00 88.06 332 ALA A O 1
ATOM 2715 N N . GLU A 1 333 ? -16.269 0.622 1.311 1.00 87.25 333 GLU A N 1
ATOM 2716 C CA . GLU A 1 333 ? -16.450 1.631 0.263 1.00 87.25 333 GLU A CA 1
ATOM 2717 C C . GLU A 1 333 ? -15.154 1.958 -0.491 1.00 87.25 333 GLU A C 1
ATOM 2719 O O . GLU A 1 333 ? -15.203 2.536 -1.579 1.00 87.25 333 GLU A O 1
ATOM 2724 N N . ARG A 1 334 ? -13.989 1.612 0.069 1.00 90.88 334 ARG A N 1
ATOM 2725 C CA . ARG A 1 334 ? -12.690 1.838 -0.570 1.00 90.88 334 ARG A CA 1
ATOM 2726 C C . ARG A 1 334 ? -12.377 0.762 -1.592 1.00 90.88 334 ARG A C 1
ATOM 2728 O O . ARG A 1 334 ? -12.796 -0.382 -1.451 1.00 90.88 334 ARG A O 1
ATOM 2735 N N . SER A 1 335 ? -11.584 1.109 -2.604 1.00 90.69 335 SER A N 1
ATOM 2736 C CA . SER A 1 335 ? -11.101 0.140 -3.592 1.00 90.69 335 SER A CA 1
ATOM 2737 C C . SER A 1 335 ? -10.337 -1.033 -2.962 1.00 90.69 335 SER A C 1
ATOM 2739 O O . SER A 1 335 ? -9.693 -0.905 -1.918 1.00 90.69 335 SER A O 1
ATOM 2741 N N . PHE A 1 336 ? -10.359 -2.182 -3.644 1.00 90.94 336 PHE A N 1
ATOM 2742 C CA . PHE A 1 336 ? -9.640 -3.395 -3.240 1.00 90.94 336 PHE A CA 1
ATOM 2743 C C . PHE A 1 336 ? -8.164 -3.122 -2.898 1.00 90.94 336 PHE A C 1
ATOM 2745 O O . PHE A 1 336 ? -7.676 -3.580 -1.867 1.00 90.94 336 PHE A O 1
ATOM 2752 N N . LEU A 1 337 ? -7.468 -2.313 -3.708 1.00 89.69 337 LEU A N 1
ATOM 2753 C CA . LEU A 1 337 ? -6.058 -1.962 -3.492 1.00 89.69 337 LEU A CA 1
ATOM 2754 C C . LEU A 1 337 ? -5.822 -1.186 -2.188 1.00 89.69 337 LEU A C 1
ATOM 2756 O O . LEU A 1 337 ? -4.789 -1.387 -1.541 1.00 89.69 337 LEU A O 1
ATOM 2760 N N . CYS A 1 338 ? -6.757 -0.324 -1.780 1.00 93.19 338 CYS A N 1
ATOM 2761 C CA . CYS A 1 338 ? -6.693 0.383 -0.500 1.00 93.19 338 CYS A CA 1
ATOM 2762 C C . CYS A 1 338 ? -6.816 -0.599 0.667 1.00 93.19 338 CYS A C 1
ATOM 2764 O O . CYS A 1 338 ? -5.941 -0.615 1.536 1.00 93.19 338 CYS A O 1
ATOM 2766 N N . ARG A 1 339 ? -7.830 -1.471 0.636 1.00 94.69 339 ARG A N 1
ATOM 2767 C CA . ARG A 1 339 ? -8.092 -2.456 1.700 1.00 94.69 339 ARG A CA 1
ATOM 2768 C C . ARG A 1 339 ? -6.966 -3.481 1.812 1.00 94.69 339 ARG A C 1
ATOM 2770 O O . ARG A 1 339 ? -6.458 -3.740 2.901 1.00 94.69 339 ARG A O 1
ATOM 2777 N N . GLN A 1 340 ? -6.474 -3.975 0.676 1.00 93.81 340 GLN A N 1
ATOM 2778 C CA . GLN A 1 340 ? -5.299 -4.842 0.618 1.00 93.81 340 GLN A CA 1
ATOM 2779 C C . GLN A 1 340 ? -4.050 -4.142 1.174 1.00 93.81 340 GLN A C 1
ATOM 2781 O O . GLN A 1 340 ? -3.293 -4.743 1.931 1.00 93.81 340 GLN A O 1
ATOM 2786 N N . SER A 1 341 ? -3.823 -2.868 0.839 1.00 93.56 341 SER A N 1
ATOM 2787 C CA . SER A 1 341 ? -2.663 -2.124 1.350 1.00 93.56 341 SER A CA 1
ATOM 2788 C C . SER A 1 341 ? -2.762 -1.833 2.847 1.00 93.56 341 SER A C 1
ATOM 2790 O O . SER A 1 341 ? -1.735 -1.838 3.521 1.00 93.56 341 SER A O 1
ATOM 2792 N N . ALA A 1 342 ? -3.971 -1.643 3.382 1.00 96.62 342 ALA A N 1
ATOM 2793 C CA . ALA A 1 342 ? -4.198 -1.554 4.821 1.00 96.62 342 ALA A CA 1
ATOM 2794 C C . ALA A 1 342 ? -3.869 -2.880 5.530 1.00 96.62 342 ALA A C 1
ATOM 2796 O O . ALA A 1 342 ? -3.191 -2.869 6.559 1.00 96.62 342 ALA A O 1
ATOM 2797 N N . ALA A 1 343 ? -4.263 -4.021 4.953 1.00 95.88 343 ALA A N 1
ATOM 2798 C CA . ALA A 1 343 ? -3.895 -5.340 5.472 1.00 95.88 343 ALA A CA 1
ATOM 2799 C C . ALA A 1 343 ? -2.369 -5.542 5.492 1.00 95.88 343 ALA A C 1
ATOM 2801 O O . ALA A 1 343 ? -1.813 -5.892 6.532 1.00 95.88 343 ALA A O 1
ATOM 2802 N N . ILE A 1 344 ? -1.679 -5.243 4.384 1.00 93.38 344 ILE A N 1
ATOM 2803 C CA . ILE A 1 344 ? -0.208 -5.334 4.288 1.00 93.38 344 ILE A CA 1
ATOM 2804 C C . ILE A 1 344 ? 0.459 -4.434 5.327 1.00 93.38 344 ILE A C 1
ATOM 2806 O O . ILE A 1 344 ? 1.325 -4.889 6.068 1.00 93.38 344 ILE A O 1
ATOM 2810 N N . PHE A 1 345 ? 0.006 -3.181 5.446 1.00 94.94 345 PHE A N 1
ATOM 2811 C CA . PHE A 1 345 ? 0.519 -2.249 6.448 1.00 94.94 345 PHE A CA 1
ATOM 2812 C C . PHE A 1 345 ? 0.448 -2.849 7.857 1.00 94.94 345 PHE A C 1
ATOM 2814 O O . PHE A 1 345 ? 1.430 -2.781 8.596 1.00 94.94 345 PHE A O 1
ATOM 2821 N N . LEU A 1 346 ? -0.696 -3.434 8.231 1.00 96.19 346 LEU A N 1
ATOM 2822 C CA . LEU A 1 346 ? -0.909 -4.031 9.553 1.00 96.19 346 LEU A CA 1
ATOM 2823 C C . LEU A 1 346 ? -0.015 -5.249 9.790 1.00 96.19 346 LEU A C 1
ATOM 2825 O O . LEU A 1 346 ? 0.467 -5.429 10.908 1.00 96.19 346 LEU A O 1
ATOM 2829 N N . ILE A 1 347 ? 0.207 -6.072 8.766 1.00 92.88 347 ILE A N 1
ATOM 2830 C CA . ILE A 1 347 ? 1.068 -7.260 8.840 1.00 92.88 347 ILE A CA 1
ATOM 2831 C C . ILE A 1 347 ? 2.521 -6.841 9.054 1.00 92.88 347 ILE A C 1
ATOM 2833 O O . ILE A 1 347 ? 3.145 -7.266 10.032 1.00 92.88 347 ILE A O 1
ATOM 2837 N N . ASP A 1 348 ? 3.017 -5.944 8.204 1.00 89.75 348 ASP A N 1
ATOM 2838 C CA . ASP A 1 348 ? 4.394 -5.445 8.253 1.00 89.75 348 ASP A CA 1
ATOM 2839 C C . ASP A 1 348 ? 4.665 -4.667 9.551 1.00 89.75 348 ASP A C 1
ATOM 2841 O O . ASP A 1 348 ? 5.764 -4.710 10.105 1.00 89.75 348 ASP A O 1
ATOM 2845 N N . ASN A 1 349 ? 3.638 -4.004 10.093 1.00 92.75 349 ASN A N 1
ATOM 2846 C CA . ASN A 1 349 ? 3.717 -3.191 11.305 1.00 92.75 349 ASN A CA 1
ATOM 2847 C C . ASN A 1 349 ? 2.942 -3.799 12.484 1.00 92.75 349 ASN A C 1
ATOM 2849 O O . ASN A 1 349 ? 2.440 -3.076 13.348 1.00 92.75 349 ASN A O 1
ATOM 2853 N N . CYS A 1 350 ? 2.869 -5.129 12.582 1.00 93.19 350 CYS A N 1
ATOM 2854 C CA . CYS A 1 350 ? 2.084 -5.808 13.622 1.00 93.19 350 CYS A CA 1
ATOM 2855 C C . CYS A 1 350 ? 2.504 -5.445 15.063 1.00 93.19 350 CYS A C 1
ATOM 2857 O O . CYS A 1 350 ? 1.697 -5.514 15.989 1.00 93.19 350 CYS A O 1
ATOM 2859 N N . SER A 1 351 ? 3.739 -4.972 15.269 1.00 92.00 351 SER A N 1
ATOM 2860 C CA . SER A 1 351 ? 4.212 -4.462 16.565 1.00 92.00 351 SER A CA 1
ATOM 2861 C C . SER A 1 351 ? 3.409 -3.257 17.087 1.00 92.00 351 SER A C 1
ATOM 2863 O O . SER A 1 351 ? 3.337 -3.054 18.307 1.00 92.00 351 SER A O 1
ATOM 2865 N N . LEU A 1 352 ? 2.757 -2.501 16.193 1.00 94.25 352 LEU A N 1
ATOM 2866 C CA . LEU A 1 352 ? 1.831 -1.420 16.537 1.00 94.25 352 LEU A CA 1
ATOM 2867 C C . LEU A 1 352 ? 0.582 -1.959 17.252 1.00 94.25 352 LEU A C 1
ATOM 2869 O O . LEU A 1 352 ? 0.139 -1.368 18.236 1.00 94.25 352 LEU A O 1
ATOM 2873 N N . LEU A 1 353 ? 0.061 -3.116 16.820 1.00 94.62 353 LEU A N 1
ATOM 2874 C CA . LEU A 1 353 ? -1.123 -3.761 17.408 1.00 94.62 353 LEU A CA 1
ATOM 2875 C C . LEU A 1 353 ? -0.864 -4.271 18.828 1.00 94.62 353 LEU A C 1
ATOM 2877 O O . LEU A 1 353 ? -1.771 -4.252 19.657 1.00 94.62 353 LEU A O 1
ATOM 2881 N N . SER A 1 354 ? 0.377 -4.656 19.132 1.00 90.38 354 SER A N 1
ATOM 2882 C CA . SER A 1 354 ? 0.825 -5.022 20.485 1.00 90.38 354 SER A CA 1
ATOM 2883 C C . SER A 1 354 ? 0.973 -3.811 21.421 1.00 90.38 354 SER A C 1
ATOM 2885 O O . SER A 1 354 ? 1.238 -3.965 22.616 1.00 90.38 354 SER A O 1
ATOM 2887 N N . GLY A 1 355 ? 0.829 -2.588 20.894 1.00 83.75 355 GLY A N 1
ATOM 2888 C CA . GLY A 1 355 ? 0.949 -1.336 21.638 1.00 83.75 355 GLY A CA 1
ATOM 2889 C C . GLY A 1 355 ? 2.370 -1.010 22.100 1.00 83.75 355 GLY A C 1
ATOM 2890 O O . GLY A 1 355 ? 2.553 -0.245 23.050 1.00 83.75 355 GLY A O 1
ATOM 2891 N N . ASN A 1 356 ? 3.382 -1.626 21.491 1.00 84.31 356 ASN A N 1
ATOM 2892 C CA . ASN A 1 356 ? 4.781 -1.425 21.877 1.00 84.31 356 ASN A CA 1
ATOM 2893 C C . ASN A 1 356 ? 5.354 -0.104 21.341 1.00 84.31 356 ASN A C 1
ATOM 2895 O O . ASN A 1 356 ? 6.416 0.328 21.787 1.00 84.31 356 ASN A O 1
ATOM 2899 N N . ALA A 1 357 ? 4.657 0.547 20.407 1.00 88.31 357 ALA A N 1
ATOM 2900 C CA . ALA A 1 357 ? 5.051 1.844 19.879 1.00 88.31 357 ALA A CA 1
ATOM 2901 C C . ALA A 1 357 ? 4.738 2.967 20.889 1.00 88.31 357 ALA A C 1
ATOM 2903 O O . ALA A 1 357 ? 3.572 3.170 21.231 1.00 88.31 357 ALA A O 1
ATOM 2904 N N . PRO A 1 358 ? 5.748 3.732 21.347 1.00 86.69 358 PRO A N 1
ATOM 2905 C CA . PRO A 1 358 ? 5.581 4.716 22.421 1.00 86.69 358 PRO A CA 1
ATOM 2906 C C . PRO A 1 358 ? 4.766 5.949 22.009 1.00 86.69 358 PRO A C 1
ATOM 2908 O O . PRO A 1 358 ? 4.306 6.691 22.871 1.00 86.69 358 PRO A O 1
ATOM 2911 N N . PHE A 1 359 ? 4.608 6.186 20.706 1.00 90.00 359 PHE A N 1
ATOM 2912 C CA . PHE A 1 359 ? 3.861 7.321 20.166 1.00 90.00 359 PHE A CA 1
ATOM 2913 C C . PHE A 1 359 ? 2.356 7.047 20.012 1.00 90.00 359 PHE A C 1
ATOM 2915 O O . PHE A 1 359 ? 1.606 7.986 19.758 1.00 90.00 359 PHE A O 1
ATOM 2922 N N . LEU A 1 360 ? 1.910 5.790 20.156 1.00 93.44 360 LEU A N 1
ATOM 2923 C CA . LEU A 1 360 ? 0.495 5.426 20.050 1.00 93.44 360 LEU A CA 1
ATOM 2924 C C . LEU A 1 360 ? -0.217 5.560 21.396 1.00 93.44 360 LEU A C 1
ATOM 2926 O O . LEU A 1 360 ? 0.215 5.010 22.413 1.00 93.44 360 LEU A O 1
ATOM 2930 N N . LYS A 1 361 ? -1.370 6.228 21.385 1.00 94.00 361 LYS A N 1
ATOM 2931 C CA . LYS A 1 361 ? -2.327 6.206 22.493 1.00 94.00 361 LYS A CA 1
ATOM 2932 C C . LYS A 1 361 ? -3.109 4.892 22.481 1.00 94.00 361 LYS A C 1
ATOM 2934 O O . LYS A 1 361 ? -3.209 4.203 21.469 1.00 94.00 361 LYS A O 1
ATOM 2939 N N . VAL A 1 362 ? -3.745 4.562 23.606 1.00 94.31 362 VAL A N 1
ATOM 2940 C CA . VAL A 1 362 ? -4.565 3.339 23.717 1.00 94.31 362 VAL A CA 1
ATOM 2941 C C . VAL A 1 362 ? -5.725 3.331 22.710 1.00 94.31 362 VAL A C 1
ATOM 2943 O O . VAL A 1 362 ? -6.025 2.291 22.128 1.00 94.31 362 VAL A O 1
ATOM 2946 N N . LEU A 1 363 ? -6.340 4.492 22.456 1.00 95.31 363 LEU A N 1
ATOM 2947 C CA . LEU A 1 363 ? -7.398 4.623 21.450 1.00 95.31 363 LEU A CA 1
ATOM 2948 C C . LEU A 1 363 ? -6.879 4.420 20.021 1.00 95.31 363 LEU A C 1
ATOM 2950 O O . LEU A 1 363 ? -7.581 3.812 19.223 1.00 95.31 363 LEU A O 1
ATOM 2954 N N . ASP A 1 364 ? -5.644 4.829 19.715 1.00 96.31 364 ASP A N 1
ATOM 2955 C CA . ASP A 1 364 ? -5.036 4.584 18.401 1.00 96.31 364 ASP A CA 1
ATOM 2956 C C . ASP A 1 364 ? -4.881 3.080 18.155 1.00 96.31 364 ASP A C 1
ATOM 2958 O O . ASP A 1 364 ? -5.249 2.573 17.098 1.00 96.31 364 ASP A O 1
ATOM 2962 N N . ILE A 1 365 ? -4.430 2.341 19.176 1.00 96.38 365 ILE A N 1
ATOM 2963 C CA . ILE A 1 365 ? -4.346 0.877 19.122 1.00 96.38 365 ILE A CA 1
ATOM 2964 C C . ILE A 1 365 ? -5.740 0.283 18.856 1.00 96.38 365 ILE A C 1
ATOM 2966 O O . ILE A 1 365 ? -5.875 -0.597 18.011 1.00 96.38 365 ILE A O 1
ATOM 2970 N N . CYS A 1 366 ? -6.793 0.787 19.504 1.00 96.06 366 CYS A N 1
ATOM 2971 C CA . CYS A 1 366 ? -8.166 0.326 19.256 1.00 96.06 366 CYS A CA 1
ATOM 2972 C C . CYS A 1 366 ? -8.654 0.632 17.836 1.00 96.06 366 CYS A C 1
ATOM 2974 O O . CYS A 1 366 ? -9.342 -0.196 17.239 1.00 96.06 366 CYS A O 1
ATOM 2976 N N . THR A 1 367 ? -8.272 1.775 17.267 1.00 96.75 367 THR A N 1
ATOM 2977 C CA . THR A 1 367 ? -8.541 2.113 15.863 1.00 96.75 367 THR A CA 1
ATOM 2978 C C . THR A 1 367 ? -7.854 1.123 14.916 1.00 96.75 367 THR A C 1
ATOM 2980 O O . THR A 1 367 ? -8.501 0.612 14.004 1.00 96.75 367 THR A O 1
ATOM 2983 N N . LEU A 1 368 ? -6.590 0.761 15.171 1.00 97.62 368 LEU A N 1
ATOM 2984 C CA . LEU A 1 368 ? -5.880 -0.265 14.391 1.00 97.62 368 LEU A CA 1
ATOM 2985 C C . LEU A 1 368 ? -6.565 -1.637 14.492 1.00 97.62 368 LEU A C 1
ATOM 2987 O O . LEU A 1 368 ? -6.764 -2.305 13.481 1.00 97.62 368 LEU A O 1
ATOM 2991 N N . TRP A 1 369 ? -6.973 -2.051 15.694 1.00 97.50 369 TRP A N 1
ATOM 2992 C CA . TRP A 1 369 ? -7.712 -3.304 15.894 1.00 97.50 369 TRP A CA 1
ATOM 2993 C C . TRP A 1 369 ? -9.093 -3.292 15.237 1.00 97.50 369 TRP A C 1
ATOM 2995 O O . TRP A 1 369 ? -9.544 -4.321 14.740 1.00 97.50 369 TRP A O 1
ATOM 3005 N N . THR A 1 370 ? -9.743 -2.130 15.179 1.00 96.38 370 THR A N 1
ATOM 3006 C CA . THR A 1 370 ? -10.990 -1.964 14.427 1.00 96.38 370 THR A CA 1
ATOM 3007 C C . THR A 1 370 ? -10.740 -2.212 12.942 1.00 96.38 370 THR A C 1
ATOM 3009 O O . THR A 1 370 ? -11.458 -3.009 12.352 1.00 96.38 370 THR A O 1
ATOM 3012 N N . ALA A 1 371 ? -9.672 -1.647 12.366 1.00 97.06 371 ALA A N 1
ATOM 3013 C CA . ALA A 1 371 ? -9.292 -1.909 10.975 1.00 97.06 371 ALA A CA 1
ATOM 3014 C C . ALA A 1 371 ? -9.027 -3.406 10.713 1.00 97.06 371 ALA A C 1
ATOM 3016 O O . ALA A 1 371 ? -9.480 -3.941 9.706 1.00 97.06 371 ALA A O 1
ATOM 3017 N N . VAL A 1 372 ? -8.365 -4.112 11.642 1.00 97.19 372 VAL A N 1
ATOM 3018 C CA . VAL A 1 372 ? -8.161 -5.574 11.551 1.00 97.19 372 VAL A CA 1
ATOM 3019 C C . VAL A 1 372 ? -9.495 -6.320 11.473 1.00 97.19 372 VAL A C 1
ATOM 3021 O O . VAL A 1 372 ? -9.665 -7.184 10.615 1.00 97.19 372 VAL A O 1
ATOM 3024 N N . LEU A 1 373 ? -10.447 -6.009 12.358 1.00 94.94 373 LEU A N 1
ATOM 3025 C CA . LEU A 1 373 ? -11.751 -6.677 12.365 1.00 94.94 373 LEU A CA 1
ATOM 3026 C C . LEU A 1 373 ? -12.558 -6.363 11.102 1.00 94.94 373 LEU A C 1
ATOM 3028 O O . LEU A 1 373 ? -13.143 -7.289 10.539 1.00 94.94 373 LEU A O 1
ATOM 3032 N N . THR A 1 374 ? -12.519 -5.114 10.628 1.00 93.25 374 THR A N 1
ATOM 3033 C CA . THR A 1 374 ? -13.139 -4.699 9.362 1.00 93.25 374 THR A CA 1
ATOM 3034 C C . THR A 1 374 ? -12.590 -5.515 8.189 1.00 93.25 374 THR A C 1
ATOM 3036 O O . THR A 1 374 ? -13.361 -6.112 7.445 1.00 93.25 374 THR A O 1
ATOM 3039 N N . LEU A 1 375 ? -11.264 -5.644 8.063 1.00 95.19 375 LEU A N 1
ATOM 3040 C CA . LEU A 1 375 ? -10.627 -6.417 6.983 1.00 95.19 375 LEU A CA 1
ATOM 3041 C C . LEU A 1 375 ? -10.882 -7.931 7.086 1.00 95.19 375 LEU A C 1
ATOM 3043 O O . LEU A 1 375 ? -10.937 -8.631 6.078 1.00 95.19 375 LEU A O 1
ATOM 3047 N N . LEU A 1 376 ? -11.077 -8.472 8.293 1.00 93.56 376 LEU A N 1
ATOM 3048 C CA . LEU A 1 376 ? -11.492 -9.871 8.479 1.00 93.56 376 LEU A CA 1
ATOM 3049 C C . LEU A 1 376 ? -12.960 -10.121 8.104 1.00 93.56 376 LEU A C 1
ATOM 3051 O O . LEU A 1 376 ? -13.365 -11.284 8.022 1.00 93.56 376 LEU A O 1
ATOM 3055 N N . GLN A 1 377 ? -13.754 -9.065 7.927 1.00 89.81 377 GLN A N 1
ATOM 3056 C CA . GLN A 1 377 ? -15.133 -9.091 7.427 1.00 89.81 377 GLN A CA 1
ATOM 3057 C C . GLN A 1 377 ? -15.232 -8.640 5.959 1.00 89.81 377 GLN A C 1
ATOM 3059 O O . GLN A 1 377 ? -16.339 -8.485 5.450 1.00 89.81 377 GLN A O 1
ATOM 3064 N N . ASP A 1 378 ? -14.096 -8.435 5.283 1.00 90.50 378 ASP A N 1
ATOM 3065 C CA . ASP A 1 378 ? -14.052 -7.997 3.887 1.00 90.50 378 ASP A CA 1
ATOM 3066 C C . ASP A 1 378 ? -14.777 -8.992 2.968 1.00 90.50 378 ASP A C 1
ATOM 3068 O O . ASP A 1 378 ? -14.715 -10.213 3.153 1.00 90.50 378 ASP A O 1
ATOM 3072 N N . ASP A 1 379 ? -15.456 -8.477 1.950 1.00 85.38 379 ASP A N 1
ATOM 3073 C CA . ASP A 1 379 ? -16.145 -9.293 0.954 1.00 85.38 379 ASP A CA 1
ATOM 3074 C C . ASP A 1 379 ? -15.158 -10.042 0.040 1.00 85.38 379 ASP A C 1
ATOM 3076 O O . ASP A 1 379 ? -15.475 -11.112 -0.496 1.00 85.38 379 ASP A O 1
ATOM 3080 N N . CYS A 1 380 ? -13.934 -9.529 -0.093 1.00 87.94 380 CYS A N 1
ATOM 3081 C CA . CYS A 1 380 ? -12.868 -10.139 -0.863 1.00 87.94 380 CYS A CA 1
ATOM 3082 C C . CYS A 1 380 ? -12.101 -11.195 -0.052 1.00 87.94 380 CYS A C 1
ATOM 3084 O O . CYS A 1 380 ? -11.398 -10.912 0.922 1.00 87.94 380 CYS A O 1
ATOM 3086 N N . GLN A 1 381 ? -12.161 -12.445 -0.524 1.00 88.50 381 GLN A N 1
ATOM 3087 C CA . GLN A 1 381 ? -11.482 -13.581 0.104 1.00 88.50 381 GLN A CA 1
ATOM 3088 C C . GLN A 1 381 ? -9.975 -13.356 0.287 1.00 88.50 381 GLN A C 1
ATOM 3090 O O . GLN A 1 381 ? -9.447 -13.690 1.344 1.00 88.50 381 GLN A O 1
ATOM 3095 N N . SER A 1 382 ? -9.290 -12.767 -0.698 1.00 90.00 382 SER A N 1
ATOM 3096 C CA . SER A 1 382 ? -7.839 -12.572 -0.620 1.00 90.00 382 SER A CA 1
ATOM 3097 C C . SER A 1 382 ? -7.440 -11.549 0.445 1.00 90.00 382 SER A C 1
ATOM 3099 O O . SER A 1 382 ? -6.399 -11.715 1.072 1.00 90.00 382 SER A O 1
ATOM 3101 N N . VAL A 1 383 ? -8.264 -10.522 0.700 1.00 92.19 383 VAL A N 1
ATOM 3102 C CA . VAL A 1 383 ? -8.026 -9.556 1.790 1.00 92.19 383 VAL A CA 1
ATOM 3103 C C . VAL A 1 383 ? -8.195 -10.239 3.145 1.00 92.19 383 VAL A C 1
ATOM 3105 O O . VAL A 1 383 ? -7.366 -10.051 4.038 1.00 92.19 383 VAL A O 1
ATOM 3108 N N . ARG A 1 384 ? -9.218 -11.088 3.294 1.00 92.38 384 ARG A N 1
ATOM 3109 C CA . ARG A 1 384 ? -9.447 -11.847 4.533 1.00 92.38 384 ARG A CA 1
ATOM 3110 C C . ARG A 1 384 ? -8.334 -12.839 4.832 1.00 92.38 384 ARG A C 1
ATOM 3112 O O . ARG A 1 384 ? -7.904 -12.938 5.980 1.00 92.38 384 ARG A O 1
ATOM 3119 N N . GLU A 1 385 ? -7.891 -13.583 3.823 1.00 91.06 385 GLU A N 1
ATOM 3120 C CA . GLU A 1 385 ? -6.786 -14.538 3.950 1.00 91.06 385 GLU A CA 1
ATOM 3121 C C . GLU A 1 385 ? -5.501 -13.821 4.345 1.00 91.06 385 GLU A C 1
ATOM 3123 O O . GLU A 1 385 ? -4.911 -14.168 5.363 1.00 91.06 385 GLU A O 1
ATOM 3128 N N . LEU A 1 386 ? -5.156 -12.748 3.630 1.00 92.06 386 LEU A N 1
ATOM 3129 C CA . LEU A 1 386 ? -3.999 -11.919 3.946 1.00 92.06 386 LEU A CA 1
ATOM 3130 C C . LEU A 1 386 ? -4.068 -11.376 5.380 1.00 92.06 386 LEU A C 1
ATOM 3132 O O . LEU A 1 386 ? -3.130 -11.518 6.153 1.00 92.06 386 LEU A O 1
ATOM 3136 N N . THR A 1 387 ? -5.208 -10.821 5.792 1.00 95.00 387 THR A N 1
ATOM 3137 C CA . THR A 1 387 ? -5.379 -10.288 7.156 1.00 95.00 387 THR A CA 1
ATOM 3138 C C . THR A 1 387 ? -5.304 -11.386 8.221 1.00 95.00 387 THR A C 1
ATOM 3140 O O . THR A 1 387 ? -4.845 -11.142 9.338 1.00 95.00 387 THR A O 1
ATOM 3143 N N . SER A 1 388 ? -5.714 -12.614 7.894 1.00 93.62 388 SER A N 1
ATOM 3144 C CA . SER A 1 388 ? -5.642 -13.757 8.812 1.00 93.62 388 SER A CA 1
ATOM 3145 C C . SER A 1 388 ? -4.201 -14.126 9.176 1.00 93.62 388 SER A C 1
ATOM 3147 O O . SER A 1 388 ? -3.982 -14.650 10.275 1.00 93.62 388 SER A O 1
ATOM 3149 N N . ASP A 1 389 ? -3.221 -13.771 8.337 1.00 90.69 389 ASP A N 1
ATOM 3150 C CA . ASP A 1 389 ? -1.792 -13.988 8.598 1.00 90.69 389 ASP A CA 1
ATOM 3151 C C . ASP A 1 389 ? -1.284 -13.217 9.827 1.00 90.69 389 ASP A C 1
ATOM 3153 O O . ASP A 1 389 ? -0.324 -13.651 10.471 1.00 90.69 389 ASP A O 1
ATOM 3157 N N . LEU A 1 390 ? -1.984 -12.156 10.259 1.00 92.25 390 LEU A N 1
ATOM 3158 C CA . LEU A 1 390 ? -1.715 -11.481 11.539 1.00 92.25 390 LEU A CA 1
ATOM 3159 C C . LEU A 1 390 ? -1.740 -12.442 12.731 1.00 92.25 390 LEU A C 1
ATOM 3161 O O . LEU A 1 390 ? -1.040 -12.218 13.721 1.00 92.25 390 LEU A O 1
ATOM 3165 N N . THR A 1 391 ? -2.510 -13.529 12.637 1.00 91.69 391 THR A N 1
ATOM 3166 C CA . THR A 1 391 ? -2.567 -14.568 13.671 1.00 91.69 391 THR A CA 1
ATOM 3167 C C . THR A 1 391 ? -1.190 -15.188 13.902 1.00 91.69 391 THR A C 1
ATOM 3169 O O . THR A 1 391 ? -0.826 -15.446 15.045 1.00 91.69 391 THR A O 1
ATOM 3172 N N . HIS A 1 392 ? -0.398 -15.394 12.849 1.00 88.94 392 HIS A N 1
ATOM 3173 C CA . HIS A 1 392 ? 0.945 -15.964 12.968 1.00 88.94 392 HIS A CA 1
ATOM 3174 C C . HIS A 1 392 ? 1.947 -14.970 13.560 1.00 88.94 392 HIS A C 1
ATOM 3176 O O . HIS A 1 392 ? 2.835 -15.375 14.310 1.00 88.94 392 HIS A O 1
ATOM 3182 N N . SER A 1 393 ? 1.787 -13.681 13.258 1.00 88.00 393 SER A N 1
ATOM 3183 C CA . SER A 1 393 ? 2.667 -12.622 13.762 1.00 88.00 393 SER A CA 1
ATOM 3184 C C . SER A 1 393 ? 2.413 -12.290 15.235 1.00 88.00 393 SER A C 1
ATOM 3186 O O . SER A 1 393 ? 3.358 -12.033 15.979 1.00 88.00 393 SER A O 1
ATOM 3188 N N . LEU A 1 394 ? 1.150 -12.305 15.675 1.00 89.56 394 LEU A N 1
ATOM 3189 C CA . LEU A 1 394 ? 0.759 -11.923 17.039 1.00 89.56 394 LEU A CA 1
ATOM 3190 C C . LEU A 1 394 ? 0.654 -13.105 18.010 1.00 89.56 394 LEU A C 1
ATOM 3192 O O . LEU A 1 394 ? 0.780 -12.906 19.216 1.00 89.56 394 LEU A O 1
ATOM 3196 N N . LEU A 1 395 ? 0.434 -14.324 17.507 1.00 88.50 395 LEU A N 1
ATOM 3197 C CA . LEU A 1 395 ? 0.310 -15.545 18.308 1.00 88.50 395 LEU A CA 1
ATOM 3198 C C . LEU A 1 395 ? 1.340 -16.583 17.832 1.00 88.50 395 LEU A C 1
ATOM 3200 O O . LEU A 1 395 ? 0.972 -17.547 17.157 1.00 88.50 395 LEU A O 1
ATOM 3204 N N . PRO A 1 396 ? 2.632 -16.412 18.171 1.00 76.31 396 PRO A N 1
ATOM 3205 C CA . PRO A 1 396 ? 3.717 -17.247 17.648 1.00 76.31 396 PRO A CA 1
ATOM 3206 C C . PRO A 1 396 ? 3.613 -18.731 18.038 1.00 76.31 396 PRO A C 1
ATOM 3208 O O . PRO A 1 396 ? 4.197 -19.577 17.364 1.00 76.31 396 PRO A O 1
ATOM 3211 N N . ASP A 1 397 ? 2.843 -19.055 19.082 1.00 78.94 397 ASP A N 1
ATOM 3212 C CA . ASP A 1 397 ? 2.575 -20.433 19.512 1.00 78.94 397 ASP A CA 1
ATOM 3213 C C . ASP A 1 397 ? 1.543 -21.157 18.626 1.00 78.94 397 ASP A C 1
ATOM 3215 O O . ASP A 1 397 ? 1.372 -22.375 18.738 1.00 78.94 397 ASP A O 1
ATOM 3219 N N . ASN A 1 398 ? 0.847 -20.445 17.730 1.00 75.44 398 ASN A N 1
ATOM 3220 C CA . ASN A 1 398 ? -0.056 -21.083 16.778 1.00 75.44 398 ASN A CA 1
ATOM 3221 C C . ASN A 1 398 ? 0.728 -21.803 15.671 1.00 75.44 398 ASN A C 1
ATOM 3223 O O . ASN A 1 398 ? 1.705 -21.268 15.139 1.00 75.44 398 ASN A O 1
ATOM 3227 N N . PRO A 1 399 ? 0.275 -22.998 15.248 1.00 71.69 399 PRO A N 1
ATOM 3228 C CA . PRO A 1 399 ? 0.884 -23.688 14.122 1.00 71.69 399 PRO A CA 1
ATOM 3229 C C . PRO A 1 399 ? 0.826 -22.800 12.872 1.00 71.69 399 PRO A C 1
ATOM 3231 O O . PRO A 1 399 ? -0.188 -22.152 12.619 1.00 71.69 399 PRO A O 1
ATOM 3234 N N . LYS A 1 400 ? 1.903 -22.797 12.073 1.00 74.19 400 LYS A N 1
ATOM 3235 C CA . LYS A 1 400 ? 2.028 -22.061 10.795 1.00 74.19 400 LYS A CA 1
ATOM 3236 C C . LYS A 1 400 ? 1.170 -22.675 9.674 1.00 74.19 400 LYS A C 1
ATOM 3238 O O . LYS A 1 400 ? 1.658 -22.953 8.583 1.00 74.19 400 LYS A O 1
ATOM 3243 N N . ILE A 1 401 ? -0.079 -22.993 9.986 1.00 74.50 401 ILE A N 1
ATOM 3244 C CA . ILE A 1 401 ? -1.081 -23.513 9.060 1.00 74.50 401 ILE A CA 1
ATOM 3245 C C . ILE A 1 401 ? -2.026 -22.351 8.746 1.00 74.50 401 ILE A C 1
ATOM 3247 O O . ILE A 1 401 ? -2.422 -21.678 9.699 1.00 74.50 401 ILE A O 1
ATOM 3251 N N . PRO A 1 402 ? -2.427 -22.147 7.476 1.00 76.50 402 PRO A N 1
ATOM 3252 C CA . PRO A 1 402 ? -3.370 -21.097 7.108 1.00 76.50 402 PRO A CA 1
ATOM 3253 C C . PRO A 1 402 ? -4.595 -21.092 8.024 1.00 76.50 402 PRO A C 1
ATOM 3255 O O . PRO A 1 402 ? -5.298 -22.101 8.160 1.00 76.50 402 PRO A O 1
ATOM 3258 N N . VAL A 1 403 ? -4.828 -19.961 8.686 1.00 80.75 403 VAL A N 1
ATOM 3259 C CA . VAL A 1 403 ? -5.943 -19.794 9.617 1.00 80.75 403 VAL A CA 1
ATOM 3260 C C . VAL A 1 403 ? -7.135 -19.250 8.842 1.00 80.75 403 VAL A C 1
ATOM 3262 O O . VAL A 1 403 ? -7.056 -18.199 8.219 1.00 80.75 403 VAL A O 1
ATOM 3265 N N . LEU A 1 404 ? -8.265 -19.957 8.892 1.00 86.56 404 LEU A N 1
ATOM 3266 C CA . LEU A 1 404 ? -9.512 -19.464 8.305 1.00 86.56 404 LEU A CA 1
ATOM 3267 C C . LEU A 1 404 ? -9.932 -18.146 8.973 1.00 86.56 404 LEU A C 1
ATOM 3269 O O . LEU A 1 404 ? -9.882 -18.050 10.199 1.00 86.56 404 LEU A O 1
ATOM 3273 N N . ALA A 1 405 ? -10.444 -17.186 8.198 1.00 85.25 405 ALA A N 1
ATOM 3274 C CA . ALA A 1 405 ? -10.798 -15.844 8.677 1.00 85.25 405 ALA A CA 1
ATOM 3275 C C . ALA A 1 405 ? -11.689 -15.831 9.934 1.00 85.25 405 ALA A C 1
ATOM 3277 O O . ALA A 1 405 ? -11.427 -15.087 10.876 1.00 85.25 405 ALA A O 1
ATOM 3278 N N . ASN A 1 406 ? -12.686 -16.722 10.016 1.00 86.56 406 ASN A N 1
ATOM 3279 C CA . ASN A 1 406 ? -13.538 -16.848 11.207 1.00 86.56 406 ASN A CA 1
ATOM 3280 C C . ASN A 1 406 ? -12.750 -17.266 12.457 1.00 86.56 406 ASN A C 1
ATOM 3282 O O . ASN A 1 406 ? -12.995 -16.761 13.553 1.00 86.56 406 ASN A O 1
ATOM 3286 N N . ARG A 1 407 ? -11.780 -18.173 12.299 1.00 89.81 407 ARG A N 1
ATOM 3287 C CA . ARG A 1 407 ? -10.910 -18.601 13.397 1.00 89.81 407 ARG A CA 1
ATOM 3288 C C . ARG A 1 407 ? -9.891 -17.520 13.749 1.00 89.81 407 ARG A C 1
ATOM 3290 O O . ARG A 1 407 ? -9.632 -17.316 14.933 1.00 89.81 407 ARG A O 1
ATOM 3297 N N . ALA A 1 408 ? -9.351 -16.823 12.749 1.00 91.69 408 ALA A N 1
ATOM 3298 C CA . ALA A 1 408 ? -8.466 -15.681 12.955 1.00 91.69 408 ALA A CA 1
ATOM 3299 C C . ALA A 1 408 ? -9.177 -14.604 13.782 1.00 91.69 408 ALA A C 1
ATOM 3301 O O . ALA A 1 408 ? -8.643 -14.180 14.800 1.00 91.69 408 ALA A O 1
ATOM 3302 N N . ARG A 1 409 ? -10.426 -14.263 13.439 1.00 92.00 409 ARG A N 1
ATOM 3303 C CA . ARG A 1 409 ? -11.272 -13.307 14.174 1.00 92.00 409 ARG A CA 1
ATOM 3304 C C . ARG A 1 409 ? -11.410 -13.661 15.655 1.00 92.00 409 ARG A C 1
ATOM 3306 O O . ARG A 1 409 ? -11.187 -12.809 16.506 1.00 92.00 409 ARG A O 1
ATOM 3313 N N . GLU A 1 410 ? -11.721 -14.916 15.979 1.00 93.12 410 GLU A N 1
ATOM 3314 C CA . GLU A 1 410 ? -11.823 -15.382 17.371 1.00 93.12 410 GLU A CA 1
ATOM 3315 C C . GLU A 1 410 ? -10.490 -15.252 18.131 1.00 93.12 410 GLU A C 1
ATOM 3317 O O . GLU A 1 410 ? -10.460 -14.768 19.265 1.00 93.12 410 GLU A O 1
ATOM 3322 N N . LEU A 1 411 ? -9.386 -15.694 17.522 1.00 93.62 411 LEU A N 1
ATOM 3323 C CA . LEU A 1 411 ? -8.056 -15.683 18.137 1.00 93.62 411 LEU A CA 1
ATOM 3324 C C . LEU A 1 411 ? -7.532 -14.258 18.348 1.00 93.62 411 LEU A C 1
ATOM 3326 O O . LEU A 1 411 ? -7.053 -13.923 19.431 1.00 93.62 411 LEU A O 1
ATOM 3330 N N . LEU A 1 412 ? -7.664 -13.419 17.326 1.00 94.69 412 LEU A N 1
ATOM 3331 C CA . LEU A 1 412 ? -7.235 -12.027 17.322 1.00 94.69 412 LEU A CA 1
ATOM 3332 C C . LEU A 1 412 ? -8.070 -11.186 18.297 1.00 94.69 412 LEU A C 1
ATOM 3334 O O . LEU A 1 412 ? -7.507 -10.398 19.053 1.00 94.69 412 LEU A O 1
ATOM 3338 N N . LEU A 1 413 ? -9.383 -11.420 18.389 1.00 95.56 413 LEU A N 1
ATOM 3339 C CA . LEU A 1 413 ? -10.225 -10.748 19.381 1.00 95.56 413 LEU A CA 1
ATOM 3340 C C . LEU A 1 413 ? -9.832 -11.119 20.821 1.00 95.56 413 LEU A C 1
ATOM 3342 O O . LEU A 1 413 ? -9.795 -10.249 21.689 1.00 95.56 413 LEU A O 1
ATOM 3346 N N . ARG A 1 414 ? -9.493 -12.387 21.092 1.00 94.44 414 ARG A N 1
ATOM 3347 C CA . ARG A 1 414 ? -8.959 -12.785 22.409 1.00 94.44 414 ARG A CA 1
ATOM 3348 C C . ARG A 1 414 ? -7.642 -12.080 22.721 1.00 94.44 414 ARG A C 1
ATOM 3350 O O . ARG A 1 414 ? -7.499 -11.552 23.820 1.00 94.44 414 ARG A O 1
ATOM 3357 N N . GLN A 1 415 ? -6.732 -12.018 21.748 1.00 95.19 415 GLN A N 1
ATOM 3358 C CA . GLN A 1 415 ? -5.456 -11.317 21.895 1.00 95.19 415 GLN A CA 1
ATOM 3359 C C . GLN A 1 415 ? -5.654 -9.826 22.207 1.00 95.19 415 GLN A C 1
ATOM 3361 O O . GLN A 1 415 ? -4.982 -9.291 23.089 1.00 95.19 415 GLN A O 1
ATOM 3366 N N . PHE A 1 416 ? -6.598 -9.162 21.532 1.00 96.31 416 PHE A N 1
ATOM 3367 C CA . PHE A 1 416 ? -6.973 -7.779 21.835 1.00 96.31 416 PHE A CA 1
ATOM 3368 C C . PHE A 1 416 ? -7.441 -7.616 23.286 1.00 96.31 416 PHE A C 1
ATOM 3370 O O . PHE A 1 416 ? -6.982 -6.714 23.986 1.00 96.31 416 PHE A O 1
ATOM 3377 N N . VAL A 1 417 ? -8.337 -8.491 23.752 1.00 96.38 417 VAL A N 1
ATOM 3378 C CA . VAL A 1 417 ? -8.890 -8.426 25.114 1.00 96.38 417 VAL A CA 1
ATOM 3379 C C . VAL A 1 417 ? -7.794 -8.601 26.152 1.00 96.38 417 VAL A C 1
ATOM 3381 O O . VAL A 1 417 ? -7.712 -7.803 27.083 1.00 96.38 417 VAL A O 1
ATOM 3384 N N . ASP A 1 418 ? -6.936 -9.605 25.984 1.00 94.56 418 ASP A N 1
ATOM 3385 C CA . ASP A 1 418 ? -5.839 -9.872 26.914 1.00 94.56 418 ASP A C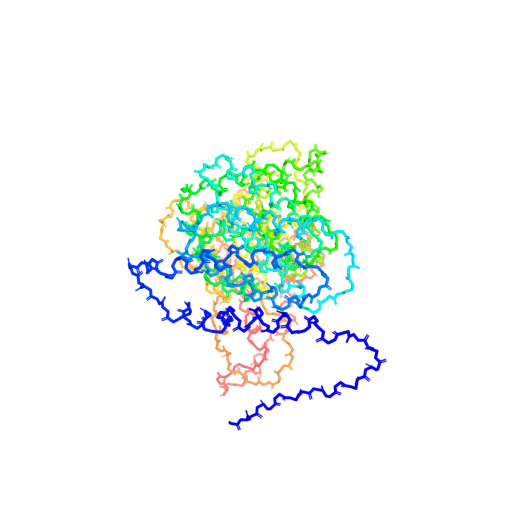A 1
ATOM 3386 C C . ASP A 1 418 ? -4.858 -8.683 26.961 1.00 94.56 418 ASP A C 1
ATOM 3388 O O . ASP A 1 418 ? -4.437 -8.261 28.042 1.00 94.56 418 ASP A O 1
ATOM 3392 N N . LEU A 1 419 ? -4.570 -8.068 25.806 1.00 95.00 419 LEU A N 1
ATOM 3393 C CA . LEU A 1 419 ? -3.755 -6.855 25.709 1.00 95.00 419 LEU A CA 1
ATOM 3394 C C . LEU A 1 419 ? -4.402 -5.652 26.413 1.00 95.00 419 LEU A C 1
ATOM 3396 O O . LEU A 1 419 ? -3.728 -4.932 27.151 1.00 95.00 419 LEU A O 1
ATOM 3400 N N . MET A 1 420 ? -5.691 -5.403 26.177 1.00 95.56 420 MET A N 1
ATOM 3401 C CA . MET A 1 420 ? -6.374 -4.223 26.711 1.00 95.56 420 MET A CA 1
ATOM 3402 C C . MET A 1 420 ? -6.716 -4.354 28.188 1.00 95.56 420 MET A C 1
ATOM 3404 O O . MET A 1 420 ? -6.660 -3.355 28.900 1.00 95.56 420 MET A O 1
ATOM 3408 N N . LEU A 1 421 ? -6.976 -5.565 28.685 1.00 94.19 421 LEU A N 1
ATOM 3409 C CA . LEU A 1 421 ? -7.104 -5.817 30.122 1.00 94.19 421 LEU A CA 1
ATOM 3410 C C . LEU A 1 421 ? -5.840 -5.402 30.885 1.00 94.19 421 LEU A C 1
ATOM 3412 O O . LEU A 1 421 ? -5.941 -4.865 31.985 1.00 94.19 421 LEU A O 1
ATOM 3416 N N . ALA A 1 422 ? -4.661 -5.601 30.289 1.00 92.56 422 ALA A N 1
ATOM 3417 C CA . ALA A 1 422 ? -3.391 -5.188 30.879 1.00 92.56 422 ALA A CA 1
ATOM 3418 C C . ALA A 1 422 ? -3.115 -3.674 30.769 1.00 92.56 422 ALA A C 1
ATOM 3420 O O . ALA A 1 422 ? -2.257 -3.165 31.490 1.00 92.56 422 ALA A O 1
ATOM 3421 N N . ARG A 1 423 ? -3.803 -2.953 29.870 1.00 91.75 423 ARG A N 1
ATOM 3422 C CA . ARG A 1 423 ? -3.532 -1.536 29.561 1.00 91.75 423 ARG A CA 1
ATOM 3423 C C . ARG A 1 423 ? -4.607 -0.583 30.070 1.00 91.75 423 ARG A C 1
ATOM 3425 O O . ARG A 1 423 ? -4.303 0.318 30.844 1.00 91.75 423 ARG A O 1
ATOM 3432 N N . ASP A 1 424 ? -5.839 -0.751 29.605 1.00 93.56 424 ASP A N 1
ATOM 3433 C CA . ASP A 1 424 ? -6.992 0.058 29.997 1.00 93.56 424 ASP A CA 1
ATOM 3434 C C . ASP A 1 424 ? -8.282 -0.750 29.792 1.00 93.56 424 ASP A C 1
ATOM 3436 O O . ASP A 1 424 ? -8.826 -0.860 28.688 1.00 93.56 424 ASP A O 1
ATOM 3440 N N . VAL A 1 425 ? -8.794 -1.299 30.893 1.00 93.94 425 VAL A N 1
ATOM 3441 C CA . VAL A 1 425 ? -10.009 -2.121 30.895 1.00 93.94 425 VAL A CA 1
ATOM 3442 C C . VAL A 1 425 ? -11.227 -1.342 30.392 1.00 93.94 425 VAL A C 1
ATOM 3444 O O . VAL A 1 425 ? -12.073 -1.900 29.698 1.00 93.94 425 VAL A O 1
ATOM 3447 N N . SER A 1 426 ? -11.324 -0.048 30.702 1.00 92.06 426 SER A N 1
ATOM 3448 C CA . SER A 1 426 ? -12.471 0.754 30.269 1.00 92.06 426 SER A CA 1
ATOM 3449 C C . SER A 1 426 ? -12.480 0.948 28.754 1.00 92.06 426 SER A C 1
ATOM 3451 O O . SER A 1 426 ? -13.541 0.886 28.139 1.00 92.06 426 SER A O 1
ATOM 3453 N N . VAL A 1 427 ? -11.305 1.093 28.131 1.00 93.31 427 VAL A N 1
ATOM 3454 C CA . VAL A 1 427 ? -11.190 1.130 26.667 1.00 93.31 427 VAL A CA 1
ATOM 3455 C C . VAL A 1 427 ? -11.529 -0.230 26.059 1.00 93.31 427 VAL A C 1
ATOM 3457 O O . VAL A 1 427 ? -12.240 -0.269 25.059 1.00 93.31 427 VAL A O 1
ATOM 3460 N N . CYS A 1 428 ? -11.104 -1.335 26.686 1.00 95.62 428 CYS A N 1
ATOM 3461 C CA . CYS A 1 428 ? -11.495 -2.687 26.272 1.00 95.62 428 CYS A CA 1
ATOM 3462 C C . CYS A 1 428 ? -13.023 -2.822 26.181 1.00 95.62 428 CYS A C 1
ATOM 3464 O O . CYS A 1 428 ? -13.558 -3.228 25.151 1.00 95.62 428 CYS A O 1
ATOM 3466 N N . VAL A 1 429 ? -13.732 -2.415 27.240 1.00 93.31 429 VAL A N 1
ATOM 3467 C CA . VAL A 1 429 ? -15.199 -2.464 27.297 1.00 93.31 429 VAL A CA 1
ATOM 3468 C C . VAL A 1 429 ? -15.827 -1.560 26.237 1.00 93.31 429 VAL A C 1
ATOM 3470 O O . VAL A 1 429 ? -16.718 -2.008 25.519 1.00 93.31 429 VAL A O 1
ATOM 3473 N N . VAL A 1 430 ? -15.351 -0.320 26.091 1.00 93.25 430 VAL A N 1
ATOM 3474 C CA . VAL A 1 430 ? -15.862 0.622 25.080 1.00 93.25 430 VAL A CA 1
ATOM 3475 C C . VAL A 1 430 ? -15.681 0.078 23.659 1.00 93.25 430 VAL A C 1
ATOM 3477 O O . VAL A 1 430 ? -16.618 0.151 22.868 1.00 93.25 430 VAL A O 1
ATOM 3480 N N . ALA A 1 431 ? -14.527 -0.509 23.337 1.00 95.12 431 ALA A N 1
ATOM 3481 C CA . ALA A 1 431 ? -14.261 -1.101 22.026 1.00 95.12 431 ALA A CA 1
ATOM 3482 C C . ALA A 1 431 ? -15.141 -2.329 21.754 1.00 95.12 431 ALA A C 1
ATOM 3484 O O . ALA A 1 431 ? -15.773 -2.410 20.703 1.00 95.12 431 ALA A O 1
ATOM 3485 N N . LEU A 1 432 ? -15.259 -3.251 22.717 1.00 95.19 432 LEU A N 1
ATOM 3486 C CA . LEU A 1 432 ? -16.127 -4.427 22.586 1.00 95.19 432 LEU A CA 1
ATOM 3487 C C . LEU A 1 432 ? -17.597 -4.034 22.417 1.00 95.19 432 LEU A C 1
ATOM 3489 O O . LEU A 1 432 ? -18.299 -4.635 21.603 1.00 95.19 432 LEU A O 1
ATOM 3493 N N . LEU A 1 433 ? -18.065 -3.023 23.152 1.00 91.81 433 LEU A N 1
ATOM 3494 C CA . LEU A 1 433 ? -19.407 -2.467 22.978 1.00 91.81 433 LEU A CA 1
ATOM 3495 C C . LEU A 1 433 ? -19.573 -1.849 21.594 1.00 91.81 433 LEU A C 1
ATOM 3497 O O . LEU A 1 433 ? -20.575 -2.121 20.936 1.00 91.81 433 LEU A O 1
ATOM 3501 N N . ALA A 1 434 ? -18.594 -1.062 21.142 1.00 91.50 434 ALA A N 1
ATOM 3502 C CA . ALA A 1 434 ? -18.639 -0.440 19.828 1.00 91.50 434 ALA A CA 1
ATOM 3503 C C . ALA A 1 434 ? -18.736 -1.495 18.724 1.00 91.50 434 ALA A C 1
ATOM 3505 O O . ALA A 1 434 ? -19.651 -1.437 17.915 1.00 91.50 434 ALA A O 1
ATOM 3506 N N . TRP A 1 435 ? -17.884 -2.520 18.733 1.00 93.00 435 TRP A N 1
ATOM 3507 C CA . TRP A 1 435 ? -17.922 -3.595 17.735 1.00 93.00 435 TRP A CA 1
ATOM 3508 C C . TRP A 1 435 ? -19.179 -4.467 17.827 1.00 93.00 435 TRP A C 1
ATOM 3510 O O . TRP A 1 435 ? -19.659 -4.961 16.810 1.00 93.00 435 TRP A O 1
ATOM 3520 N N . SER A 1 436 ? -19.757 -4.623 19.022 1.00 90.81 436 SER A N 1
ATOM 3521 C CA . SER A 1 436 ? -21.032 -5.336 19.192 1.00 90.81 436 SER A CA 1
ATOM 3522 C C . SER A 1 436 ? -22.215 -4.561 18.607 1.00 90.81 436 SER A C 1
ATOM 3524 O O . SER A 1 436 ? -23.200 -5.174 18.207 1.00 90.81 436 SER A O 1
ATOM 3526 N N . LEU A 1 437 ? -22.130 -3.229 18.578 1.00 84.88 437 LEU A N 1
ATOM 3527 C CA . LEU A 1 437 ? -23.207 -2.320 18.174 1.00 84.88 437 LEU A CA 1
ATOM 3528 C C . LEU A 1 437 ? -22.949 -1.626 16.829 1.00 84.88 437 LEU A C 1
ATOM 3530 O O . LEU A 1 437 ? -23.816 -0.893 16.357 1.00 84.88 437 LEU A O 1
ATOM 3534 N N . LEU A 1 438 ? -21.783 -1.846 16.218 1.00 80.12 438 LEU A N 1
ATOM 3535 C CA . LEU A 1 438 ? -21.389 -1.243 14.952 1.00 80.12 438 LEU A CA 1
ATOM 3536 C C . LEU A 1 438 ? -22.406 -1.629 13.880 1.00 80.12 438 LEU A C 1
ATOM 3538 O O . LEU A 1 438 ? -22.622 -2.813 13.615 1.00 80.12 438 LEU A O 1
ATOM 3542 N N . ASN A 1 439 ? -23.049 -0.636 13.276 1.00 66.19 439 ASN A N 1
ATOM 3543 C CA . ASN A 1 439 ? -23.962 -0.859 12.167 1.00 66.19 439 ASN A CA 1
ATOM 3544 C C . ASN A 1 439 ? -23.157 -0.845 10.870 1.00 66.19 439 ASN A C 1
ATOM 3546 O O . ASN A 1 439 ? -22.763 0.214 10.399 1.00 66.19 439 ASN A O 1
ATOM 3550 N N . SER A 1 440 ? -22.942 -2.020 10.291 1.00 53.25 440 SER A N 1
ATOM 3551 C CA . SER A 1 440 ? -22.261 -2.203 8.999 1.00 53.25 440 SER A CA 1
ATOM 3552 C C . SER A 1 440 ? -23.156 -1.862 7.803 1.00 53.25 440 SER A C 1
ATOM 3554 O O . SER A 1 440 ? -22.721 -1.900 6.659 1.00 53.25 440 SER A O 1
ATOM 3556 N N . ALA A 1 441 ? -24.422 -1.527 8.057 1.00 46.31 441 ALA A N 1
ATOM 3557 C CA . ALA A 1 441 ? -25.359 -1.131 7.027 1.00 46.31 441 ALA A CA 1
ATOM 3558 C C . ALA A 1 441 ? -25.216 0.366 6.742 1.00 46.31 441 ALA A C 1
ATOM 3560 O O . ALA A 1 441 ? -25.732 1.205 7.487 1.00 46.31 441 ALA A O 1
ATOM 3561 N N . GLY A 1 442 ? -24.523 0.672 5.645 1.00 42.53 442 GLY A N 1
ATOM 3562 C CA . GLY A 1 442 ? -24.614 1.961 4.977 1.00 42.53 442 GLY A CA 1
ATOM 3563 C C . GLY A 1 442 ? -26.070 2.359 4.721 1.00 42.53 442 GLY A C 1
ATOM 3564 O O . GLY A 1 442 ? -26.984 1.531 4.733 1.00 42.53 442 GLY A O 1
ATOM 3565 N N . GLU A 1 443 ? -26.281 3.658 4.524 1.00 38.72 443 GLU A N 1
ATOM 3566 C CA . GLU A 1 443 ? -27.568 4.229 4.140 1.00 38.72 443 GLU A CA 1
ATOM 3567 C C . GLU A 1 443 ? -28.132 3.495 2.912 1.00 38.72 443 GLU A C 1
ATOM 3569 O O . GLU A 1 443 ? -27.742 3.755 1.775 1.00 38.72 443 GLU A O 1
ATOM 3574 N N . GLU A 1 444 ? -29.075 2.575 3.118 1.00 46.16 444 GLU A N 1
ATOM 3575 C CA . GLU A 1 444 ? -29.867 2.060 2.012 1.00 46.16 444 GLU A CA 1
ATOM 3576 C C . GLU A 1 444 ? -30.789 3.181 1.539 1.00 46.16 444 GLU A C 1
ATOM 3578 O O . GLU A 1 444 ? -31.761 3.570 2.196 1.00 46.16 444 GLU A O 1
ATOM 3583 N N . THR A 1 445 ? -30.482 3.686 0.346 1.00 41.56 445 THR A N 1
ATOM 3584 C CA . THR A 1 445 ? -31.471 4.285 -0.540 1.00 41.56 445 THR A CA 1
ATOM 3585 C C . THR A 1 445 ? -32.709 3.403 -0.527 1.00 41.56 445 THR A C 1
ATOM 3587 O O . THR A 1 445 ? -32.618 2.219 -0.841 1.00 41.56 445 THR A O 1
ATOM 3590 N N . VAL A 1 446 ? -33.846 3.985 -0.150 1.00 41.66 446 VAL A N 1
ATOM 3591 C CA . VAL A 1 446 ? -35.169 3.356 -0.117 1.00 41.66 446 VAL A CA 1
ATOM 3592 C C . VAL A 1 446 ? -35.483 2.741 -1.487 1.00 41.66 446 VAL A C 1
ATOM 3594 O O . VAL A 1 446 ? -36.072 3.391 -2.349 1.00 41.66 446 VAL A O 1
ATOM 3597 N N . LEU A 1 447 ? -35.065 1.499 -1.720 1.00 44.19 447 LEU A N 1
ATOM 3598 C CA . LEU A 1 447 ? -35.465 0.717 -2.879 1.00 44.19 447 LEU A CA 1
ATOM 3599 C C . LEU A 1 447 ? -36.639 -0.153 -2.441 1.00 44.19 447 LEU A C 1
ATOM 3601 O O . LEU A 1 447 ? -36.528 -1.037 -1.600 1.00 44.19 447 LEU A O 1
ATOM 3605 N N . THR A 1 448 ? -37.804 0.177 -2.985 1.00 44.03 448 THR A N 1
ATOM 3606 C CA . THR A 1 448 ? -39.139 -0.317 -2.625 1.00 44.03 448 THR A CA 1
ATOM 3607 C C . THR A 1 448 ? -39.437 -1.755 -3.071 1.00 44.03 448 THR A C 1
ATOM 3609 O O . THR A 1 448 ? -40.602 -2.094 -3.259 1.00 44.03 448 THR A O 1
ATOM 3612 N N . GLU A 1 449 ? -38.430 -2.599 -3.290 1.00 46.12 449 GLU A N 1
ATOM 3613 C CA . GLU A 1 449 ? -38.628 -3.954 -3.822 1.00 46.12 449 GLU A CA 1
ATOM 3614 C C . GLU A 1 449 ? -38.300 -5.030 -2.787 1.00 46.12 449 GLU A C 1
ATOM 3616 O O . GLU A 1 449 ? -37.173 -5.096 -2.308 1.00 46.12 449 GLU A O 1
ATOM 3621 N N . ASP A 1 450 ? -39.270 -5.905 -2.494 1.00 44.41 450 ASP A N 1
ATOM 3622 C CA . ASP A 1 450 ? -39.075 -7.145 -1.733 1.00 44.41 450 ASP A CA 1
ATOM 3623 C C . ASP A 1 450 ? -38.036 -8.035 -2.436 1.00 44.41 450 ASP A C 1
ATOM 3625 O O . ASP A 1 450 ? -38.360 -8.798 -3.351 1.00 44.41 450 ASP A O 1
ATOM 3629 N N . ARG A 1 451 ? -36.766 -7.927 -2.037 1.00 49.59 451 ARG A N 1
ATOM 3630 C CA . ARG A 1 451 ? -35.684 -8.772 -2.551 1.00 49.59 451 ARG A CA 1
ATOM 3631 C C . ARG A 1 451 ? -35.296 -9.833 -1.529 1.00 49.59 451 ARG A C 1
ATOM 3633 O O . ARG A 1 451 ? -35.107 -9.566 -0.346 1.00 49.59 451 ARG A O 1
ATOM 3640 N N . VAL A 1 452 ? -35.178 -11.068 -2.015 1.00 57.62 452 VAL A N 1
ATOM 3641 C CA . VAL A 1 452 ? -34.423 -12.138 -1.347 1.00 57.62 452 VAL A CA 1
ATOM 3642 C C . VAL A 1 452 ? -32.982 -11.649 -1.201 1.00 57.62 452 VAL A C 1
ATOM 3644 O O . VAL A 1 452 ? -32.528 -10.965 -2.110 1.00 57.62 452 VAL A O 1
ATOM 3647 N N . PHE A 1 453 ? -32.286 -12.003 -0.108 1.00 55.78 453 PHE A N 1
ATOM 3648 C CA . PHE A 1 453 ? -30.849 -11.729 0.054 1.00 55.78 453 PHE A CA 1
ATOM 3649 C C . PHE A 1 453 ? -30.123 -11.874 -1.287 1.00 55.78 453 PHE A C 1
ATOM 3651 O O . PHE A 1 453 ? -30.153 -12.964 -1.879 1.00 55.78 453 PHE A O 1
ATOM 3658 N N . ASP A 1 454 ? -29.481 -10.806 -1.755 1.00 59.75 454 ASP A N 1
ATOM 3659 C CA . ASP A 1 454 ? -28.676 -10.891 -2.965 1.00 59.75 454 ASP A CA 1
ATOM 3660 C C . ASP A 1 454 ? -27.528 -11.890 -2.721 1.00 59.75 454 ASP A C 1
ATOM 3662 O O . ASP A 1 454 ? -27.119 -12.181 -1.587 1.00 59.75 454 ASP A O 1
ATOM 3666 N N . LYS A 1 455 ? -27.031 -12.514 -3.794 1.00 59.72 455 LYS A N 1
ATOM 3667 C CA . LYS A 1 455 ? -26.018 -13.575 -3.707 1.00 59.72 455 LYS A CA 1
ATOM 3668 C C . LYS A 1 455 ? -24.779 -13.067 -2.950 1.00 59.72 455 LYS A C 1
ATOM 3670 O O . LYS A 1 455 ? -23.999 -12.303 -3.499 1.00 59.72 455 LYS A O 1
ATOM 3675 N N . GLY A 1 456 ? -24.572 -13.559 -1.727 1.00 59.19 456 GLY A N 1
ATOM 3676 C CA . GLY A 1 456 ? -23.450 -13.181 -0.855 1.00 59.19 456 GLY A CA 1
ATOM 3677 C C . GLY A 1 456 ? -23.852 -12.363 0.376 1.00 59.19 456 GLY A C 1
ATOM 3678 O O . GLY A 1 456 ? -23.164 -12.430 1.390 1.00 59.19 456 GLY A O 1
ATOM 3679 N N . GLU A 1 457 ? -25.012 -11.705 0.372 1.00 63.56 457 GLU A N 1
ATOM 3680 C CA . GLU A 1 457 ? -25.475 -10.885 1.502 1.00 63.56 457 GLU A CA 1
ATOM 3681 C C . GLU A 1 457 ? -25.796 -11.689 2.766 1.00 63.56 457 GLU A C 1
ATOM 3683 O O . GLU A 1 457 ? -25.695 -11.173 3.881 1.00 63.56 457 GLU A O 1
ATOM 3688 N N . MET A 1 458 ? -26.207 -12.950 2.599 1.00 67.19 458 MET A N 1
ATOM 3689 C CA . MET A 1 458 ? -26.417 -13.873 3.716 1.00 67.19 458 MET A CA 1
ATOM 3690 C C . MET A 1 458 ? -25.100 -14.151 4.449 1.00 67.19 458 MET A C 1
ATOM 3692 O O . MET A 1 458 ? -25.093 -14.248 5.672 1.00 67.19 458 MET A O 1
ATOM 3696 N N . ASN A 1 459 ? -23.982 -14.236 3.719 1.00 69.06 459 ASN A N 1
ATOM 3697 C CA . ASN A 1 459 ? -22.671 -14.462 4.327 1.00 69.06 459 ASN A CA 1
ATOM 3698 C C . ASN A 1 459 ? -22.265 -13.251 5.171 1.00 69.06 459 ASN A C 1
ATOM 3700 O O . ASN A 1 459 ? -21.899 -13.428 6.326 1.00 69.06 459 ASN A O 1
ATOM 3704 N N . ILE A 1 460 ? -22.444 -12.035 4.643 1.00 71.06 460 ILE A N 1
ATOM 3705 C CA . ILE A 1 460 ? -22.176 -10.785 5.375 1.00 71.06 460 ILE A CA 1
ATOM 3706 C C . ILE A 1 460 ? -23.010 -10.731 6.661 1.00 71.06 460 ILE A C 1
ATOM 3708 O O . ILE A 1 460 ? -22.477 -10.514 7.746 1.00 71.06 460 ILE A O 1
ATOM 3712 N N . PHE A 1 461 ? -24.311 -11.026 6.569 1.00 75.69 461 PHE A N 1
ATOM 3713 C CA . PHE A 1 461 ? -25.192 -11.045 7.738 1.00 75.69 461 PHE A CA 1
ATOM 3714 C C . PHE A 1 461 ? -24.743 -12.058 8.805 1.00 75.69 461 PHE A C 1
ATOM 3716 O O . PHE A 1 461 ? -24.688 -11.730 9.990 1.00 75.69 461 PHE A O 1
ATOM 3723 N N . VAL A 1 462 ? -24.398 -13.286 8.400 1.00 80.94 462 VAL A N 1
ATOM 3724 C CA . VAL A 1 462 ? -23.892 -14.323 9.316 1.00 80.94 462 VAL A CA 1
ATOM 3725 C C . VAL A 1 462 ? -22.567 -13.899 9.952 1.00 80.94 462 VAL A C 1
ATOM 3727 O O . VAL A 1 462 ? -22.339 -14.157 11.135 1.00 80.94 462 VAL A O 1
ATOM 3730 N N . GLU A 1 463 ? -21.695 -13.232 9.203 1.00 82.19 463 GLU A N 1
ATOM 3731 C CA . GLU A 1 463 ? -20.415 -12.743 9.708 1.00 82.19 463 GLU A CA 1
ATOM 3732 C C . GLU A 1 463 ? -20.572 -11.619 10.733 1.00 82.19 463 GLU A C 1
ATOM 3734 O O . GLU A 1 463 ? -19.831 -11.604 11.719 1.00 82.19 463 GLU A O 1
ATOM 3739 N N . GLU A 1 464 ? -21.544 -10.725 10.550 1.00 84.38 464 GLU A N 1
ATOM 3740 C CA . GLU A 1 464 ? -21.896 -9.708 11.543 1.00 84.38 464 GLU A CA 1
ATOM 3741 C C . GLU A 1 464 ? -22.448 -10.323 12.825 1.00 84.38 464 GLU A C 1
ATOM 3743 O O . GLU A 1 464 ? -21.978 -9.991 13.912 1.00 84.38 464 GLU A O 1
ATOM 3748 N N . VAL A 1 465 ? -23.397 -11.256 12.705 1.00 87.19 465 VAL A N 1
ATOM 3749 C CA . VAL A 1 465 ? -23.933 -12.006 13.851 1.00 87.19 465 VAL A CA 1
ATOM 3750 C C . VAL A 1 465 ? -22.800 -12.703 14.604 1.00 87.19 465 VAL A C 1
ATOM 3752 O O . VAL A 1 465 ? -22.708 -12.587 15.825 1.00 87.19 465 VAL A O 1
ATOM 3755 N N . THR A 1 466 ? -21.891 -13.354 13.876 1.00 89.25 466 THR A N 1
ATOM 3756 C CA . THR A 1 466 ? -20.737 -14.050 14.457 1.00 89.25 466 THR A CA 1
ATOM 3757 C C . THR A 1 466 ? -19.801 -13.084 15.186 1.00 89.25 466 THR A C 1
ATOM 3759 O O . THR A 1 466 ? -19.354 -13.391 16.290 1.00 89.25 466 THR A O 1
ATOM 3762 N N . LEU A 1 467 ? -19.504 -11.909 14.613 1.00 90.44 467 LEU A N 1
ATOM 3763 C CA . LEU A 1 467 ? -18.681 -10.908 15.295 1.00 90.44 467 LEU A CA 1
ATOM 3764 C C . LEU A 1 467 ? -19.359 -10.429 16.583 1.00 90.44 467 LEU A C 1
ATOM 3766 O O . LEU A 1 467 ? -18.712 -10.445 17.626 1.00 90.44 467 LEU A O 1
ATOM 3770 N N . THR A 1 468 ? -20.647 -10.078 16.530 1.00 91.94 468 THR A N 1
ATOM 3771 C CA . THR A 1 468 ? -21.419 -9.653 17.707 1.00 91.94 468 THR A CA 1
ATOM 3772 C C . THR A 1 468 ? -21.416 -10.715 18.802 1.00 91.94 468 THR A C 1
ATOM 3774 O O . THR A 1 468 ? -21.235 -10.400 19.975 1.00 91.94 468 THR A O 1
ATOM 3777 N N . GLU A 1 469 ? -21.595 -11.989 18.455 1.00 93.44 469 GLU A N 1
ATOM 3778 C CA . GLU A 1 469 ? -21.535 -13.069 19.438 1.00 93.44 469 GLU A CA 1
ATOM 3779 C C . GLU A 1 469 ? -20.153 -13.180 20.082 1.00 93.44 469 GLU A C 1
ATOM 3781 O O . GLU A 1 469 ? -20.062 -13.279 21.307 1.00 93.44 469 GLU A O 1
ATOM 3786 N N . LEU A 1 470 ? -19.084 -13.122 19.284 1.00 94.31 470 LEU A N 1
ATOM 3787 C CA . LEU A 1 470 ? -17.710 -13.184 19.777 1.00 94.31 470 LEU A CA 1
ATOM 3788 C C . LEU A 1 470 ? -17.372 -11.991 20.684 1.00 94.31 470 LEU A C 1
ATOM 3790 O O . LEU A 1 470 ? -16.789 -12.185 21.754 1.00 94.31 470 LEU A O 1
ATOM 3794 N N . THR A 1 471 ? -17.759 -10.770 20.307 1.00 94.88 471 THR A N 1
ATOM 3795 C CA . THR A 1 471 ? -17.523 -9.560 21.112 1.00 94.88 471 THR A CA 1
ATOM 3796 C C . THR A 1 471 ? -18.327 -9.584 22.404 1.00 94.88 471 THR A C 1
ATOM 3798 O O . THR A 1 471 ? -17.767 -9.304 23.463 1.00 94.88 471 THR A O 1
ATOM 3801 N N . CYS A 1 472 ? -19.590 -10.015 22.367 1.00 94.25 472 CYS A N 1
ATOM 3802 C CA . CYS A 1 472 ? -20.418 -10.210 23.558 1.00 94.25 472 CYS A CA 1
ATOM 3803 C C . CYS A 1 472 ? -19.851 -11.290 24.496 1.00 94.25 472 CYS A C 1
ATOM 3805 O O . CYS A 1 472 ? -19.824 -11.093 25.712 1.00 94.25 472 CYS A O 1
ATOM 3807 N N . GLN A 1 473 ? -19.341 -12.405 23.962 1.00 95.12 473 GLN A N 1
ATOM 3808 C CA . GLN A 1 473 ? -18.666 -13.433 24.766 1.00 95.12 473 GLN A CA 1
ATOM 3809 C C . GLN A 1 473 ? -17.422 -12.875 25.469 1.00 95.12 473 GLN A C 1
ATOM 3811 O O . GLN A 1 473 ? -17.207 -13.135 26.654 1.00 95.12 473 GLN A O 1
ATOM 3816 N N . GLN A 1 474 ? -16.606 -12.086 24.764 1.00 95.56 474 GLN A N 1
ATOM 3817 C CA . GLN A 1 474 ? -15.450 -11.436 25.380 1.00 95.56 474 GLN A CA 1
ATOM 3818 C C . GLN A 1 474 ? -15.855 -10.367 26.400 1.00 95.56 474 GLN A C 1
ATOM 3820 O O . GLN A 1 474 ? -15.227 -10.266 27.451 1.00 95.56 474 GLN A O 1
ATOM 3825 N N . LEU A 1 475 ? -16.926 -9.616 26.147 1.00 94.31 475 LEU A N 1
ATOM 3826 C CA . LEU A 1 475 ? -17.445 -8.624 27.086 1.00 94.31 475 LEU A CA 1
ATOM 3827 C C . LEU A 1 475 ? -17.917 -9.283 28.392 1.00 94.31 475 LEU A C 1
ATOM 3829 O O . LEU A 1 475 ? -17.543 -8.830 29.472 1.00 94.31 475 LEU A O 1
ATOM 3833 N N . SER A 1 476 ? -18.651 -10.396 28.300 1.00 94.50 476 SER A N 1
ATOM 3834 C CA . SER A 1 476 ? -19.035 -11.216 29.459 1.00 94.50 476 SER A CA 1
ATOM 3835 C C . SER A 1 476 ? -17.806 -11.684 30.245 1.00 94.50 476 SER A C 1
ATOM 3837 O O . SER A 1 476 ? -17.744 -11.517 31.465 1.00 94.50 476 SER A O 1
ATOM 3839 N N . ARG A 1 477 ? -16.771 -12.181 29.552 1.00 94.50 477 ARG A N 1
ATOM 3840 C CA . ARG A 1 477 ? -15.493 -12.564 30.174 1.00 94.50 477 ARG A CA 1
ATOM 3841 C C . ARG A 1 477 ? -14.854 -11.394 30.931 1.00 94.50 477 ARG A C 1
ATOM 3843 O O . ARG A 1 477 ? -14.405 -11.588 32.058 1.00 94.50 477 ARG A O 1
ATOM 3850 N N . VAL A 1 478 ? -14.817 -10.194 30.349 1.00 94.06 478 VAL A N 1
ATOM 3851 C CA . VAL A 1 478 ? -14.257 -8.995 31.000 1.00 94.06 478 VAL A CA 1
ATOM 3852 C C . VAL A 1 478 ? -15.059 -8.619 32.252 1.00 94.06 478 VAL A C 1
ATOM 3854 O O . VAL A 1 478 ? -14.456 -8.384 33.302 1.00 94.06 478 VAL A O 1
ATOM 3857 N N . PHE A 1 479 ? -16.396 -8.638 32.183 1.00 92.94 479 PHE A N 1
ATOM 3858 C CA . PHE A 1 479 ? -17.254 -8.393 33.347 1.00 92.94 479 PHE A CA 1
ATOM 3859 C C . PHE A 1 479 ? -17.028 -9.407 34.472 1.00 92.94 479 PHE A C 1
ATOM 3861 O O . PHE A 1 479 ? -16.978 -9.011 35.635 1.00 92.94 479 PHE A O 1
ATOM 3868 N N . HIS A 1 480 ? -16.822 -10.684 34.146 1.00 92.19 480 HIS A N 1
ATOM 3869 C CA . HIS A 1 480 ? -16.499 -11.707 35.142 1.00 92.19 480 HIS A CA 1
ATOM 3870 C C . HIS A 1 480 ? -15.122 -11.518 35.789 1.00 92.19 480 HIS A C 1
ATOM 3872 O O . HIS A 1 480 ? -14.979 -11.759 36.985 1.00 92.19 480 HIS A O 1
ATOM 3878 N N . ILE A 1 481 ? -14.106 -11.109 35.021 1.00 92.44 481 ILE A N 1
ATOM 3879 C CA . ILE A 1 481 ? -12.734 -10.958 35.532 1.00 92.44 481 ILE A CA 1
ATOM 3880 C C . ILE A 1 481 ? -12.615 -9.748 36.465 1.00 92.44 481 ILE A C 1
ATOM 3882 O O . ILE A 1 481 ? -11.981 -9.847 37.514 1.00 92.44 481 ILE A O 1
ATOM 3886 N N . VAL A 1 482 ? -13.186 -8.605 36.078 1.00 92.50 482 VAL A N 1
ATOM 3887 C CA . VAL A 1 482 ? -12.975 -7.324 36.782 1.00 92.50 482 VAL A CA 1
ATOM 3888 C C . VAL A 1 482 ? -14.122 -6.985 37.738 1.00 92.50 482 VAL A C 1
ATOM 3890 O O . VAL A 1 482 ? -13.931 -6.239 38.695 1.00 92.50 482 VAL A O 1
ATOM 3893 N N . GLY A 1 483 ? -15.299 -7.573 37.525 1.00 90.88 483 GLY A N 1
ATOM 3894 C CA . GLY A 1 483 ? -16.515 -7.291 38.277 1.00 90.88 483 GLY A CA 1
ATOM 3895 C C . GLY A 1 483 ? -17.404 -6.284 37.549 1.00 90.88 483 GLY A C 1
ATOM 3896 O O . GLY A 1 483 ? -16.995 -5.162 37.241 1.00 90.88 483 GLY A O 1
ATOM 3897 N N . ARG A 1 484 ? -18.653 -6.687 37.301 1.00 89.94 484 ARG A N 1
ATOM 3898 C CA . ARG A 1 484 ? -19.650 -5.912 36.554 1.00 89.94 484 ARG A CA 1
ATOM 3899 C C . ARG A 1 484 ? -19.885 -4.517 37.134 1.00 89.94 484 ARG A C 1
ATOM 3901 O O . ARG A 1 484 ? -19.703 -3.533 36.423 1.00 89.94 484 ARG A O 1
ATOM 3908 N N . ASP A 1 485 ? -20.248 -4.423 38.410 1.00 89.31 485 ASP A N 1
ATOM 3909 C CA . ASP A 1 485 ? -20.630 -3.146 39.036 1.00 89.31 485 ASP A CA 1
ATOM 3910 C C . ASP A 1 485 ? -19.481 -2.128 39.023 1.00 89.31 485 ASP A C 1
ATOM 3912 O O . ASP A 1 485 ? -19.686 -0.934 38.789 1.00 89.31 485 ASP A O 1
ATOM 3916 N N . SER A 1 486 ? -18.247 -2.612 39.201 1.00 90.50 486 SER A N 1
ATOM 3917 C CA . SER A 1 486 ? -17.045 -1.779 39.113 1.00 90.50 486 SER A CA 1
ATOM 3918 C C . SER A 1 486 ? -16.858 -1.208 37.708 1.00 90.50 486 SER A C 1
ATOM 3920 O O . SER A 1 486 ? -16.475 -0.050 37.559 1.00 90.50 486 SER A O 1
ATOM 3922 N N . LEU A 1 487 ? -17.119 -2.001 36.668 1.00 91.31 487 LEU A N 1
ATOM 3923 C CA . LEU A 1 487 ? -16.960 -1.557 35.285 1.00 91.31 487 LEU A CA 1
ATOM 3924 C C . LEU A 1 487 ? -18.061 -0.601 34.846 1.00 91.31 487 LEU A C 1
ATOM 3926 O O . LEU A 1 487 ? -17.766 0.413 34.221 1.00 91.31 487 LEU A O 1
ATOM 3930 N N . LEU A 1 488 ? -19.312 -0.878 35.208 1.00 90.00 488 LEU A N 1
ATOM 3931 C CA . LEU A 1 488 ? -20.446 -0.021 34.856 1.00 90.00 488 LEU A CA 1
ATOM 3932 C C . LEU A 1 488 ? -20.326 1.382 35.468 1.00 90.00 488 LEU A C 1
ATOM 3934 O O . LEU A 1 488 ? -20.630 2.373 34.802 1.00 90.00 488 LEU A O 1
ATOM 3938 N N . SER A 1 489 ? -19.799 1.463 36.691 1.00 91.62 489 SER A N 1
ATOM 3939 C CA . SER A 1 489 ? -19.530 2.722 37.396 1.00 91.62 489 SER A CA 1
ATOM 3940 C C . SER A 1 489 ? -18.209 3.399 37.003 1.00 91.62 489 SER A C 1
ATOM 3942 O O . SER A 1 489 ? -17.918 4.491 37.492 1.00 91.62 489 SER A O 1
ATOM 3944 N N . THR A 1 490 ? -17.403 2.794 36.119 1.00 92.81 490 THR A N 1
ATOM 3945 C CA . THR A 1 490 ? -16.108 3.361 35.718 1.00 92.81 490 THR A CA 1
ATOM 3946 C C . THR A 1 490 ? -16.309 4.663 34.933 1.00 92.81 490 THR A C 1
ATOM 3948 O O . THR A 1 490 ? -17.069 4.670 33.956 1.00 92.81 490 THR A O 1
ATOM 3951 N N . PRO A 1 491 ? -15.624 5.760 35.316 1.00 91.94 491 PRO A N 1
ATOM 3952 C CA . PRO A 1 491 ? -15.732 7.028 34.613 1.00 91.94 491 PRO A CA 1
ATOM 3953 C C . PRO A 1 491 ? -15.103 6.952 33.217 1.00 91.94 491 PRO A C 1
ATOM 3955 O O . PRO A 1 491 ? -14.032 6.369 33.023 1.00 91.94 491 PRO A O 1
ATOM 3958 N N . LEU A 1 492 ? -15.753 7.584 32.245 1.00 92.88 492 LEU A N 1
ATOM 3959 C CA . LEU A 1 492 ? -15.289 7.695 30.868 1.00 92.88 492 LEU A CA 1
ATOM 3960 C C . LEU A 1 492 ? -14.748 9.096 30.589 1.00 92.88 492 LEU A C 1
ATOM 3962 O O . LEU A 1 492 ? -15.334 10.103 30.972 1.00 92.88 492 LEU A O 1
ATOM 3966 N N . SER A 1 493 ? -13.620 9.164 29.882 1.00 93.69 493 SER A N 1
ATOM 3967 C CA . SER A 1 493 ? -13.130 10.434 29.350 1.00 93.69 493 SER A CA 1
ATOM 3968 C C . SER A 1 493 ? -13.930 10.843 28.112 1.00 93.69 493 SER A C 1
ATOM 3970 O O . SER A 1 493 ? -14.432 9.997 27.366 1.00 93.69 493 SER A O 1
ATOM 3972 N N . SER A 1 494 ? -13.975 12.147 27.837 1.00 92.12 494 SER A N 1
ATOM 3973 C CA . SER A 1 494 ? -14.597 12.693 26.625 1.00 92.12 494 SER A CA 1
ATOM 3974 C C . SER A 1 494 ? -14.001 12.111 25.340 1.00 92.12 494 SER A C 1
ATOM 3976 O O . SER A 1 494 ? -14.728 11.905 24.374 1.00 92.12 494 SER A O 1
ATOM 3978 N N . GLU A 1 495 ? -12.705 11.783 25.332 1.00 92.44 495 GLU A N 1
ATOM 3979 C CA . GLU A 1 495 ? -12.039 11.124 24.202 1.00 92.44 495 GLU A CA 1
ATOM 3980 C C . GLU A 1 495 ? -12.605 9.722 23.926 1.00 92.44 495 GLU A C 1
ATOM 3982 O O . GLU A 1 495 ? -12.853 9.388 22.771 1.00 92.44 495 GLU A O 1
ATOM 3987 N N . LYS A 1 496 ? -12.870 8.917 24.969 1.00 94.38 496 LYS A N 1
ATOM 3988 C CA . LYS A 1 496 ? -13.449 7.565 24.829 1.00 94.38 496 LYS A CA 1
ATOM 3989 C C . LYS A 1 496 ? -14.878 7.629 24.299 1.00 94.38 496 LYS A C 1
ATOM 3991 O O . LYS A 1 496 ? -15.238 6.869 23.402 1.00 94.38 496 LYS A O 1
ATOM 3996 N N . VAL A 1 497 ? -15.673 8.561 24.827 1.00 92.56 497 VAL A N 1
ATOM 3997 C CA . VAL A 1 497 ? -17.046 8.797 24.361 1.00 92.56 497 VAL A CA 1
ATOM 3998 C C . VAL A 1 497 ? -17.036 9.267 22.909 1.00 92.56 497 VAL A C 1
ATOM 4000 O O . VAL A 1 497 ? -17.788 8.731 22.099 1.00 92.56 497 VAL A O 1
ATOM 4003 N N . LYS A 1 498 ? -16.157 10.211 22.551 1.00 92.31 498 LYS A N 1
ATOM 4004 C CA . LYS A 1 498 ? -16.010 10.703 21.177 1.00 92.31 498 LYS A CA 1
ATOM 4005 C C . LYS A 1 498 ? -15.620 9.583 20.209 1.00 92.31 498 LYS A C 1
ATOM 4007 O O . LYS A 1 498 ? -16.287 9.429 19.195 1.00 92.31 498 LYS A O 1
ATOM 4012 N N . TRP A 1 499 ? -14.622 8.767 20.550 1.00 93.56 499 TRP A N 1
ATOM 4013 C CA . TRP A 1 499 ? -14.196 7.635 19.718 1.00 93.56 499 TRP A CA 1
ATOM 4014 C C . TRP A 1 499 ? -15.337 6.636 19.478 1.00 93.56 499 TRP A C 1
ATOM 4016 O O . TRP A 1 499 ? -15.614 6.265 18.339 1.00 93.56 499 TRP A O 1
ATOM 4026 N N . PHE A 1 500 ? -16.072 6.262 20.535 1.00 92.06 500 PHE A N 1
ATOM 4027 C CA . PHE A 1 500 ? -17.259 5.408 20.408 1.00 92.06 500 PHE A CA 1
ATOM 4028 C C . PHE A 1 500 ? -18.318 6.041 19.498 1.00 92.06 500 PHE A C 1
ATOM 4030 O O . PHE A 1 500 ? -18.947 5.358 18.689 1.00 92.06 500 PHE A O 1
ATOM 4037 N N . SER A 1 501 ? -18.514 7.350 19.646 1.00 88.81 501 SER A N 1
ATOM 4038 C CA . SER A 1 501 ? -19.528 8.112 18.922 1.00 88.81 501 SER A CA 1
ATOM 4039 C C . SER A 1 501 ? -19.251 8.169 17.428 1.00 88.81 501 SER A C 1
ATOM 4041 O O . SER A 1 501 ? -20.162 7.966 16.629 1.00 88.81 501 SER A O 1
ATOM 4043 N N . GLU A 1 502 ? -17.993 8.407 17.061 1.00 88.06 502 GLU A N 1
ATOM 4044 C CA . GLU A 1 502 ? -17.527 8.423 15.675 1.00 88.06 502 GLU A CA 1
ATOM 4045 C C . GLU A 1 502 ? -17.685 7.042 15.034 1.00 88.06 502 GLU A C 1
ATOM 4047 O O . GLU A 1 502 ? -18.252 6.940 13.949 1.00 88.06 502 GLU A O 1
ATOM 4052 N N . LEU A 1 503 ? -17.286 5.977 15.738 1.00 86.38 503 LEU A N 1
ATOM 4053 C CA . LEU A 1 503 ? -17.359 4.614 15.214 1.00 86.38 503 LEU A CA 1
ATOM 4054 C C . LEU A 1 503 ? -18.805 4.104 15.083 1.00 86.38 503 LEU A C 1
ATOM 4056 O O . LEU A 1 503 ? -19.168 3.509 14.075 1.00 86.38 503 LEU A O 1
ATOM 4060 N N . CYS A 1 504 ? -19.657 4.353 16.080 1.00 83.50 504 CYS A N 1
ATOM 4061 C CA . CYS A 1 504 ? -21.040 3.859 16.086 1.00 83.50 504 CYS A CA 1
ATOM 4062 C C . CYS A 1 504 ? -22.044 4.851 15.480 1.00 83.50 504 CYS A C 1
ATOM 4064 O O . CYS A 1 504 ? -23.245 4.571 15.447 1.00 83.50 504 CYS A O 1
ATOM 4066 N N . THR A 1 505 ? -21.595 6.034 15.047 1.00 81.81 505 THR A N 1
ATOM 4067 C CA . THR A 1 505 ? -22.416 7.194 14.639 1.00 81.81 505 THR A CA 1
ATOM 4068 C C . THR A 1 505 ? -23.409 7.687 15.707 1.00 81.81 505 THR A C 1
ATOM 4070 O O . THR A 1 505 ? -24.390 8.370 15.406 1.00 81.81 505 THR A O 1
ATOM 4073 N N . ILE A 1 506 ? -23.232 7.316 16.976 1.00 79.62 506 ILE A N 1
ATOM 4074 C CA . ILE A 1 506 ? -24.120 7.670 18.099 1.00 79.62 506 ILE A CA 1
ATOM 4075 C C . ILE A 1 506 ? -23.558 8.921 18.762 1.00 79.62 506 ILE A C 1
ATOM 4077 O O . ILE A 1 506 ? -22.408 8.894 19.136 1.00 79.62 506 ILE A O 1
ATOM 4081 N N . ASN A 1 507 ? -24.342 9.980 18.973 1.00 79.94 507 ASN A N 1
ATOM 4082 C CA . ASN A 1 507 ? -23.893 11.149 19.744 1.00 79.94 507 ASN A CA 1
ATOM 4083 C C . ASN A 1 507 ? -24.552 11.137 21.129 1.00 79.94 507 ASN A C 1
ATOM 4085 O O . ASN A 1 507 ? -25.602 11.761 21.307 1.00 79.94 507 ASN A O 1
ATOM 4089 N N . PRO A 1 508 ? -24.009 10.386 22.099 1.00 77.88 508 PRO A N 1
ATOM 4090 C CA . PRO A 1 508 ? -24.577 10.328 23.424 1.00 77.88 508 PRO A CA 1
ATOM 4091 C C . PRO A 1 508 ? -24.247 11.627 24.180 1.00 77.88 508 PRO A C 1
ATOM 4093 O O . PRO A 1 508 ? -23.105 12.083 24.217 1.00 77.88 508 PRO A O 1
ATOM 4096 N N . VAL A 1 509 ? -25.266 12.253 24.765 1.00 80.19 509 VAL A N 1
ATOM 4097 C CA . VAL A 1 509 ? -25.127 13.501 25.532 1.00 80.19 509 VAL A CA 1
ATOM 4098 C C . VAL A 1 509 ? -25.138 13.170 27.021 1.00 80.19 509 VAL A C 1
ATOM 4100 O O . VAL A 1 509 ? -26.004 12.424 27.467 1.00 80.19 509 VAL A O 1
ATOM 4103 N N . GLY A 1 510 ? -24.209 13.752 27.787 1.00 82.31 510 GLY A N 1
ATOM 4104 C CA . GLY A 1 510 ? -24.151 13.578 29.245 1.00 82.31 510 GLY A CA 1
ATOM 4105 C C . GLY A 1 510 ? -23.717 12.177 29.680 1.00 82.31 510 GLY A C 1
ATOM 4106 O O . GLY A 1 510 ? -24.285 11.629 30.618 1.00 82.31 510 GLY A O 1
ATOM 4107 N N . VAL A 1 511 ? -22.762 11.584 28.957 1.00 88.12 511 VAL A N 1
ATOM 4108 C CA . VAL A 1 511 ? -22.181 10.284 29.301 1.00 88.12 511 VAL A CA 1
ATOM 4109 C C . VAL A 1 511 ? -20.868 10.477 30.037 1.00 88.12 511 VAL A C 1
ATOM 4111 O O . VAL A 1 511 ? -19.864 10.859 29.438 1.00 88.12 511 VAL A O 1
ATOM 4114 N N . ASP A 1 512 ? -20.896 10.136 31.318 1.00 90.12 512 ASP A N 1
ATOM 4115 C CA . ASP A 1 512 ? -19.764 10.172 32.235 1.00 90.12 512 ASP A CA 1
ATOM 4116 C C . ASP A 1 512 ? -19.327 8.762 32.663 1.00 90.12 512 ASP A C 1
ATOM 4118 O O . ASP A 1 512 ? -18.210 8.594 33.145 1.00 90.12 512 ASP A O 1
ATOM 4122 N N . THR A 1 513 ? -20.170 7.736 32.484 1.00 92.31 513 THR A N 1
ATOM 4123 C CA . THR A 1 513 ? -19.873 6.341 32.863 1.00 92.31 513 THR A CA 1
ATOM 4124 C C . THR A 1 513 ? -20.149 5.341 31.742 1.00 92.31 513 THR A C 1
ATOM 4126 O O . THR A 1 513 ? -20.890 5.617 30.793 1.00 92.31 513 THR A O 1
ATOM 4129 N N . VAL A 1 514 ? -19.577 4.139 31.866 1.00 86.81 514 VAL A N 1
ATOM 4130 C CA . VAL A 1 514 ? -19.845 3.013 30.953 1.00 86.81 514 VAL A CA 1
ATOM 4131 C C . VAL A 1 514 ? -21.335 2.670 30.912 1.00 86.81 514 VAL A C 1
ATOM 4133 O O . VAL A 1 514 ? -21.885 2.477 29.831 1.00 86.81 514 VAL A O 1
ATOM 4136 N N . GLU A 1 515 ? -22.010 2.643 32.062 1.00 88.62 515 GLU A N 1
ATOM 4137 C CA . GLU A 1 515 ? -23.451 2.379 32.136 1.00 88.62 515 GLU A CA 1
ATOM 4138 C C . GLU A 1 515 ? -24.269 3.374 31.302 1.00 88.62 515 GLU A C 1
ATOM 4140 O O . GLU A 1 515 ? -25.142 2.976 30.528 1.00 88.62 515 GLU A O 1
ATOM 4145 N N . GLN A 1 516 ? -23.951 4.666 31.410 1.00 90.12 516 GLN A N 1
ATOM 4146 C CA . GLN A 1 516 ? -24.630 5.718 30.655 1.00 90.12 516 GLN A CA 1
ATOM 4147 C C . GLN A 1 516 ? -24.350 5.616 29.153 1.00 90.12 516 GLN A C 1
ATOM 4149 O O . GLN A 1 516 ? -25.262 5.835 28.353 1.00 90.12 516 GLN A O 1
ATOM 4154 N N . LEU A 1 517 ? -23.126 5.243 28.757 1.00 87.44 517 LEU A N 1
ATOM 4155 C CA . LEU A 1 517 ? -22.778 5.016 27.351 1.00 87.44 517 LEU A CA 1
ATOM 4156 C C . LEU A 1 517 ? -23.634 3.900 26.753 1.00 87.44 517 LEU A C 1
ATOM 4158 O O . LEU A 1 517 ? -24.211 4.064 25.677 1.00 87.44 517 LEU A O 1
ATOM 4162 N N . ILE A 1 518 ? -23.744 2.785 27.475 1.00 83.69 518 ILE A N 1
ATOM 4163 C CA . ILE A 1 518 ? -24.555 1.644 27.059 1.00 83.69 518 ILE A CA 1
ATOM 4164 C C . ILE A 1 518 ? -26.027 2.053 26.976 1.00 83.69 518 ILE A C 1
ATOM 4166 O O . ILE A 1 518 ? -26.653 1.844 25.940 1.00 83.69 518 ILE A O 1
ATOM 4170 N N . ALA A 1 519 ? -26.576 2.688 28.014 1.00 86.12 519 ALA A N 1
ATOM 4171 C CA . ALA A 1 519 ? -27.965 3.140 28.014 1.00 86.12 519 ALA A CA 1
ATOM 4172 C C . ALA A 1 519 ? -28.268 4.070 26.825 1.00 86.12 519 ALA A C 1
ATOM 4174 O O . ALA A 1 519 ? -29.292 3.909 26.155 1.00 86.12 519 ALA A O 1
ATOM 4175 N N . ALA A 1 520 ? -27.358 4.996 26.510 1.00 85.06 520 ALA A N 1
ATOM 4176 C CA . ALA A 1 520 ? -27.489 5.887 25.361 1.00 85.06 520 ALA A CA 1
ATOM 4177 C C . ALA A 1 520 ? -27.438 5.128 24.024 1.00 85.06 520 ALA A C 1
ATOM 4179 O O . ALA A 1 520 ? -28.247 5.395 23.129 1.00 85.06 520 ALA A O 1
ATOM 4180 N N . ALA A 1 521 ? -26.532 4.156 23.893 1.00 80.69 521 ALA A N 1
ATOM 4181 C CA . ALA A 1 521 ? -26.410 3.343 22.690 1.00 80.69 521 ALA A CA 1
ATOM 4182 C C . ALA A 1 521 ? -27.658 2.472 22.460 1.00 80.69 521 ALA A C 1
ATOM 4184 O O . ALA A 1 521 ? -28.240 2.501 21.374 1.00 80.69 521 ALA A O 1
ATOM 4185 N N . LEU A 1 522 ? -28.140 1.781 23.499 1.00 80.06 522 LEU A N 1
ATOM 4186 C CA . LEU A 1 522 ? -29.361 0.968 23.446 1.00 80.06 522 LEU A CA 1
ATOM 4187 C C . LEU A 1 522 ? -30.604 1.824 23.166 1.00 80.06 522 LEU A C 1
ATOM 4189 O O . LEU A 1 522 ? -31.474 1.418 22.391 1.00 80.06 522 LEU A O 1
ATOM 4193 N N . GLY A 1 523 ? -30.683 3.023 23.753 1.00 79.12 523 GLY A N 1
ATOM 4194 C CA . GLY A 1 523 ? -31.772 3.970 23.518 1.00 79.12 523 GLY A CA 1
ATOM 4195 C C . GLY A 1 523 ? -31.848 4.423 22.059 1.00 79.12 523 GLY A C 1
ATOM 4196 O O . GLY A 1 523 ? -32.931 4.431 21.472 1.00 79.12 523 GLY A O 1
ATOM 4197 N N . LYS A 1 524 ? -30.706 4.735 21.431 1.00 74.12 524 LYS A N 1
ATOM 4198 C CA . LYS A 1 524 ? -30.679 5.121 20.012 1.00 74.12 524 LYS A CA 1
ATOM 4199 C C . LYS A 1 524 ? -31.107 3.971 19.103 1.00 74.12 524 LYS A C 1
ATOM 4201 O O . LYS A 1 524 ? -31.926 4.197 18.215 1.00 74.12 524 LYS A O 1
ATOM 4206 N N . VAL A 1 525 ? -30.604 2.758 19.334 1.00 68.00 525 VAL A N 1
ATOM 4207 C CA . VAL A 1 525 ? -30.976 1.601 18.504 1.00 68.00 525 VAL A CA 1
ATOM 4208 C C . VAL A 1 525 ? -32.460 1.250 18.672 1.00 68.00 525 VAL A C 1
ATOM 4210 O O . VAL A 1 525 ? -33.142 0.971 17.691 1.00 68.00 525 VAL A O 1
ATOM 4213 N N . SER A 1 526 ? -33.007 1.367 19.885 1.00 66.69 526 SER A N 1
ATOM 4214 C CA . SER A 1 526 ? -34.443 1.161 20.135 1.00 66.69 526 SER A CA 1
ATOM 4215 C C . SER A 1 526 ? -35.322 2.194 19.412 1.00 66.69 526 SER A C 1
ATOM 4217 O O . SER A 1 526 ? -36.400 1.861 18.916 1.00 66.69 526 SER A O 1
ATOM 4219 N N . ASN A 1 527 ? -34.843 3.439 19.297 1.00 67.25 527 ASN A N 1
ATOM 4220 C CA . ASN A 1 527 ? -35.534 4.532 18.605 1.00 67.25 527 ASN A CA 1
ATOM 4221 C C . ASN A 1 527 ? -35.446 4.458 17.072 1.00 67.25 527 ASN A C 1
ATOM 4223 O O . ASN A 1 527 ? -36.228 5.127 16.400 1.00 67.25 527 ASN A O 1
ATOM 4227 N N . GLN A 1 528 ? -34.561 3.629 16.502 1.00 63.62 528 GLN A N 1
ATOM 4228 C CA . GLN A 1 528 ? -34.513 3.366 15.052 1.00 63.62 528 GLN A CA 1
ATOM 4229 C C . GLN A 1 528 ? -35.683 2.494 14.556 1.00 63.62 528 GLN A C 1
ATOM 4231 O O . GLN A 1 528 ? -35.734 2.130 13.385 1.00 63.62 528 GLN A O 1
ATOM 4236 N N . GLY A 1 529 ? -36.660 2.222 15.426 1.00 51.78 529 GLY A N 1
ATOM 4237 C CA . GLY A 1 529 ? -37.857 1.462 15.114 1.00 51.78 529 GLY A CA 1
ATOM 4238 C C . GLY A 1 529 ? -37.565 -0.024 15.206 1.00 51.78 529 GLY A C 1
ATOM 4239 O O . GLY A 1 529 ? -37.286 -0.671 14.208 1.00 51.78 529 GLY A O 1
ATOM 4240 N N . LEU A 1 530 ? -37.665 -0.597 16.404 1.00 53.72 530 LEU A N 1
ATOM 4241 C CA . LEU A 1 530 ? -37.884 -2.037 16.518 1.00 53.72 530 LEU A CA 1
ATOM 4242 C C . LEU A 1 530 ? -39.249 -2.356 15.885 1.00 53.72 530 LEU A C 1
ATOM 4244 O O . LEU A 1 530 ? -40.205 -1.602 16.104 1.00 53.72 530 LEU A O 1
ATOM 4248 N N . PRO A 1 531 ? -39.377 -3.429 15.086 1.00 48.56 531 PRO A N 1
ATOM 4249 C CA . PRO A 1 531 ? -40.665 -3.781 14.516 1.00 48.56 531 PRO A CA 1
ATOM 4250 C C . PRO A 1 531 ? -41.618 -4.066 15.677 1.00 48.56 531 PRO A C 1
ATOM 4252 O O . PRO A 1 531 ? -41.388 -4.967 16.480 1.00 48.56 531 PRO A O 1
ATOM 4255 N N . THR A 1 532 ? -42.691 -3.284 15.785 1.00 47.00 532 THR A N 1
ATOM 4256 C CA . THR A 1 532 ? -43.823 -3.680 16.619 1.00 47.00 532 THR A CA 1
ATOM 4257 C C . THR A 1 532 ? -44.310 -5.016 16.061 1.00 47.00 532 THR A C 1
ATOM 4259 O O . THR A 1 532 ? -44.544 -5.130 14.856 1.00 47.00 532 THR A O 1
ATOM 4262 N N . GLU A 1 533 ? -44.434 -6.035 16.917 1.00 48.47 533 GLU A N 1
ATOM 4263 C CA . GLU A 1 533 ? -44.804 -7.418 16.552 1.00 48.47 533 GLU A CA 1
ATOM 4264 C C . GLU A 1 533 ? -46.065 -7.515 15.663 1.00 48.47 533 GLU A C 1
ATOM 4266 O O . GLU A 1 533 ? -46.311 -8.538 15.029 1.00 48.47 533 GLU A O 1
ATOM 4271 N N . SER A 1 534 ? -46.853 -6.440 15.565 1.00 42.03 534 SER A N 1
ATOM 4272 C CA . SER A 1 534 ? -48.068 -6.320 14.761 1.00 42.03 534 SER A CA 1
ATOM 4273 C C . SER A 1 534 ? -47.870 -6.236 13.240 1.00 42.03 534 SER A C 1
ATOM 4275 O O . SER A 1 534 ? -48.871 -6.279 12.526 1.00 42.03 534 SER A O 1
ATOM 4277 N N . ARG A 1 535 ? -46.637 -6.118 12.718 1.00 44.47 535 ARG A N 1
ATOM 4278 C CA . ARG A 1 535 ? -46.375 -5.988 11.264 1.00 44.47 535 ARG A CA 1
ATOM 4279 C C . ARG A 1 535 ? -45.655 -7.167 10.604 1.00 44.47 535 ARG A C 1
ATOM 4281 O O . ARG A 1 535 ? -45.384 -7.099 9.407 1.00 44.47 535 ARG A O 1
ATOM 4288 N N . MET A 1 536 ? -45.372 -8.244 11.339 1.00 44.22 536 MET A N 1
ATOM 4289 C CA . MET A 1 536 ? -44.963 -9.506 10.718 1.00 44.22 536 MET A CA 1
ATOM 4290 C C . MET A 1 536 ? -46.201 -10.199 10.153 1.00 44.22 536 MET A C 1
ATOM 4292 O O . MET A 1 536 ? -46.927 -10.888 10.872 1.00 44.22 536 MET A O 1
ATOM 4296 N N . ASP A 1 537 ? -46.454 -10.002 8.862 1.00 43.69 537 ASP A N 1
ATOM 4297 C CA . ASP A 1 537 ? -47.400 -10.838 8.137 1.00 43.69 537 ASP A CA 1
ATOM 4298 C C . ASP A 1 537 ? -46.866 -12.278 8.176 1.00 43.69 537 ASP A C 1
ATOM 4300 O O . ASP A 1 537 ? -45.894 -12.620 7.503 1.00 43.69 537 ASP A O 1
ATOM 4304 N N . ARG A 1 538 ? -47.469 -13.121 9.026 1.00 47.72 538 ARG A N 1
ATOM 4305 C CA . ARG A 1 538 ? -47.055 -14.517 9.282 1.00 47.72 538 ARG A CA 1
ATOM 4306 C C . ARG A 1 538 ? -47.104 -15.409 8.032 1.00 47.72 538 ARG A C 1
ATOM 4308 O O . ARG A 1 538 ? -46.802 -16.595 8.122 1.00 47.72 538 ARG A O 1
ATOM 4315 N N . THR A 1 539 ? -47.528 -14.860 6.899 1.00 42.47 539 THR A N 1
ATOM 4316 C CA . THR A 1 539 ? -47.670 -15.544 5.616 1.00 42.47 539 THR A CA 1
ATOM 4317 C C . THR A 1 539 ? -46.513 -15.281 4.646 1.00 42.47 539 THR A C 1
ATOM 4319 O O . THR A 1 539 ? -46.369 -16.028 3.679 1.00 42.47 539 THR A O 1
ATOM 4322 N N . SER A 1 540 ? -45.652 -14.288 4.908 1.00 46.22 540 SER A N 1
ATOM 4323 C CA . SER A 1 540 ? -44.465 -14.022 4.089 1.00 46.22 540 SER A CA 1
ATOM 4324 C C . SER A 1 540 ? -43.246 -14.779 4.622 1.00 46.22 540 SER A C 1
ATOM 4326 O O . SER A 1 540 ? -42.822 -14.580 5.758 1.00 46.22 540 SER A O 1
ATOM 4328 N N . HIS A 1 541 ? -42.637 -15.618 3.781 1.00 49.06 541 HIS A N 1
ATOM 4329 C CA . HIS A 1 541 ? -41.312 -16.200 4.036 1.00 49.06 541 HIS A CA 1
ATOM 4330 C C . HIS A 1 541 ? -40.158 -15.228 3.716 1.00 49.06 541 HIS A C 1
ATOM 4332 O O . HIS A 1 541 ? -38.993 -15.617 3.799 1.00 49.06 541 HIS A O 1
ATOM 4338 N N . PHE A 1 542 ? -40.467 -13.981 3.344 1.00 50.19 542 PHE A N 1
ATOM 4339 C CA . PHE A 1 542 ? -39.506 -12.961 2.929 1.00 50.19 542 PHE A CA 1
ATOM 4340 C C . PHE A 1 542 ? -39.494 -11.789 3.920 1.00 50.19 542 PHE A C 1
ATOM 4342 O O . PHE A 1 542 ? -40.552 -11.318 4.347 1.00 50.19 542 PHE A O 1
ATOM 4349 N N . LEU A 1 543 ? -38.293 -11.328 4.286 1.00 53.31 543 LEU A N 1
ATOM 4350 C CA . LEU A 1 543 ? -38.101 -10.087 5.040 1.00 53.31 543 LEU A CA 1
ATOM 4351 C C . LEU A 1 543 ? -38.335 -8.899 4.098 1.00 53.31 543 LEU A C 1
ATOM 4353 O O . LEU A 1 543 ? -37.792 -8.875 2.997 1.00 53.31 543 LEU A O 1
ATOM 4357 N N . VAL A 1 544 ? -39.121 -7.919 4.539 1.00 56.00 544 VAL A N 1
ATOM 4358 C CA . VAL A 1 544 ? -39.333 -6.653 3.810 1.00 56.00 544 VAL A CA 1
ATOM 4359 C C . VAL A 1 544 ? -38.021 -5.841 3.827 1.00 56.00 544 VAL A C 1
ATOM 4361 O O . VAL A 1 544 ? -37.305 -5.900 4.836 1.00 56.00 544 VAL A O 1
ATOM 4364 N N . PRO A 1 545 ? -37.690 -5.050 2.784 1.00 49.12 545 PRO A N 1
ATOM 4365 C CA . PRO A 1 545 ? -36.526 -4.160 2.783 1.00 49.12 545 PRO A CA 1
ATOM 4366 C C . PRO A 1 545 ? -36.446 -3.304 4.055 1.00 49.12 545 PRO A C 1
ATOM 4368 O O . PRO A 1 545 ? -37.457 -2.798 4.547 1.00 49.12 545 PRO A O 1
ATOM 4371 N N . GLY A 1 546 ? -35.250 -3.194 4.639 1.00 57.16 546 GLY A N 1
ATOM 4372 C CA . GLY A 1 546 ? -35.018 -2.533 5.930 1.00 57.16 546 GLY A CA 1
ATOM 4373 C C . GLY A 1 546 ? -35.261 -3.396 7.182 1.00 57.16 546 GLY A C 1
ATOM 4374 O O . GLY A 1 546 ? -34.673 -3.113 8.228 1.00 57.16 546 GLY A O 1
ATOM 4375 N N . GLN A 1 547 ? -36.021 -4.501 7.111 1.00 67.94 547 GLN A N 1
ATOM 4376 C CA . GLN A 1 547 ? -36.223 -5.387 8.275 1.00 67.94 547 GLN A CA 1
ATOM 4377 C C . GLN A 1 547 ? -34.959 -6.156 8.674 1.00 67.94 547 GLN A C 1
ATOM 4379 O O . GLN A 1 547 ? -34.805 -6.497 9.844 1.00 67.94 547 GLN A O 1
ATOM 4384 N N . LYS A 1 548 ? -34.040 -6.412 7.735 1.00 69.75 548 LYS A N 1
ATOM 4385 C CA . LYS A 1 548 ? -32.752 -7.076 8.002 1.00 69.75 548 LYS A CA 1
ATOM 4386 C C . LYS A 1 548 ? -31.898 -6.266 8.977 1.00 69.75 548 LYS A C 1
ATOM 4388 O O . LYS A 1 548 ? -31.463 -6.801 9.994 1.00 69.75 548 LYS A O 1
ATOM 4393 N N . ASN A 1 549 ? -31.720 -4.975 8.700 1.00 70.75 549 ASN A N 1
ATOM 4394 C CA . ASN A 1 549 ? -30.947 -4.073 9.553 1.00 70.75 549 ASN A CA 1
ATOM 4395 C C . ASN A 1 549 ? -31.636 -3.883 10.905 1.00 70.75 549 ASN A C 1
ATOM 4397 O O . ASN A 1 549 ? -30.971 -3.922 11.935 1.00 70.75 549 ASN A O 1
ATOM 4401 N N . MET A 1 550 ? -32.971 -3.790 10.923 1.00 72.75 550 MET A N 1
ATOM 4402 C CA . MET A 1 550 ? -33.743 -3.756 12.170 1.00 72.75 550 MET A CA 1
ATOM 4403 C C . MET A 1 550 ? -33.571 -5.037 12.996 1.00 72.75 550 MET A C 1
ATOM 4405 O O . MET A 1 550 ? -33.380 -4.956 14.206 1.00 72.75 550 MET A O 1
ATOM 4409 N N . PHE A 1 551 ? -33.623 -6.219 12.372 1.00 76.69 551 PHE A N 1
ATOM 4410 C CA . PHE A 1 551 ? -33.423 -7.494 13.062 1.00 76.69 551 PHE A CA 1
ATOM 4411 C C . PHE A 1 551 ? -31.999 -7.613 13.599 1.00 76.69 551 PHE A C 1
ATOM 4413 O O . PHE A 1 551 ? -31.810 -8.017 14.742 1.00 76.69 551 PHE A O 1
ATOM 4420 N N . LEU A 1 552 ? -30.999 -7.238 12.802 1.00 79.19 552 LEU A N 1
ATOM 4421 C CA . LEU A 1 552 ? -29.603 -7.280 13.218 1.00 79.19 552 LEU A CA 1
ATOM 4422 C C . LEU A 1 552 ? -29.327 -6.307 14.362 1.00 79.19 552 LEU A C 1
ATOM 4424 O O . LEU A 1 552 ? -28.692 -6.677 15.344 1.00 79.19 552 LEU A O 1
ATOM 4428 N N . ALA A 1 553 ? -29.868 -5.095 14.281 1.00 79.44 553 ALA A N 1
ATOM 4429 C CA . ALA A 1 553 ? -29.797 -4.110 15.347 1.00 79.44 553 ALA A CA 1
ATOM 4430 C C . ALA A 1 553 ? -30.498 -4.610 16.624 1.00 79.44 553 ALA A C 1
ATOM 4432 O O . ALA A 1 553 ? -29.933 -4.522 17.714 1.00 79.44 553 ALA A O 1
ATOM 4433 N N . ALA A 1 554 ? -31.684 -5.218 16.495 1.00 80.38 554 ALA A N 1
ATOM 4434 C CA . ALA A 1 554 ? -32.401 -5.844 17.606 1.00 80.38 554 ALA A CA 1
ATOM 4435 C C . ALA A 1 554 ? -31.603 -6.994 18.232 1.00 80.38 554 ALA A C 1
ATOM 4437 O O . ALA A 1 554 ? -31.523 -7.096 19.454 1.00 80.38 554 ALA A O 1
ATOM 4438 N N . PHE A 1 555 ? -30.995 -7.843 17.402 1.00 86.06 555 PHE A N 1
ATOM 4439 C CA . PHE A 1 555 ? -30.134 -8.937 17.832 1.00 86.06 555 PHE A CA 1
ATOM 4440 C C . PHE A 1 555 ? -28.918 -8.410 18.601 1.00 86.06 555 PHE A C 1
ATOM 4442 O O . PHE A 1 555 ? -28.681 -8.848 19.724 1.00 86.06 555 PHE A O 1
ATOM 4449 N N . LYS A 1 556 ? -28.202 -7.424 18.048 1.00 87.62 556 LYS A N 1
ATOM 4450 C CA . LYS A 1 556 ? -27.043 -6.771 18.677 1.00 87.62 556 LYS A CA 1
ATOM 4451 C C . LYS A 1 556 ? -27.396 -6.188 20.045 1.00 87.62 556 LYS A C 1
ATOM 4453 O O . LYS A 1 556 ? -26.767 -6.532 21.044 1.00 87.62 556 LYS A O 1
ATOM 4458 N N . VAL A 1 557 ? -28.460 -5.386 20.112 1.00 84.75 557 VAL A N 1
ATOM 4459 C CA . VAL A 1 557 ? -28.993 -4.816 21.363 1.00 84.75 557 VAL A CA 1
ATOM 4460 C C . VAL A 1 557 ? -29.332 -5.908 22.363 1.00 84.75 557 VAL A C 1
ATOM 4462 O O . VAL A 1 557 ? -28.896 -5.847 23.511 1.00 84.75 557 VAL A O 1
ATOM 4465 N N . ARG A 1 558 ? -30.082 -6.924 21.933 1.00 86.38 558 ARG A N 1
ATOM 4466 C CA . ARG A 1 558 ? -30.497 -8.027 22.796 1.00 86.38 558 ARG A CA 1
ATOM 4467 C C . ARG A 1 558 ? -29.295 -8.768 23.373 1.00 86.38 558 ARG A C 1
ATOM 4469 O O . ARG A 1 558 ? -29.267 -8.994 24.575 1.00 86.38 558 ARG A O 1
ATOM 4476 N N . ARG A 1 559 ? -28.296 -9.104 22.553 1.00 90.81 559 ARG A N 1
ATOM 4477 C CA . ARG A 1 559 ? -27.088 -9.808 23.007 1.00 90.81 559 ARG A CA 1
ATOM 4478 C C . ARG A 1 559 ? -26.270 -8.977 23.991 1.00 90.81 559 ARG A C 1
ATOM 4480 O O . ARG A 1 559 ? -25.799 -9.522 24.985 1.00 90.81 559 ARG A O 1
ATOM 4487 N N . VAL A 1 560 ? -26.145 -7.668 23.766 1.00 89.19 560 VAL A N 1
ATOM 4488 C CA . VAL A 1 560 ? -25.483 -6.765 24.723 1.00 89.19 560 VAL A CA 1
ATOM 4489 C C . VAL A 1 560 ? -26.249 -6.716 26.048 1.00 89.19 560 VAL A C 1
ATOM 4491 O O . VAL A 1 560 ? -25.633 -6.852 27.103 1.00 89.19 560 VAL A O 1
ATOM 4494 N N . VAL A 1 561 ? -27.580 -6.590 26.014 1.00 87.00 561 VAL A N 1
ATOM 4495 C CA . VAL A 1 561 ? -28.424 -6.590 27.223 1.00 87.00 561 VAL A CA 1
ATOM 4496 C C . VAL A 1 561 ? -28.332 -7.916 27.979 1.00 87.00 561 VAL A C 1
ATOM 4498 O O . VAL A 1 561 ? -28.181 -7.902 29.196 1.00 87.00 561 VAL A O 1
ATOM 4501 N N . GLU A 1 562 ? -28.374 -9.053 27.281 1.00 89.62 562 GLU A N 1
ATOM 4502 C CA . GLU A 1 562 ? -28.222 -10.383 27.888 1.00 89.62 562 GLU A CA 1
ATOM 4503 C C . GLU A 1 562 ? -26.890 -10.489 28.643 1.00 89.62 562 GLU A C 1
ATOM 4505 O O . GLU A 1 562 ? -26.889 -10.793 29.832 1.00 89.62 562 GLU A O 1
ATOM 4510 N N . VAL A 1 563 ? -25.771 -10.108 28.014 1.00 88.75 563 VAL A N 1
ATOM 4511 C CA . VAL A 1 563 ? -24.448 -10.096 28.668 1.00 88.75 563 VAL A CA 1
ATOM 4512 C C . VAL A 1 563 ? -24.409 -9.182 29.891 1.00 88.75 563 VAL A C 1
ATOM 4514 O O . VAL A 1 563 ? -23.739 -9.493 30.873 1.00 88.75 563 VAL A O 1
ATOM 4517 N N . MET A 1 564 ? -25.117 -8.056 29.851 1.00 81.62 564 MET A N 1
ATOM 4518 C CA . MET A 1 564 ? -25.192 -7.156 30.996 1.00 81.62 564 MET A CA 1
ATOM 4519 C C . MET A 1 564 ? -26.063 -7.689 32.125 1.00 81.62 564 MET A C 1
ATOM 4521 O O . MET A 1 564 ? -25.826 -7.312 33.262 1.00 81.62 564 MET A O 1
ATOM 4525 N N . CYS A 1 565 ? -27.083 -8.497 31.847 1.00 80.75 565 CYS A N 1
ATOM 4526 C CA . CYS A 1 565 ? -28.000 -9.006 32.866 1.00 80.75 565 CYS A CA 1
ATOM 4527 C C . CYS A 1 565 ? -27.571 -10.359 33.454 1.00 80.75 565 CYS A C 1
ATOM 4529 O O . CYS A 1 565 ? -27.939 -10.646 34.591 1.00 80.75 565 CYS A O 1
ATOM 4531 N N . GLU A 1 566 ? -26.841 -11.179 32.693 1.00 71.31 566 GLU A N 1
ATOM 4532 C CA . GLU A 1 566 ? -26.460 -12.555 33.057 1.00 71.31 566 GLU A CA 1
ATOM 4533 C C . GLU A 1 566 ? -25.188 -12.658 33.923 1.00 71.31 566 GLU A C 1
ATOM 4535 O O . GLU A 1 566 ? -24.909 -13.731 34.459 1.00 71.31 566 GLU A O 1
ATOM 4540 N N . VAL A 1 567 ? -24.446 -11.557 34.093 1.00 56.25 567 VAL A N 1
ATOM 4541 C CA . VAL A 1 567 ? -23.283 -11.439 34.999 1.00 56.25 567 VAL A CA 1
ATOM 4542 C C . VAL A 1 567 ? -23.673 -10.685 36.259 1.00 56.25 567 VAL A C 1
ATOM 4544 O O . VAL A 1 567 ? -23.249 -11.123 37.350 1.00 56.25 567 VAL A O 1
#